Protein AF-0000000083568606 (afdb_homodimer)

Nearest PDB structures (foldseek):
  4i6k-assembly1_A  TM=7.962E-01  e=3.772E-16  Acinetobacter baumannii AB0057
  2ffi-assembly2_B  TM=8.088E-01  e=7.019E-15  Pseudomonas putida KT2440
  4d8l-assembly1_A  TM=8.001E-01  e=1.353E-14  Sph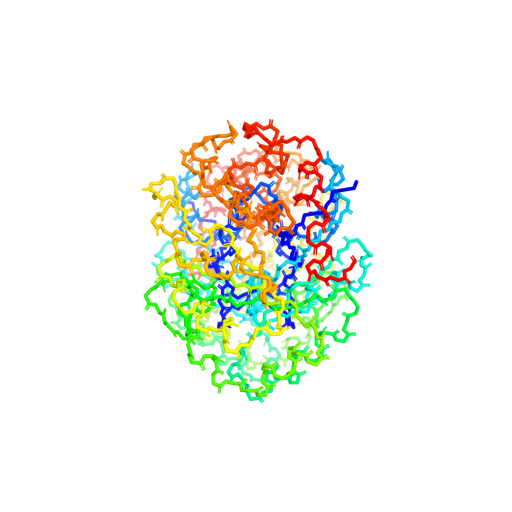ingomonas paucimobilis
  4dia-assembly1_A  TM=8.202E-01  e=6.012E-14  Sphingomonas paucimobilis
  5uqc-assembly1_B-2  TM=5.625E-01  e=6.406E-04  Mus musculus

Foldseek 3Di:
DFEFEAEAFDAAADPVFHFDQVVVLVLCVLFPDDSHGHLVNVVVQCVVQVHQAYEHEQDPRTPLQPCVRQLVNQQPDVRYAYAHEFDLPDPCLLVVQLVSLVRHRHLAYEDEQQDDPVQGPNDGHLVDQCLLVSLVSVSNVVSCVVSLHEYEYQAALSHLVSVLVSCVSVQSHAYEYEQLNLAALVDDLCPSCVSCLVCLDPSHRYAYENEPLLVRAPDAPPRVSCLNSVVVRCVRNNLLRYAYHYHPPSNNSGDRSNSSLCSQVVRPPQDPVSSVSRRPVSVCVRSVD/DFEFEAEAFDAAADPVFHFDQVVVLVLCVLFPDDSHGHLVNVVVQCVVQVHQAYEHEQDPRTPQQPCVRQLVSQQPDVRYAYAHEFDLPDPCLLVVQLVSLVRHRHLAYEDEQQDDPVQGPNDGHQVDQCLLVSLVSVSNVVSCVVSLHEYEYQAALSHLVSVLVNCVSPQNHAYEYEQLNLAALVDDLCPSCVSCLVCLDPSHRYAYENEPLLVRAPDAPPRVSCLNSVVVRCVRNNLLRYAYHYHPPSNNSGDRSNSSLCSQVVRPPQDPVSSCSRRPVSVCVRSVD

Organism: NCBI:txid148449

InterPro domains:
  IPR006680 Amidohydrolase-related [PF04909] (4-278)
  IPR032465 2-amino-3-carboxymuconate-6-semialdehyde decarboxylase [PTHR21240] (2-280)
  IPR032466 Metal-dependent hydrolase [SSF51556] (1-286)

Secondary structure (DSSP, 8-state):
--EEEEE--B----SSS-B--HHHHHHHTTSSS-S-B-HHHHHHHHHHHT--EEEEE--TTS-TT--HHHHHHHHH-TTEEEEEE--TTSTTHHHHHHHHHTSTTEEEEEE-TTS-GGGTTT---TT--HHHHHTT-HHHHHHHHHTT-EEEE---GGGHHHHHHHHHHSTTSEEEE-GGGG--TTS-HHHHTGGGGGGGSTTSEEEEEEE-HHHH-SSSTT-GGGHHHHHHHHHHH-GGGEEEE--BTTTTTTS-TTHHHHGGGGSTT--HHHHHIIIIIHHHHHHT-/--EEEEE--B----SSS-B--HHHHHHHTTSSS-S-B-HHHHHHHHHHHT--EEEEE--TTS-TT--HHHHHHHHH-TTEEEEEE--TTSTTHHHHHHHHHTSTTEEEEEE-TTS-GGGTTT---TT--HHHHHTT-HHHHHHHHHTT-EEEE---GGGHHHHHHHHHHSTTSEEEE-GGGG--TTS-HHHHTGGGGGGGSTT-EEEEEEE-HHHH-SSSTT-GGGHHHHHHHHHHH-GGGEEEE--BTTTTTTS-TTHHHHGGGGSTT--HHHHHIIIIIHHHHHHT-

Solvent-accessible surface area (backbone atoms only — not comparable to full-atom values): 29676 Å² total; per-residue (Å²): 126,30,35,34,63,28,27,46,51,42,67,66,28,27,82,91,54,29,28,25,32,25,71,54,56,58,52,42,61,56,29,78,58,63,80,56,36,30,65,68,54,48,49,54,56,28,57,74,65,61,41,64,31,35,24,29,34,64,60,55,42,32,57,59,63,64,42,63,66,40,54,47,42,14,66,74,31,93,49,29,26,16,29,37,33,68,56,70,82,46,94,55,29,29,60,50,49,49,57,53,54,67,38,65,46,38,45,30,37,42,42,61,48,22,20,38,81,95,40,62,88,73,47,80,35,58,83,49,64,65,58,56,59,54,62,76,32,59,63,37,53,46,34,34,58,77,64,64,30,32,42,32,35,39,36,32,46,86,37,36,68,46,52,47,54,44,44,69,72,48,39,88,45,35,36,36,35,36,36,53,27,64,55,42,54,89,54,55,53,78,64,59,46,46,69,49,58,73,47,50,39,86,77,37,49,53,30,41,24,61,18,37,50,71,75,42,26,91,52,64,91,64,28,68,68,39,43,65,49,54,52,50,49,37,71,62,48,29,51,64,25,31,24,37,18,39,34,40,56,78,39,31,61,80,40,53,74,56,59,54,56,56,30,60,78,68,38,86,91,54,46,73,67,46,48,46,25,23,26,29,52,18,46,28,63,67,65,70,100,125,29,35,36,62,27,26,44,51,43,69,64,29,27,82,92,54,29,27,25,32,24,72,54,57,59,52,43,62,55,28,78,56,62,81,58,36,30,65,68,54,47,48,53,55,28,57,75,65,63,42,63,30,36,23,29,33,65,58,57,43,32,55,59,64,64,44,65,65,40,53,47,42,13,67,75,31,94,50,29,28,15,29,36,35,68,56,69,83,46,94,56,28,28,59,50,51,49,56,54,56,66,38,65,45,38,45,30,35,43,42,60,50,21,20,38,81,94,41,63,87,73,45,80,35,60,83,50,63,64,58,56,60,55,64,76,33,61,64,36,54,49,34,34,58,74,66,63,28,31,41,31,36,39,37,32,45,85,36,38,68,48,52,46,53,45,43,69,73,47,38,86,44,34,37,37,35,36,36,54,27,64,53,42,55,91,54,54,54,79,64,57,46,47,70,50,57,75,49,50,39,88,77,37,48,52,29,41,24,62,18,38,51,72,73,41,26,94,52,65,90,64,29,67,69,39,42,64,50,51,49,51,48,38,71,61,48,29,53,64,24,31,26,37,19,39,35,40,54,78,40,32,60,80,40,55,75,57,60,55,56,56,31,59,78,70,38,85,89,54,46,73,67,46,48,47,26,22,25,30,52,18,46,27,65,66,64,71,100

pLDDT: mean 97.88, std 1.34, range [91.06, 98.94]

Structure (mmCIF, N/CA/C/O backbone):
data_AF-0000000083568606-model_v1
#
loop_
_entity.id
_entity.type
_entity.pdbx_description
1 polymer 'Putative TIM-barrel fold metal-dependent hydrolase'
#
loop_
_atom_site.group_PDB
_atom_site.id
_atom_site.type_symbol
_atom_site.label_atom_id
_atom_site.label_alt_id
_atom_site.label_comp_id
_atom_site.label_asym_id
_atom_site.label_entity_id
_atom_site.label_seq_id
_atom_site.pdbx_PDB_ins_code
_atom_site.Cartn_x
_atom_site.Cartn_y
_atom_site.Cartn_z
_atom_site.occupancy
_atom_site.B_iso_or_equiv
_atom_site.auth_seq_id
_atom_site.auth_comp_id
_atom_site.auth_asym_id
_atom_site.auth_atom_id
_atom_site.pdbx_PDB_model_num
ATOM 1 N N . MET A 1 1 ? 14.125 -18.312 -26.844 1 91.69 1 MET A N 1
ATOM 2 C CA . MET A 1 1 ? 13.078 -17.562 -26.156 1 91.69 1 MET A CA 1
ATOM 3 C C . MET A 1 1 ? 12.812 -18.125 -24.766 1 91.69 1 MET A C 1
ATOM 5 O O . MET A 1 1 ? 12.852 -19.344 -24.562 1 91.69 1 MET A O 1
ATOM 9 N N . VAL A 1 2 ? 12.703 -17.328 -23.781 1 98.31 2 VAL A N 1
ATOM 10 C CA . VAL A 1 2 ? 12.438 -17.734 -22.422 1 98.31 2 VAL A CA 1
ATOM 11 C C . VAL A 1 2 ? 11.094 -17.172 -21.953 1 98.31 2 VAL A C 1
ATOM 13 O O . VAL A 1 2 ? 10.828 -15.984 -22.109 1 98.31 2 VAL A O 1
ATOM 16 N N . LEU A 1 3 ? 10.203 -18.062 -21.484 1 98.81 3 LEU A N 1
ATOM 17 C CA . LEU A 1 3 ? 8.891 -17.719 -20.938 1 98.81 3 LEU A CA 1
ATOM 18 C C . LEU A 1 3 ? 8.828 -18.016 -19.453 1 98.81 3 LEU A C 1
ATOM 20 O O . LEU A 1 3 ? 8.984 -19.156 -19.031 1 98.81 3 LEU A O 1
ATOM 24 N N . ASP A 1 4 ? 8.703 -16.984 -18.641 1 98.94 4 ASP A N 1
ATOM 25 C CA . ASP A 1 4 ? 8.477 -17.188 -17.203 1 98.94 4 ASP A CA 1
ATOM 26 C C . ASP A 1 4 ? 7.004 -17.469 -16.922 1 98.94 4 ASP A C 1
ATOM 28 O O . ASP A 1 4 ? 6.156 -16.578 -17.062 1 98.94 4 ASP A O 1
ATOM 32 N N . THR A 1 5 ? 6.695 -18.641 -16.391 1 98.94 5 THR A N 1
ATOM 33 C CA . THR A 1 5 ? 5.316 -19.094 -16.312 1 98.94 5 THR A CA 1
ATOM 34 C C . THR A 1 5 ? 4.668 -18.656 -15 1 98.94 5 THR A C 1
ATOM 36 O O . THR A 1 5 ? 3.5 -18.969 -14.742 1 98.94 5 THR A O 1
ATOM 39 N N . HIS A 1 6 ? 5.445 -17.938 -14.164 1 98.94 6 HIS A N 1
ATOM 40 C CA . HIS A 1 6 ? 4.891 -17.516 -12.883 1 98.94 6 HIS A CA 1
ATOM 41 C C . HIS A 1 6 ? 5.543 -16.234 -12.391 1 98.94 6 HIS A C 1
ATOM 43 O O . HIS A 1 6 ? 6.578 -16.281 -11.719 1 98.94 6 HIS A O 1
ATOM 49 N N . THR A 1 7 ? 4.895 -15.148 -12.625 1 98.94 7 THR A N 1
ATOM 50 C CA . THR A 1 7 ? 5.301 -13.844 -12.125 1 98.94 7 THR A CA 1
ATOM 51 C C . THR A 1 7 ? 4.113 -13.094 -11.531 1 98.94 7 THR A C 1
ATOM 53 O O . THR A 1 7 ? 2.979 -13.578 -11.594 1 98.94 7 THR A O 1
ATOM 56 N N . HIS A 1 8 ? 4.441 -12.008 -10.984 1 98.81 8 HIS A N 1
ATOM 57 C CA . HIS A 1 8 ? 3.391 -11.133 -10.477 1 98.81 8 HIS A CA 1
ATOM 58 C C . HIS A 1 8 ? 3.645 -9.68 -10.883 1 98.81 8 HIS A C 1
ATOM 60 O O . HIS A 1 8 ? 4.797 -9.273 -11.055 1 98.81 8 HIS A O 1
ATOM 66 N N . ALA A 1 9 ? 2.629 -8.977 -11.008 1 98.69 9 ALA A N 1
ATOM 67 C CA . ALA A 1 9 ? 2.6 -7.531 -11.211 1 98.69 9 ALA A CA 1
ATOM 68 C C . ALA A 1 9 ? 1.335 -6.918 -10.617 1 98.69 9 ALA A C 1
ATOM 70 O O . ALA A 1 9 ? 0.267 -7.535 -10.648 1 98.69 9 ALA A O 1
ATOM 71 N N . TRP A 1 10 ? 1.467 -5.793 -10.047 1 98.12 10 TRP A N 1
ATOM 72 C CA . TRP A 1 10 ? 0.323 -5.059 -9.523 1 98.12 10 TRP A CA 1
ATOM 73 C C . TRP A 1 10 ? 0.532 -3.553 -9.664 1 98.12 10 TRP A C 1
ATOM 75 O O . TRP A 1 10 ? 1.67 -3.082 -9.719 1 98.12 10 TRP A O 1
ATOM 85 N N . THR A 1 11 ? -0.54 -2.818 -9.773 1 97.62 11 THR A N 1
ATOM 86 C CA . THR A 1 11 ? -0.469 -1.369 -9.922 1 97.62 11 THR A CA 1
ATOM 87 C C . THR A 1 11 ? -0.965 -0.672 -8.656 1 97.62 11 THR A C 1
ATOM 89 O O . THR A 1 11 ? -1.315 -1.33 -7.676 1 97.62 11 THR A O 1
ATOM 92 N N . ARG A 1 12 ? -0.896 0.609 -8.695 1 96.88 12 ARG A N 1
ATOM 93 C CA . ARG A 1 12 ? -1.253 1.412 -7.527 1 96.88 12 ARG A CA 1
ATOM 94 C C . ARG A 1 12 ? -2.73 1.252 -7.184 1 96.88 12 ARG A C 1
ATOM 96 O O . ARG A 1 12 ? -3.553 0.981 -8.062 1 96.88 12 ARG A O 1
ATOM 103 N N . PRO A 1 13 ? -3.107 1.458 -5.891 1 97.81 13 PRO A N 1
ATOM 104 C CA . PRO A 1 13 ? -4.52 1.382 -5.508 1 97.81 13 PRO A CA 1
ATOM 105 C C . PRO A 1 13 ? -5.336 2.566 -6.023 1 97.81 13 PRO A C 1
ATOM 107 O O . PRO A 1 13 ? -4.77 3.609 -6.363 1 97.81 13 PRO A O 1
ATOM 110 N N . SER A 1 14 ? -6.594 2.414 -6.129 1 97.38 14 SER A N 1
ATOM 111 C CA . SER A 1 14 ? -7.605 3.422 -6.414 1 97.38 14 SER A CA 1
ATOM 112 C C . SER A 1 14 ? -8.898 3.146 -5.648 1 97.38 14 SER A C 1
ATOM 114 O O . SER A 1 14 ? -9.031 2.105 -5 1 97.38 14 SER A O 1
ATOM 116 N N . ARG A 1 15 ? -9.797 4.02 -5.68 1 96.5 15 ARG A N 1
ATOM 117 C CA . ARG A 1 15 ? -11.078 3.82 -5.008 1 96.5 15 ARG A CA 1
ATOM 118 C C . ARG A 1 15 ? -11.828 2.633 -5.602 1 96.5 15 ARG A C 1
ATOM 120 O O . ARG A 1 15 ? -12.516 1.905 -4.883 1 96.5 15 ARG A O 1
ATOM 127 N N . ASP A 1 16 ? -11.695 2.451 -6.875 1 97.25 16 ASP A N 1
ATOM 128 C CA . ASP A 1 16 ? -12.383 1.354 -7.547 1 97.25 16 ASP A CA 1
ATOM 129 C C . ASP A 1 16 ? -11.672 0.026 -7.305 1 97.25 16 ASP A C 1
ATOM 131 O O . ASP A 1 16 ? -12.297 -1.034 -7.32 1 97.25 16 ASP A O 1
ATOM 135 N N . HIS A 1 17 ? -10.375 0.072 -7.117 1 98.25 17 HIS A N 1
ATOM 136 C CA . HIS A 1 17 ? -9.539 -1.108 -6.91 1 98.25 17 HIS A CA 1
ATOM 137 C C . HIS A 1 17 ? -8.578 -0.906 -5.742 1 98.25 17 HIS A C 1
ATOM 139 O O . HIS A 1 17 ? -7.367 -0.841 -5.938 1 98.25 17 HIS A O 1
ATOM 145 N N . PRO A 1 18 ? -9.125 -0.909 -4.559 1 98.56 18 PRO A N 1
ATOM 146 C CA . PRO A 1 18 ? -8.32 -0.563 -3.383 1 98.56 18 PRO A CA 1
ATOM 147 C C . PRO A 1 18 ? -7.434 -1.714 -2.914 1 98.56 18 PRO A C 1
ATOM 149 O O . PRO A 1 18 ? -7.758 -2.881 -3.141 1 98.56 18 PRO A O 1
ATOM 152 N N . TRP A 1 19 ? -6.305 -1.388 -2.377 1 98.5 19 TRP A N 1
ATOM 153 C CA . TRP A 1 19 ? -5.512 -2.4 -1.687 1 98.5 19 TRP A CA 1
ATOM 154 C C . TRP A 1 19 ? -6.137 -2.754 -0.34 1 98.5 19 TRP A C 1
ATOM 156 O O . TRP A 1 19 ? -6.492 -1.866 0.438 1 98.5 19 TRP A O 1
ATOM 166 N N . VAL A 1 20 ? -6.277 -4.051 -0.069 1 98.19 20 VAL A N 1
ATOM 167 C CA . VAL A 1 20 ? -7.012 -4.43 1.133 1 98.19 20 VAL A CA 1
ATOM 168 C C . VAL A 1 20 ? -6.203 -5.453 1.93 1 98.19 20 VAL A C 1
ATOM 170 O O . VAL A 1 20 ? -6.539 -5.762 3.074 1 98.19 20 VAL A O 1
ATOM 173 N N . ASN A 1 21 ? -5.164 -6 1.296 1 97.06 21 ASN A N 1
ATOM 174 C CA . ASN A 1 21 ? -4.398 -7.078 1.913 1 97.06 21 ASN A CA 1
ATOM 175 C C . ASN A 1 21 ? -3.201 -6.543 2.693 1 97.06 21 ASN A C 1
ATOM 177 O O . ASN A 1 21 ? -2.086 -6.492 2.172 1 97.06 21 ASN A O 1
ATOM 181 N N . GLY A 1 22 ? -3.436 -6.215 3.932 1 95.31 22 GLY A N 1
ATOM 182 C CA . GLY A 1 22 ? -2.443 -5.59 4.789 1 95.31 22 GLY A CA 1
ATOM 183 C C . GLY A 1 22 ? -1.178 -6.41 4.941 1 95.31 22 GLY A C 1
ATOM 184 O O . GLY A 1 22 ? -0.077 -5.918 4.688 1 95.31 22 GLY A O 1
ATOM 185 N N . PRO A 1 23 ? -1.315 -7.613 5.316 1 94.56 23 PRO A N 1
ATOM 186 C CA . PRO A 1 23 ? -0.135 -8.469 5.465 1 94.56 23 PRO A CA 1
ATOM 187 C C . PRO A 1 23 ? 0.701 -8.547 4.188 1 94.56 23 PRO A C 1
ATOM 189 O O . PRO A 1 23 ? 1.934 -8.523 4.254 1 94.56 23 PRO A O 1
ATOM 192 N N . LEU A 1 24 ? 0.074 -8.609 3.1 1 96.12 24 LEU A N 1
ATOM 193 C CA . LEU A 1 24 ? 0.811 -8.672 1.843 1 96.12 24 LEU A CA 1
ATOM 194 C C . LEU A 1 24 ? 1.544 -7.363 1.576 1 96.12 24 LEU A C 1
ATOM 196 O O . LEU A 1 24 ? 2.676 -7.367 1.085 1 96.12 24 LEU A O 1
ATOM 200 N N . VAL A 1 25 ? 0.905 -6.242 1.846 1 95.81 25 VAL A N 1
ATOM 201 C CA . VAL A 1 25 ? 1.537 -4.941 1.669 1 95.81 25 VAL A CA 1
ATOM 202 C C . VAL A 1 25 ? 2.814 -4.867 2.504 1 95.81 25 VAL A C 1
ATOM 204 O O . VAL A 1 25 ? 3.838 -4.359 2.039 1 95.81 25 VAL A O 1
ATOM 207 N N . GLU A 1 26 ? 2.803 -5.348 3.658 1 93.56 26 GLU A N 1
ATOM 208 C CA . GLU A 1 26 ? 3.986 -5.371 4.512 1 93.56 26 GLU A CA 1
ATOM 209 C C . GLU A 1 26 ? 5.066 -6.285 3.934 1 93.56 26 GLU A C 1
ATOM 211 O O . GLU A 1 26 ? 6.254 -5.973 4.012 1 93.56 26 GLU A O 1
ATOM 216 N N . THR A 1 27 ? 4.598 -7.391 3.355 1 94.31 27 THR A N 1
ATOM 217 C CA . THR A 1 27 ? 5.531 -8.32 2.732 1 94.31 27 THR A CA 1
ATOM 218 C C . THR A 1 27 ? 6.238 -7.668 1.548 1 94.31 27 THR A C 1
ATOM 220 O O . THR A 1 27 ? 7.434 -7.875 1.339 1 94.31 27 THR A O 1
ATOM 223 N N . VAL A 1 28 ? 5.531 -6.906 0.825 1 94.62 28 VAL A N 1
ATOM 224 C CA . VAL A 1 28 ? 6.047 -6.23 -0.363 1 94.62 28 VAL A CA 1
ATOM 225 C C . VAL A 1 28 ? 7.191 -5.297 0.029 1 94.62 28 VAL A C 1
ATOM 227 O O . VAL A 1 28 ? 8.133 -5.102 -0.743 1 94.62 28 VAL A O 1
ATOM 230 N N . ASP A 1 29 ? 7.172 -4.809 1.227 1 91.38 29 ASP A N 1
ATOM 231 C CA . ASP A 1 29 ? 8.203 -3.91 1.727 1 91.38 29 ASP A CA 1
ATOM 232 C C . ASP A 1 29 ? 9.562 -4.609 1.786 1 91.38 29 ASP A C 1
ATOM 234 O O . ASP A 1 29 ? 10.602 -3.955 1.79 1 91.38 29 ASP A O 1
ATOM 238 N N . ASP A 1 30 ? 9.539 -5.875 1.847 1 94.25 30 ASP A N 1
ATOM 239 C CA . ASP A 1 30 ? 10.773 -6.645 1.954 1 94.25 30 ASP A CA 1
ATOM 240 C C . ASP A 1 30 ? 11.336 -6.98 0.573 1 94.25 30 ASP A C 1
ATOM 242 O O . ASP A 1 30 ? 12.453 -7.492 0.457 1 94.25 30 ASP A O 1
ATOM 246 N N . PHE A 1 31 ? 10.539 -6.785 -0.445 1 96.56 31 PHE A N 1
ATOM 247 C CA . PHE A 1 31 ? 10.977 -7.102 -1.798 1 96.56 31 PHE A CA 1
ATOM 248 C C . PHE A 1 31 ? 12.055 -6.129 -2.258 1 96.56 31 PHE A C 1
ATOM 250 O O . PHE A 1 31 ? 12.227 -5.059 -1.67 1 96.56 31 PHE A O 1
ATOM 257 N N . SER A 1 32 ? 12.844 -6.477 -3.242 1 95.75 32 SER A N 1
ATOM 258 C CA . SER A 1 32 ? 13.906 -5.637 -3.787 1 95.75 32 SER A CA 1
ATOM 259 C C . SER A 1 32 ? 13.367 -4.707 -4.871 1 95.75 32 SER A C 1
ATOM 261 O O . SER A 1 32 ? 14.148 -4.133 -5.641 1 95.75 32 SER A O 1
ATOM 263 N N . VAL A 1 33 ? 12.039 -4.598 -4.949 1 95.44 33 VAL A N 1
ATOM 264 C CA . VAL A 1 33 ? 11.383 -3.783 -5.973 1 95.44 33 VAL A CA 1
ATOM 265 C C . VAL A 1 33 ? 10.555 -2.688 -5.309 1 95.44 33 VAL A C 1
ATOM 267 O O . VAL A 1 33 ? 10.398 -2.674 -4.086 1 95.44 33 VAL A O 1
ATOM 270 N N . ASP A 1 34 ? 10.07 -1.754 -6.133 1 94.62 34 ASP A N 1
ATOM 271 C CA . ASP A 1 34 ? 9.203 -0.689 -5.629 1 94.62 34 ASP A CA 1
ATOM 272 C C . ASP A 1 34 ? 7.879 -1.251 -5.121 1 94.62 34 ASP A C 1
ATOM 274 O O . ASP A 1 34 ? 7.473 -2.348 -5.512 1 94.62 34 ASP A O 1
ATOM 278 N N . THR A 1 35 ? 7.211 -0.524 -4.332 1 95.38 35 THR A N 1
ATOM 279 C CA . THR A 1 35 ? 5.941 -0.923 -3.734 1 95.38 35 THR A CA 1
ATOM 280 C C . THR A 1 35 ? 4.91 -1.227 -4.816 1 95.38 35 THR A C 1
ATOM 282 O O . THR A 1 35 ? 4.082 -2.125 -4.656 1 95.38 35 THR A O 1
ATOM 285 N N . VAL A 1 36 ? 4.938 -0.378 -5.773 1 96.56 36 VAL A N 1
ATOM 286 C CA . VAL A 1 36 ? 4.156 -0.671 -6.973 1 96.56 36 VAL A CA 1
ATOM 287 C C . VAL A 1 36 ? 5.051 -1.33 -8.023 1 96.56 36 VAL A C 1
ATOM 289 O O . VAL A 1 36 ? 6.086 -0.778 -8.398 1 96.56 36 VAL A O 1
ATOM 292 N N . TYR A 1 37 ? 4.691 -2.469 -8.406 1 97.88 37 TYR A N 1
ATOM 293 C CA . TYR A 1 37 ? 5.434 -3.246 -9.391 1 97.88 37 TYR A CA 1
ATOM 294 C C . TYR A 1 37 ? 4.551 -3.625 -10.57 1 97.88 37 TYR A C 1
ATOM 296 O O . TYR A 1 37 ? 4.051 -4.75 -10.648 1 97.88 37 TYR A O 1
ATOM 304 N N . ASP A 1 38 ? 4.434 -2.682 -11.469 1 98.06 38 ASP A N 1
ATOM 305 C CA . ASP A 1 38 ? 3.49 -2.85 -12.57 1 98.06 38 ASP A CA 1
ATOM 306 C C . ASP A 1 38 ? 4.148 -3.555 -13.758 1 98.06 38 ASP A C 1
ATOM 308 O O . ASP A 1 38 ? 5.27 -4.055 -13.641 1 98.06 38 ASP A O 1
ATOM 312 N N . ALA A 1 39 ? 3.461 -3.654 -14.859 1 98.62 39 ALA A N 1
ATOM 313 C CA . ALA A 1 39 ? 3.895 -4.387 -16.047 1 98.62 39 ALA A CA 1
ATOM 314 C C . ALA A 1 39 ? 5.172 -3.787 -16.625 1 98.62 39 ALA A C 1
ATOM 316 O O . ALA A 1 39 ? 6.039 -4.516 -17.125 1 98.62 39 ALA A O 1
ATOM 317 N N . ASP A 1 40 ? 5.324 -2.457 -16.562 1 98.38 40 ASP A N 1
ATOM 318 C CA . ASP A 1 40 ? 6.535 -1.807 -17.062 1 98.38 40 ASP A CA 1
ATOM 319 C C . ASP A 1 40 ? 7.75 -2.219 -16.234 1 98.38 40 ASP A C 1
ATOM 321 O O . ASP A 1 40 ? 8.82 -2.475 -16.781 1 98.38 40 ASP A O 1
ATOM 325 N N . ALA A 1 41 ? 7.566 -2.227 -14.969 1 98.25 41 ALA A N 1
ATOM 326 C CA . ALA A 1 41 ? 8.648 -2.66 -14.086 1 98.25 41 ALA A CA 1
ATOM 327 C C . ALA A 1 41 ? 9.023 -4.117 -14.352 1 98.25 41 ALA A C 1
ATOM 329 O O . ALA A 1 41 ? 10.203 -4.453 -14.445 1 98.25 41 ALA A O 1
ATOM 330 N N . LEU A 1 42 ? 8.031 -4.984 -14.445 1 98.75 42 LEU A N 1
ATOM 331 C CA . LEU A 1 42 ? 8.266 -6.387 -14.766 1 98.75 42 LEU A CA 1
ATOM 332 C C . LEU A 1 42 ? 9 -6.535 -16.094 1 98.75 42 LEU A C 1
ATOM 334 O O . LEU A 1 42 ? 9.969 -7.285 -16.188 1 98.75 42 LEU A O 1
ATOM 338 N N . HIS A 1 43 ? 8.594 -5.785 -17.047 1 98.19 43 HIS A N 1
ATOM 339 C CA . HIS A 1 43 ? 9.219 -5.816 -18.375 1 98.19 43 HIS A CA 1
ATOM 340 C C . HIS A 1 43 ? 10.688 -5.441 -18.297 1 98.19 43 HIS A C 1
ATOM 342 O O . HIS A 1 43 ? 11.539 -6.09 -18.922 1 98.19 43 HIS A O 1
ATOM 348 N N . ALA A 1 44 ? 10.93 -4.398 -17.578 1 98.19 44 ALA A N 1
ATOM 349 C CA . ALA A 1 44 ? 12.312 -3.957 -17.422 1 98.19 44 ALA A CA 1
ATOM 350 C C . ALA A 1 44 ? 13.172 -5.051 -16.797 1 98.19 44 ALA A C 1
ATOM 352 O O . ALA A 1 44 ? 14.297 -5.301 -17.234 1 98.19 44 ALA A O 1
ATOM 353 N N . ASP A 1 45 ? 12.648 -5.688 -15.82 1 98.62 45 ASP A N 1
ATOM 354 C CA . ASP A 1 45 ? 13.391 -6.746 -15.141 1 98.62 45 ASP A CA 1
ATOM 355 C C . ASP A 1 45 ? 13.562 -7.965 -16.047 1 98.62 45 ASP A C 1
ATOM 357 O O . ASP A 1 45 ? 14.617 -8.609 -16.031 1 98.62 45 ASP A O 1
ATOM 361 N N . MET A 1 46 ? 12.547 -8.305 -16.781 1 98.75 46 MET A N 1
ATOM 362 C CA . MET A 1 46 ? 12.633 -9.383 -17.766 1 98.75 46 MET A CA 1
ATOM 363 C C . MET A 1 46 ? 13.758 -9.125 -18.766 1 98.75 46 MET A C 1
ATOM 365 O O . MET A 1 46 ? 14.602 -9.992 -18.984 1 98.75 46 MET A O 1
ATOM 369 N N . GLU A 1 47 ? 13.75 -7.926 -19.297 1 98.19 47 GLU A N 1
ATOM 370 C CA . GLU A 1 47 ? 14.75 -7.551 -20.297 1 98.19 47 GLU A CA 1
ATOM 371 C C . GLU A 1 47 ? 16.156 -7.68 -19.719 1 98.19 47 GLU A C 1
ATOM 373 O O . GLU A 1 47 ? 17.078 -8.133 -20.406 1 98.19 47 GLU A O 1
ATOM 378 N N . ALA A 1 48 ? 16.312 -7.312 -18.531 1 98.06 48 ALA A N 1
ATOM 379 C CA . ALA A 1 48 ? 17.625 -7.297 -17.875 1 98.06 48 ALA A CA 1
ATOM 380 C C . ALA A 1 48 ? 18.234 -8.695 -17.828 1 98.06 48 ALA A C 1
ATOM 382 O O . ALA A 1 48 ? 19.453 -8.852 -17.812 1 98.06 48 ALA A O 1
ATOM 383 N N . ILE A 1 49 ? 17.406 -9.773 -17.875 1 98.12 49 ILE A N 1
ATOM 384 C CA . ILE A 1 49 ? 17.969 -11.102 -17.688 1 98.12 49 ILE A CA 1
ATOM 385 C C . ILE A 1 49 ? 17.625 -11.992 -18.875 1 98.12 49 ILE A C 1
ATOM 387 O O . ILE A 1 49 ? 17.859 -13.195 -18.844 1 98.12 49 ILE A O 1
ATOM 391 N N . GLY A 1 50 ? 16.969 -11.445 -19.828 1 98.06 50 GLY A N 1
ATOM 392 C CA . GLY A 1 50 ? 16.734 -12.156 -21.078 1 98.06 50 GLY A CA 1
ATOM 393 C C . GLY A 1 50 ? 15.469 -13.008 -21.031 1 98.06 50 GLY A C 1
ATOM 394 O O . GLY A 1 50 ? 15.406 -14.062 -21.672 1 98.06 50 GLY A O 1
ATOM 395 N N . VAL A 1 51 ? 14.477 -12.703 -20.281 1 98.81 51 VAL A N 1
ATOM 396 C CA . VAL A 1 51 ? 13.156 -13.312 -20.312 1 98.81 51 VAL A CA 1
ATOM 397 C C . VAL A 1 51 ? 12.289 -12.609 -21.359 1 98.81 51 VAL A C 1
ATOM 399 O O . VAL A 1 51 ? 12.164 -11.383 -21.344 1 98.81 51 VAL A O 1
ATOM 402 N N . ASP A 1 52 ? 11.672 -13.359 -22.203 1 98.75 52 ASP A N 1
ATOM 403 C CA . ASP A 1 52 ? 10.992 -12.789 -23.375 1 98.75 52 ASP A CA 1
ATOM 404 C C . ASP A 1 52 ? 9.5 -12.602 -23.094 1 98.75 52 ASP A C 1
ATOM 406 O O . ASP A 1 52 ? 8.891 -11.641 -23.578 1 98.75 52 ASP A O 1
ATOM 410 N N . GLU A 1 53 ? 8.867 -13.508 -22.484 1 98.81 53 GLU A N 1
ATOM 411 C CA . GLU A 1 53 ? 7.441 -13.516 -22.156 1 98.81 53 GLU A CA 1
ATOM 412 C C . GLU A 1 53 ? 7.211 -13.953 -20.719 1 98.81 53 GLU A C 1
ATOM 414 O O . GLU A 1 53 ? 8.07 -14.609 -20.109 1 98.81 53 GLU A O 1
ATOM 419 N N . ALA A 1 54 ? 6.055 -13.57 -20.203 1 98.94 54 ALA A N 1
ATOM 420 C CA . ALA A 1 54 ? 5.758 -13.977 -18.844 1 98.94 54 ALA A CA 1
ATOM 421 C C . ALA A 1 54 ? 4.258 -14.148 -18.625 1 98.94 54 ALA A C 1
ATOM 423 O O . ALA A 1 54 ? 3.453 -13.57 -19.359 1 98.94 54 ALA A O 1
ATOM 424 N N . VAL A 1 55 ? 3.957 -14.984 -17.672 1 98.94 55 VAL A N 1
ATOM 425 C CA . VAL A 1 55 ? 2.584 -15.117 -17.203 1 98.94 55 VAL A CA 1
ATOM 426 C C . VAL A 1 55 ? 2.41 -14.359 -15.891 1 98.94 55 VAL A C 1
ATOM 428 O O . VAL A 1 55 ? 3.105 -14.633 -14.906 1 98.94 55 VAL A O 1
ATOM 431 N N . VAL A 1 56 ? 1.527 -13.359 -15.898 1 98.94 56 VAL A N 1
ATOM 432 C CA . VAL A 1 56 ? 1.167 -12.625 -14.688 1 98.94 56 V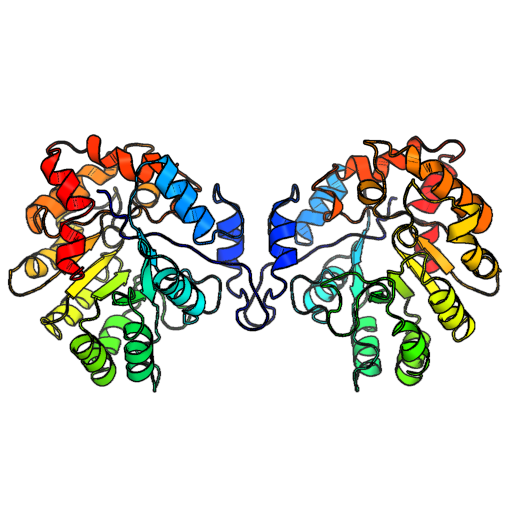AL A CA 1
ATOM 433 C C . VAL A 1 56 ? 0.062 -13.367 -13.945 1 98.94 56 VAL A C 1
ATOM 435 O O . VAL A 1 56 ? -1.087 -13.398 -14.391 1 98.94 56 VAL A O 1
ATOM 438 N N . VAL A 1 57 ? 0.458 -13.953 -12.828 1 98.88 57 VAL A N 1
ATOM 439 C CA . VAL A 1 57 ? -0.503 -14.633 -11.969 1 98.88 57 VAL A CA 1
ATOM 440 C C . VAL A 1 57 ? -1.074 -13.648 -10.945 1 98.88 57 VAL A C 1
ATOM 442 O O . VAL A 1 57 ? -0.329 -12.891 -10.328 1 98.88 57 VAL A O 1
ATOM 445 N N . GLY A 1 58 ? -2.379 -13.68 -10.805 1 98 58 GLY A N 1
ATOM 446 C CA . GLY A 1 58 ? -3.025 -12.766 -9.883 1 98 58 GLY A CA 1
ATOM 447 C C . GLY A 1 58 ? -2.305 -12.648 -8.555 1 98 58 GLY A C 1
ATOM 448 O O . GLY A 1 58 ? -1.897 -13.656 -7.973 1 98 58 GLY A O 1
ATOM 449 N N . TYR A 1 59 ? -2.041 -11.461 -8.141 1 96 59 TYR A N 1
ATOM 450 C CA . TYR A 1 59 ? -1.463 -11.141 -6.84 1 96 59 TYR A CA 1
ATOM 451 C C . TYR A 1 59 ? -2.496 -10.5 -5.926 1 96 59 TYR A C 1
ATOM 453 O O . TYR A 1 59 ? -3.111 -9.492 -6.285 1 96 59 TYR A O 1
ATOM 461 N N . PRO A 1 60 ? -2.77 -11.086 -4.785 1 96.94 60 PRO A N 1
ATOM 462 C CA . PRO A 1 60 ? -3.955 -10.703 -4.012 1 96.94 60 PRO A CA 1
ATOM 463 C C . PRO A 1 60 ? -3.715 -9.484 -3.125 1 96.94 60 PRO A C 1
ATOM 465 O O . PRO A 1 60 ? -4.059 -9.5 -1.94 1 96.94 60 PRO A O 1
ATOM 468 N N . ILE A 1 61 ? -3.207 -8.398 -3.766 1 97 61 ILE A N 1
ATOM 469 C CA . ILE A 1 61 ? -2.988 -7.18 -3 1 97 61 ILE A CA 1
ATOM 470 C C . ILE A 1 61 ? -4.301 -6.414 -2.857 1 97 61 ILE A C 1
ATOM 472 O O . ILE A 1 61 ? -4.559 -5.793 -1.825 1 97 61 ILE A O 1
ATOM 476 N N . CYS A 1 62 ? -5.152 -6.371 -3.896 1 97.75 62 CYS A N 1
ATOM 477 C CA . CYS A 1 62 ? -6.555 -5.988 -3.809 1 97.75 62 CYS A CA 1
ATOM 478 C C . CYS A 1 62 ? -7.414 -7.156 -3.344 1 97.75 62 CYS A C 1
ATOM 480 O O . CYS A 1 62 ? -6.898 -8.125 -2.785 1 97.75 62 CYS A O 1
ATOM 482 N N . GLU A 1 63 ? -8.727 -6.98 -3.434 1 96.88 63 GLU A N 1
ATOM 483 C CA . GLU A 1 63 ? -9.547 -8.18 -3.293 1 96.88 63 GLU A CA 1
ATOM 484 C C . GLU A 1 63 ? -9.078 -9.281 -4.234 1 96.88 63 GLU A C 1
ATOM 486 O O . GLU A 1 63 ? -8.789 -9.031 -5.406 1 96.88 63 GLU A O 1
ATOM 491 N N . TRP A 1 64 ? -8.93 -10.5 -3.713 1 97.38 64 TRP A N 1
ATOM 492 C CA . TRP A 1 64 ? -8.25 -11.562 -4.461 1 97.38 64 TRP A CA 1
ATOM 493 C C . TRP A 1 64 ? -9.016 -11.898 -5.734 1 97.38 64 TRP A C 1
ATOM 495 O O . TRP A 1 64 ? -8.453 -12.453 -6.68 1 97.38 64 TRP A O 1
ATOM 505 N N . THR A 1 65 ? -10.336 -11.555 -5.777 1 97.62 65 THR A N 1
ATOM 506 C CA . THR A 1 65 ? -11.125 -11.812 -6.984 1 97.62 65 THR A CA 1
ATOM 507 C C . THR A 1 65 ? -11.102 -10.594 -7.91 1 97.62 65 THR A C 1
ATOM 509 O O . THR A 1 65 ? -11.781 -10.586 -8.938 1 97.62 65 THR A O 1
ATOM 512 N N . ASP A 1 66 ? -10.406 -9.516 -7.516 1 98.12 66 ASP A N 1
ATOM 513 C CA . ASP A 1 66 ? -10.211 -8.375 -8.398 1 98.12 66 ASP A CA 1
ATOM 514 C C . ASP A 1 66 ? -9.156 -8.672 -9.461 1 98.12 66 ASP A C 1
ATOM 516 O O . ASP A 1 66 ? -7.953 -8.57 -9.188 1 98.12 66 ASP A O 1
ATOM 520 N N . ASN A 1 67 ? -9.547 -8.961 -10.688 1 98.56 67 ASN A N 1
ATOM 521 C CA . ASN A 1 67 ? -8.656 -9.406 -11.758 1 98.56 67 ASN A CA 1
ATOM 522 C C . ASN A 1 67 ? -8.328 -8.266 -12.727 1 98.56 67 ASN A C 1
ATOM 524 O O . ASN A 1 67 ? -7.695 -8.484 -13.758 1 98.56 67 ASN A O 1
ATOM 528 N N . ARG A 1 68 ? -8.742 -7.051 -12.375 1 98.25 68 ARG A N 1
ATOM 529 C CA . ARG A 1 68 ? -8.68 -5.941 -13.32 1 98.25 68 ARG A CA 1
ATOM 530 C C . ARG A 1 68 ? -7.266 -5.773 -13.867 1 98.25 68 ARG A C 1
ATOM 532 O O . ARG A 1 68 ? -7.074 -5.66 -15.078 1 98.25 68 ARG A O 1
ATOM 539 N N . TYR A 1 69 ? -6.258 -5.781 -13.008 1 98.62 69 TYR A N 1
ATOM 540 C CA . TYR A 1 69 ? -4.91 -5.469 -13.477 1 98.62 69 TYR A CA 1
ATOM 541 C C . TYR A 1 69 ? -4.312 -6.641 -14.242 1 98.62 69 TYR A C 1
ATOM 543 O O . TYR A 1 69 ? -3.555 -6.445 -15.195 1 98.62 69 TYR A O 1
ATOM 551 N N . THR A 1 70 ? -4.598 -7.855 -13.844 1 98.81 70 THR A N 1
ATOM 552 C CA . THR A 1 70 ? -4.168 -9.023 -14.602 1 98.81 70 THR A CA 1
ATOM 553 C C . THR A 1 70 ? -4.715 -8.977 -16.031 1 98.81 70 THR A C 1
ATOM 555 O O . THR A 1 70 ? -3.979 -9.227 -16.984 1 98.81 70 THR A O 1
ATOM 558 N N . LEU A 1 71 ? -6.016 -8.664 -16.125 1 98.88 71 LEU A N 1
ATOM 559 C CA . LEU A 1 71 ? -6.633 -8.516 -17.438 1 98.88 71 LEU A CA 1
ATOM 560 C C . LEU A 1 71 ? -5.953 -7.41 -18.234 1 98.88 71 LEU A C 1
ATOM 562 O O . LEU A 1 71 ? -5.668 -7.578 -19.422 1 98.88 71 LEU A O 1
ATOM 566 N N . GLU A 1 72 ? -5.668 -6.305 -17.594 1 98.56 72 GLU A N 1
ATOM 567 C CA . GLU A 1 72 ? -5.012 -5.168 -18.234 1 98.56 72 GLU A CA 1
ATOM 568 C C . GLU A 1 72 ? -3.639 -5.555 -18.781 1 98.56 72 GLU A C 1
ATOM 570 O O . GLU A 1 72 ? -3.258 -5.148 -19.875 1 98.56 72 GLU A O 1
ATOM 575 N N . CYS A 1 73 ? -2.869 -6.281 -18.016 1 98.75 73 CYS A N 1
ATOM 576 C CA . CYS A 1 73 ? -1.549 -6.73 -18.438 1 98.75 73 CYS A CA 1
ATOM 577 C C . CYS A 1 73 ? -1.64 -7.543 -19.719 1 98.75 73 CYS A C 1
ATOM 579 O O . CYS A 1 73 ? -0.894 -7.293 -20.672 1 98.75 73 CYS A O 1
ATOM 581 N N . ALA A 1 74 ? -2.576 -8.492 -19.766 1 98.44 74 ALA A N 1
ATOM 582 C CA . ALA A 1 74 ? -2.73 -9.367 -20.938 1 98.44 74 ALA A CA 1
ATOM 583 C C . ALA A 1 74 ? -3.213 -8.578 -22.156 1 98.44 74 ALA A C 1
ATOM 585 O O . ALA A 1 74 ? -2.812 -8.859 -23.281 1 98.44 74 ALA A O 1
ATOM 586 N N . GLU A 1 75 ? -4.051 -7.602 -21.906 1 98.06 75 GLU A N 1
ATOM 587 C CA . GLU A 1 75 ? -4.641 -6.816 -22.984 1 98.06 75 GLU A CA 1
ATOM 588 C C . GLU A 1 75 ? -3.631 -5.832 -23.562 1 98.06 75 GLU A C 1
ATOM 590 O O . GLU A 1 75 ? -3.609 -5.598 -24.781 1 98.06 75 GLU A O 1
ATOM 595 N N . GLN A 1 76 ? -2.828 -5.305 -22.766 1 97.56 76 GLN A N 1
ATOM 596 C CA . GLN A 1 76 ? -2.02 -4.16 -23.172 1 97.56 76 GLN A CA 1
ATOM 597 C C . GLN A 1 76 ? -0.629 -4.598 -23.609 1 97.56 76 GLN A C 1
ATOM 599 O O . GLN A 1 76 ? 0.062 -3.861 -24.328 1 97.56 76 GLN A O 1
ATOM 604 N N . TYR A 1 77 ? -0.191 -5.766 -23.188 1 97.5 77 TYR A N 1
ATOM 605 C CA . TYR A 1 77 ? 1.153 -6.238 -23.5 1 97.5 77 TYR A CA 1
ATOM 606 C C . TYR A 1 77 ? 1.105 -7.57 -24.234 1 97.5 77 TYR A C 1
ATOM 608 O O . TYR A 1 77 ? 0.616 -8.57 -23.703 1 97.5 77 TYR A O 1
ATOM 616 N N . ASP A 1 78 ? 1.724 -7.676 -25.375 1 96.69 78 ASP A N 1
ATOM 617 C CA . ASP A 1 78 ? 1.651 -8.867 -26.219 1 96.69 78 ASP A CA 1
ATOM 618 C C . ASP A 1 78 ? 2.506 -9.992 -25.641 1 96.69 78 ASP A C 1
ATOM 620 O O . ASP A 1 78 ? 2.311 -11.164 -25.984 1 96.69 78 ASP A O 1
ATOM 624 N N . ASP A 1 79 ? 3.447 -9.609 -24.812 1 98.19 79 ASP A N 1
ATOM 625 C CA . ASP A 1 79 ? 4.375 -10.609 -24.297 1 98.19 79 ASP A CA 1
ATOM 626 C C . ASP A 1 79 ? 4.02 -10.992 -22.859 1 98.19 79 ASP A C 1
ATOM 628 O O . ASP A 1 79 ? 4.805 -11.656 -22.188 1 98.19 79 ASP A O 1
ATOM 632 N N . LEU A 1 80 ? 2.844 -10.531 -22.359 1 98.81 80 LEU A N 1
ATOM 633 C CA . LEU A 1 80 ? 2.354 -10.922 -21.047 1 98.81 80 LEU A CA 1
ATOM 634 C C . LEU A 1 80 ? 1.034 -11.672 -21.156 1 98.81 80 LEU A C 1
ATOM 636 O O . LEU A 1 80 ? 0.127 -11.25 -21.875 1 98.81 80 LEU A O 1
ATOM 640 N N . TYR A 1 81 ? 0.962 -12.812 -20.516 1 98.88 81 TYR A N 1
ATOM 641 C CA . TYR A 1 81 ? -0.26 -13.586 -20.359 1 98.88 81 TYR A CA 1
ATOM 642 C C . TYR A 1 81 ? -0.797 -13.484 -18.938 1 98.88 81 TYR A C 1
ATOM 644 O O . TYR A 1 81 ? -0.132 -12.93 -18.062 1 98.88 81 TYR A O 1
ATOM 652 N N . GLY A 1 82 ? -2.055 -13.93 -18.734 1 98.94 82 GLY A N 1
ATOM 653 C CA . GLY A 1 82 ? -2.637 -13.773 -17.406 1 98.94 82 GLY A CA 1
ATOM 654 C C . GLY A 1 82 ? -3.262 -15.047 -16.875 1 98.94 82 GLY A C 1
ATOM 655 O O . GLY A 1 82 ? -3.826 -15.836 -17.641 1 98.94 82 GLY A O 1
ATOM 656 N N . ILE A 1 83 ? -3.143 -15.305 -15.633 1 98.94 83 ILE A N 1
ATOM 657 C CA . ILE A 1 83 ? -3.898 -16.281 -14.844 1 98.94 83 ILE A CA 1
ATOM 658 C C . ILE A 1 83 ? -4.738 -15.547 -13.797 1 98.94 83 ILE A C 1
ATOM 660 O O . ILE A 1 83 ? -4.199 -14.836 -12.945 1 98.94 83 ILE A O 1
ATOM 664 N N . VAL A 1 84 ? -6.062 -15.672 -13.844 1 98.88 84 VAL A N 1
ATOM 665 C CA . VAL A 1 84 ? -6.957 -14.938 -12.953 1 98.88 84 VAL A CA 1
ATOM 666 C C . VAL A 1 84 ? -7.301 -15.805 -11.742 1 98.88 84 VAL A C 1
ATOM 668 O O . VAL A 1 84 ? -6.938 -16.984 -11.688 1 98.88 84 VAL A O 1
ATOM 671 N N . MET A 1 85 ? -7.883 -15.203 -10.734 1 98.75 85 MET A N 1
ATOM 672 C CA . MET A 1 85 ? -8.383 -15.883 -9.539 1 98.75 85 MET A CA 1
ATOM 673 C C . MET A 1 85 ? -9.875 -15.633 -9.359 1 98.75 85 MET A C 1
ATOM 675 O O . MET A 1 85 ? -10.32 -14.484 -9.375 1 98.75 85 MET A O 1
ATOM 679 N N . LEU A 1 86 ? -10.625 -16.719 -9.211 1 97.88 86 LEU A N 1
ATOM 680 C CA . LEU A 1 86 ? -12.078 -16.641 -9.078 1 97.88 86 LEU A CA 1
ATOM 681 C C . LEU A 1 86 ? -12.57 -17.484 -7.91 1 97.88 86 LEU A C 1
ATOM 683 O O . LEU A 1 86 ? -11.898 -18.438 -7.496 1 97.88 86 LEU A O 1
ATOM 687 N N . ASP A 1 87 ? -13.695 -17.062 -7.371 1 98.31 87 ASP A N 1
ATOM 688 C CA . ASP A 1 87 ? -14.398 -17.891 -6.398 1 98.31 87 ASP A CA 1
ATOM 689 C C . ASP A 1 87 ? -15.281 -18.922 -7.094 1 98.31 87 ASP A C 1
ATOM 691 O O . ASP A 1 87 ? -16.391 -18.609 -7.523 1 98.31 87 ASP A O 1
ATOM 695 N N . GLN A 1 88 ? -14.812 -20.141 -7.129 1 97.5 88 GLN A N 1
ATOM 696 C CA . GLN A 1 88 ? -15.492 -21.188 -7.875 1 97.5 88 GLN A CA 1
ATOM 697 C C . GLN A 1 88 ? -16.859 -21.5 -7.273 1 97.5 88 GLN A C 1
ATOM 699 O O . GLN A 1 88 ? -17.703 -22.141 -7.91 1 97.5 88 GLN A O 1
ATOM 704 N N . PHE A 1 89 ? -17.125 -21.047 -6.039 1 98.19 89 PHE A N 1
ATOM 705 C CA . PHE A 1 89 ? -18.391 -21.328 -5.371 1 98.19 89 PHE A CA 1
ATOM 706 C C . PHE A 1 89 ? -19.375 -20.188 -5.578 1 98.19 89 PHE A C 1
ATOM 708 O O . PHE A 1 89 ? -20.531 -20.297 -5.191 1 98.19 89 PHE A O 1
ATOM 715 N N . ALA A 1 90 ? -18.938 -19.031 -6.133 1 98.12 90 ALA A N 1
ATOM 716 C CA . ALA A 1 90 ? -19.844 -17.906 -6.375 1 98.12 90 ALA A CA 1
ATOM 717 C C . ALA A 1 90 ? -20.938 -18.297 -7.359 1 98.12 90 ALA A C 1
ATOM 719 O O . ALA A 1 90 ? -20.719 -19.094 -8.273 1 98.12 90 ALA A O 1
ATOM 720 N N . ASP A 1 91 ? -22.094 -17.656 -7.242 1 97.44 91 ASP A N 1
ATOM 721 C CA . ASP A 1 91 ? -23.234 -17.953 -8.102 1 97.44 91 ASP A CA 1
ATOM 722 C C . ASP A 1 91 ? -22.922 -17.656 -9.562 1 97.44 91 ASP A C 1
ATOM 724 O O . ASP A 1 91 ? -23.438 -18.328 -10.461 1 97.44 91 ASP A O 1
ATOM 728 N N . ASP A 1 92 ? -22.078 -16.719 -9.766 1 98.25 92 ASP A N 1
ATOM 729 C CA . ASP A 1 92 ? -21.781 -16.297 -11.133 1 98.25 92 ASP A CA 1
ATOM 730 C C . ASP A 1 92 ? -20.375 -16.703 -11.547 1 98.25 92 ASP A C 1
ATOM 732 O O . ASP A 1 92 ? -19.781 -16.094 -12.445 1 98.25 92 ASP A O 1
ATOM 736 N N . ALA A 1 93 ? -19.797 -17.734 -10.891 1 98.5 93 ALA A N 1
ATOM 737 C CA . ALA A 1 93 ? -18.406 -18.141 -11.125 1 98.5 93 ALA A CA 1
ATOM 738 C C . ALA A 1 93 ? -18.188 -18.5 -12.594 1 98.5 93 ALA A C 1
ATOM 740 O O . ALA A 1 93 ? -17.188 -18.094 -13.195 1 98.5 93 ALA A O 1
ATOM 741 N N . ALA A 1 94 ? -19.094 -19.25 -13.172 1 98.75 94 ALA A N 1
ATOM 742 C CA . ALA A 1 94 ? -18.984 -19.672 -14.562 1 98.75 94 ALA A CA 1
ATOM 743 C C . ALA A 1 94 ? -18.969 -18.469 -15.508 1 98.75 94 ALA A C 1
ATOM 745 O O . ALA A 1 94 ? -18.141 -18.391 -16.406 1 98.75 94 ALA A O 1
ATOM 746 N N . ALA A 1 95 ? -19.922 -17.594 -15.242 1 98.75 95 ALA A N 1
ATOM 747 C CA . ALA A 1 95 ? -20.016 -16.406 -16.078 1 98.75 95 ALA A CA 1
ATOM 748 C C . ALA A 1 95 ? -18.75 -15.547 -15.953 1 98.75 95 ALA A C 1
ATOM 750 O O . ALA A 1 95 ? -18.266 -14.992 -16.938 1 98.75 95 ALA A O 1
ATOM 751 N N . GLN A 1 96 ? -18.234 -15.398 -14.781 1 98.75 96 GLN A N 1
ATOM 752 C CA . GLN A 1 96 ? -17.016 -14.641 -14.555 1 98.75 96 GLN A CA 1
ATOM 753 C C . GLN A 1 96 ? -15.828 -15.258 -15.289 1 98.75 96 GLN A C 1
ATOM 755 O O . GLN A 1 96 ? -15.023 -14.555 -15.898 1 98.75 96 GLN A O 1
ATOM 760 N N . LEU A 1 97 ? -15.711 -16.594 -15.211 1 98.88 97 LEU A N 1
ATOM 761 C CA . LEU A 1 97 ? -14.625 -17.266 -15.906 1 98.88 97 LEU A CA 1
ATOM 762 C C . LEU A 1 97 ? -14.711 -17.031 -17.406 1 98.88 97 LEU A C 1
ATOM 764 O O . LEU A 1 97 ? -13.711 -16.672 -18.031 1 98.88 97 LEU A O 1
ATOM 768 N N . ARG A 1 98 ? -15.914 -17.203 -17.969 1 98.88 98 ARG A N 1
ATOM 769 C CA . ARG A 1 98 ? -16.094 -16.984 -19.391 1 98.88 98 ARG A CA 1
ATOM 770 C C . ARG A 1 98 ? -15.719 -15.555 -19.781 1 98.88 98 ARG A C 1
ATOM 772 O O . ARG A 1 98 ? -15.086 -15.328 -20.812 1 98.88 98 ARG A O 1
ATOM 779 N N . SER A 1 99 ? -16.172 -14.648 -18.922 1 98.81 99 SER A N 1
ATOM 780 C CA . SER A 1 99 ? -15.852 -13.25 -19.172 1 98.81 99 SER A CA 1
ATOM 781 C C . SER A 1 99 ? -14.344 -13.008 -19.156 1 98.81 99 SER A C 1
ATOM 783 O O . SER A 1 99 ? -13.812 -12.336 -20.047 1 98.81 99 SER A O 1
ATOM 785 N N . CYS A 1 100 ? -13.617 -13.477 -18.203 1 98.81 100 CYS A N 1
ATOM 786 C CA . CYS A 1 100 ? -12.172 -13.312 -18.125 1 98.81 100 CYS A CA 1
ATOM 787 C C . CYS A 1 100 ? -11.484 -13.977 -19.312 1 98.81 100 CYS A C 1
ATOM 789 O O . CYS A 1 100 ? -10.602 -13.375 -19.938 1 98.81 100 CYS A O 1
ATOM 791 N N . MET A 1 101 ? -11.914 -15.188 -19.703 1 98.75 101 MET A N 1
ATOM 792 C CA . MET A 1 101 ? -11.281 -15.977 -20.75 1 98.75 101 MET A CA 1
ATOM 793 C C . MET A 1 101 ? -11.539 -15.352 -22.125 1 98.75 101 MET A C 1
ATOM 795 O O . MET A 1 101 ? -10.875 -15.703 -23.094 1 98.75 101 MET A O 1
ATOM 799 N N . ALA A 1 102 ? -12.516 -14.438 -22.188 1 98.56 102 ALA A N 1
ATOM 800 C CA . ALA A 1 102 ? -12.781 -13.734 -23.438 1 98.56 102 ALA A CA 1
ATOM 801 C C . ALA A 1 102 ? -11.688 -12.711 -23.734 1 98.56 102 ALA A C 1
ATOM 803 O O . ALA A 1 102 ? -11.57 -12.242 -24.859 1 98.56 102 ALA A O 1
ATOM 804 N N . THR A 1 103 ? -10.906 -12.391 -22.75 1 98.19 103 THR A N 1
ATOM 805 C CA . THR A 1 103 ? -9.766 -11.5 -22.938 1 98.19 103 THR A CA 1
ATOM 806 C C . THR A 1 103 ? -8.578 -12.258 -23.516 1 98.19 103 THR A C 1
ATOM 808 O O . THR A 1 103 ? -8.086 -13.211 -22.906 1 98.19 103 THR A O 1
ATOM 811 N N . ASP A 1 104 ? -8.102 -11.797 -24.688 1 97.44 104 ASP A N 1
ATOM 812 C CA . ASP A 1 104 ? -6.945 -12.445 -25.297 1 97.44 104 ASP A CA 1
ATOM 813 C C . ASP A 1 104 ? -5.742 -12.43 -24.359 1 97.44 104 ASP A C 1
ATOM 815 O O . ASP A 1 104 ? -5.445 -11.398 -23.734 1 97.44 104 ASP A O 1
ATOM 819 N N . GLY A 1 105 ? -5.152 -13.539 -24.188 1 98.31 105 GLY A N 1
ATOM 820 C CA . GLY A 1 105 ? -3.967 -13.617 -23.344 1 98.31 105 GLY A CA 1
ATOM 821 C C . GLY A 1 105 ? -4.246 -14.195 -21.969 1 98.31 105 GLY A C 1
ATOM 822 O O . GLY A 1 105 ? -3.318 -14.586 -21.25 1 98.31 105 GLY A O 1
ATOM 823 N N . ILE A 1 106 ? -5.5 -14.188 -21.562 1 98.88 106 ILE A N 1
ATOM 824 C CA . ILE A 1 106 ? -5.828 -14.891 -20.328 1 98.88 106 ILE A CA 1
ATOM 825 C C . ILE A 1 106 ? -5.848 -16.391 -20.578 1 98.88 106 ILE A C 1
ATOM 827 O O . ILE A 1 106 ? -6.566 -16.875 -21.453 1 98.88 106 ILE A O 1
ATOM 831 N N . LEU A 1 107 ? -5.07 -17.141 -19.797 1 98.94 107 LEU A N 1
ATOM 832 C CA . LEU A 1 107 ? -4.828 -18.547 -20.094 1 98.94 107 LEU A CA 1
ATOM 833 C C . LEU A 1 107 ? -5.703 -19.438 -19.219 1 98.94 107 LEU A C 1
ATOM 835 O O . LEU A 1 107 ? -5.895 -20.625 -19.531 1 98.94 107 LEU A O 1
ATOM 839 N N . GLY A 1 108 ? -6.133 -18.938 -18.141 1 98.94 108 GLY A N 1
ATOM 840 C CA . GLY A 1 108 ? -6.891 -19.75 -17.203 1 98.94 108 GLY A CA 1
ATOM 841 C C . GLY A 1 108 ? -7.004 -19.125 -15.82 1 98.94 108 GLY A C 1
ATOM 842 O O . GLY A 1 108 ? -7.094 -17.891 -15.703 1 98.94 108 GLY A O 1
ATOM 843 N N . PHE A 1 109 ? -7.195 -19.938 -14.742 1 98.94 109 PHE A N 1
ATOM 844 C CA . PHE A 1 109 ? -7.402 -19.469 -13.383 1 98.94 109 PHE A CA 1
ATOM 845 C C . PHE A 1 109 ? -6.609 -20.297 -12.383 1 98.94 109 PHE A C 1
ATOM 847 O O . PHE A 1 109 ? -6.188 -21.422 -12.703 1 98.94 109 PHE A O 1
ATOM 854 N N . ARG A 1 110 ? -6.34 -19.672 -11.219 1 98.88 110 ARG A N 1
ATOM 855 C CA . ARG A 1 110 ? -5.605 -20.328 -10.148 1 98.88 110 ARG A CA 1
ATOM 856 C C . ARG A 1 110 ? -6.504 -20.594 -8.945 1 98.88 110 ARG A C 1
ATOM 858 O O . ARG A 1 110 ? -7.281 -19.719 -8.547 1 98.88 110 ARG A O 1
ATOM 865 N N . LEU A 1 111 ? -6.41 -21.828 -8.469 1 98.75 111 LEU A N 1
ATOM 866 C CA . LEU A 1 111 ? -7.062 -22.219 -7.227 1 98.75 111 LEU A CA 1
ATOM 867 C C . LEU A 1 111 ? -6.062 -22.266 -6.078 1 98.75 111 LEU A C 1
ATOM 869 O O . LEU A 1 111 ? -5 -22.875 -6.195 1 98.75 111 LEU A O 1
ATOM 873 N N . GLY A 1 112 ? -6.395 -21.547 -5 1 98.44 112 GLY A N 1
ATOM 874 C CA . GLY A 1 112 ? -5.555 -21.578 -3.814 1 98.44 112 GLY A CA 1
ATOM 875 C C . GLY A 1 112 ? -5.949 -22.656 -2.83 1 98.44 112 GLY A C 1
ATOM 876 O O . GLY A 1 112 ? -6.371 -22.359 -1.709 1 98.44 112 GLY A O 1
ATOM 877 N N . ALA A 1 113 ? -5.68 -23.875 -3.205 1 98.62 113 ALA A N 1
ATOM 878 C CA . ALA A 1 113 ? -6.133 -25.016 -2.426 1 98.62 113 ALA A CA 1
ATOM 879 C C . ALA A 1 113 ? -5.547 -25 -1.017 1 98.62 113 ALA A C 1
ATOM 881 O O . ALA A 1 113 ? -6.195 -25.422 -0.06 1 98.62 113 ALA A O 1
ATOM 882 N N . ILE A 1 114 ? -4.371 -24.484 -0.874 1 98.56 114 ILE A N 1
ATOM 883 C CA . ILE A 1 114 ? -3.656 -24.516 0.397 1 98.56 114 ILE A CA 1
ATOM 884 C C . ILE A 1 114 ? -4.242 -23.484 1.354 1 98.56 114 ILE A C 1
ATOM 886 O O . ILE A 1 114 ? -3.934 -23.484 2.549 1 98.56 114 ILE A O 1
ATOM 890 N N . CYS A 1 115 ? -5.086 -22.594 0.887 1 98.12 115 CYS A N 1
ATOM 891 C CA . CYS A 1 115 ? -5.664 -21.531 1.697 1 98.12 115 CYS A CA 1
ATOM 892 C C . CYS A 1 115 ? -7.02 -21.938 2.26 1 98.12 115 CYS A C 1
ATOM 894 O O . CYS A 1 115 ? -7.84 -22.531 1.546 1 98.12 115 CYS A O 1
ATOM 896 N N . PRO A 1 116 ? -7.273 -21.656 3.57 1 97.94 116 PRO A N 1
ATOM 897 C CA . PRO A 1 116 ? -8.672 -21.781 3.994 1 97.94 116 PRO A CA 1
ATOM 898 C C . PRO A 1 116 ? -9.617 -20.938 3.145 1 97.94 116 PRO A C 1
ATOM 900 O O . PRO A 1 116 ? -9.312 -19.781 2.83 1 97.94 116 PRO A O 1
ATOM 903 N N . TYR A 1 117 ? -10.75 -21.531 2.82 1 97.38 117 TYR A N 1
ATOM 904 C CA . TYR A 1 117 ? -11.648 -20.891 1.878 1 97.38 117 TYR A CA 1
ATOM 905 C C . TYR A 1 117 ? -12.094 -19.516 2.396 1 97.38 117 TYR A C 1
ATOM 907 O O . TYR A 1 117 ? -12.219 -18.562 1.625 1 97.38 117 TYR A O 1
ATOM 915 N N . ASP A 1 118 ? -12.32 -19.375 3.727 1 94.94 118 ASP A N 1
ATOM 916 C CA . ASP A 1 118 ? -12.82 -18.141 4.328 1 94.94 118 ASP A CA 1
ATOM 917 C C . ASP A 1 118 ? -11.695 -17.109 4.496 1 94.94 118 ASP A C 1
ATOM 919 O O . ASP A 1 118 ? -11.945 -15.969 4.871 1 94.94 118 ASP A O 1
ATOM 923 N N . ARG A 1 119 ? -10.492 -17.531 4.262 1 95.25 119 ARG A N 1
ATOM 924 C CA . ARG A 1 119 ? -9.312 -16.672 4.324 1 95.25 119 ARG A CA 1
ATOM 925 C C . ARG A 1 119 ? -8.422 -16.875 3.102 1 95.25 119 ARG A C 1
ATOM 927 O O . ARG A 1 119 ? -7.207 -17.062 3.234 1 95.25 119 ARG A O 1
ATOM 934 N N . MET A 1 120 ? -9.008 -16.906 1.956 1 96.5 120 MET A N 1
ATOM 935 C CA . MET A 1 120 ? -8.352 -17.188 0.684 1 96.5 120 MET A CA 1
ATOM 936 C C . MET A 1 120 ? -7.23 -16.188 0.422 1 96.5 120 MET A C 1
ATOM 938 O O . MET A 1 120 ? -7.449 -14.977 0.477 1 96.5 120 MET A O 1
ATOM 942 N N . TRP A 1 121 ? -5.969 -16.672 0.249 1 94.44 121 TRP A N 1
ATOM 943 C CA . TRP A 1 121 ? -4.738 -15.969 -0.098 1 94.44 121 TRP A CA 1
ATOM 944 C C . TRP A 1 121 ? -4.262 -15.102 1.062 1 94.44 121 TRP A C 1
ATOM 946 O O . TRP A 1 121 ? -3.439 -14.203 0.875 1 94.44 121 TRP A O 1
ATOM 956 N N . GLU A 1 122 ? -4.773 -15.32 2.264 1 91.06 122 GLU A N 1
ATOM 957 C CA . GLU A 1 122 ? -4.332 -14.617 3.463 1 91.06 122 GLU A CA 1
ATOM 958 C C . GLU A 1 122 ? -3.445 -15.5 4.332 1 91.06 122 GLU A C 1
ATOM 960 O O . GLU A 1 122 ? -2.484 -15.023 4.938 1 91.06 122 GLU A O 1
ATOM 965 N N . THR A 1 123 ? -3.838 -16.703 4.379 1 93.44 123 THR A N 1
ATOM 966 C CA . THR A 1 123 ? -3.082 -17.656 5.176 1 93.44 123 THR A CA 1
ATOM 967 C C . THR A 1 123 ? -3.062 -19.031 4.504 1 93.44 123 THR A C 1
ATOM 969 O O . THR A 1 123 ? -3.865 -19.297 3.605 1 93.44 123 THR A O 1
ATOM 972 N N . PHE A 1 124 ? -2.07 -19.828 4.918 1 96.31 124 PHE A N 1
ATOM 973 C CA . PHE A 1 124 ? -1.966 -21.188 4.418 1 96.31 124 PHE A CA 1
ATOM 974 C C . PHE A 1 124 ? -2.33 -22.203 5.504 1 96.31 124 PHE A C 1
ATOM 976 O O . PHE A 1 124 ? -1.977 -22.016 6.672 1 96.31 124 PHE A O 1
ATOM 983 N N . ASP A 1 125 ? -3.119 -23.188 5.141 1 97.88 125 ASP A N 1
ATOM 984 C CA . ASP A 1 125 ? -3.496 -24.312 5.988 1 97.88 125 ASP A CA 1
ATOM 985 C C . ASP A 1 125 ? -3.717 -25.578 5.16 1 97.88 125 ASP A C 1
ATOM 987 O O . ASP A 1 125 ? -4.82 -25.812 4.668 1 97.88 125 ASP A O 1
ATOM 991 N N . PRO A 1 126 ? -2.691 -26.391 5.102 1 96.94 126 PRO A N 1
ATOM 992 C CA . PRO A 1 126 ? -2.791 -27.578 4.238 1 96.94 126 PRO A CA 1
ATOM 993 C C . PRO A 1 126 ? -3.816 -28.578 4.738 1 96.94 126 PRO A C 1
ATOM 995 O O . PRO A 1 126 ? -4.078 -29.594 4.066 1 96.94 126 PRO A O 1
ATOM 998 N N . ASP A 1 127 ? -4.449 -28.344 5.875 1 97.69 127 ASP A N 1
ATOM 999 C CA . ASP A 1 127 ? -5.426 -29.281 6.43 1 97.69 127 ASP A CA 1
ATOM 1000 C C . ASP A 1 127 ? -6.805 -29.062 5.809 1 97.69 127 ASP A C 1
ATOM 1002 O O . ASP A 1 127 ? -7.691 -29.906 5.953 1 97.69 127 ASP A O 1
ATOM 1006 N N . VAL A 1 128 ? -7.016 -27.969 5.172 1 98.06 128 VAL A N 1
ATOM 1007 C CA . VAL A 1 128 ? -8.328 -27.672 4.598 1 98.06 128 VAL A CA 1
ATOM 1008 C C . VAL A 1 128 ? -8.562 -28.562 3.375 1 98.06 128 VAL A C 1
ATOM 1010 O O . VAL A 1 128 ? -7.605 -29.047 2.758 1 98.06 128 VAL A O 1
ATOM 1013 N N . ASP A 1 129 ? -9.859 -28.766 2.941 1 97.81 129 ASP A N 1
ATOM 1014 C CA . ASP A 1 129 ? -10.148 -29.75 1.903 1 97.81 129 ASP A CA 1
ATOM 1015 C C . ASP A 1 129 ? -11.242 -29.25 0.962 1 97.81 129 ASP A C 1
ATOM 1017 O O . ASP A 1 129 ? -11.906 -30.062 0.296 1 97.81 129 ASP A O 1
ATOM 1021 N N . TRP A 1 130 ? -11.406 -27.922 0.931 1 98.25 130 TRP A N 1
ATOM 1022 C CA . TRP A 1 130 ? -12.508 -27.359 0.151 1 98.25 130 TRP A CA 1
ATOM 1023 C C . TRP A 1 130 ? -12.344 -27.688 -1.33 1 98.25 130 TRP A C 1
ATOM 1025 O O . TRP A 1 130 ? -13.297 -27.562 -2.107 1 98.25 130 TRP A O 1
ATOM 1035 N N . LEU A 1 131 ? -11.141 -28.047 -1.774 1 98.38 131 LEU A N 1
ATOM 1036 C CA . LEU A 1 131 ? -10.922 -28.422 -3.17 1 98.38 131 LEU A CA 1
ATOM 1037 C C . LEU A 1 131 ? -11.836 -29.578 -3.574 1 98.38 131 LEU A C 1
ATOM 1039 O O . LEU A 1 131 ? -12.305 -29.625 -4.715 1 98.38 131 LEU A O 1
ATOM 1043 N N . ARG A 1 132 ? -12.141 -30.5 -2.68 1 97.75 132 ARG A N 1
ATOM 1044 C CA . ARG A 1 132 ? -13.055 -31.609 -2.951 1 97.75 132 ARG A CA 1
ATOM 1045 C C . ARG A 1 132 ? -14.469 -31.094 -3.18 1 97.75 132 ARG A C 1
ATOM 1047 O O . ARG A 1 132 ? -15.188 -31.609 -4.043 1 97.75 132 ARG A O 1
ATOM 1054 N N . ASP A 1 133 ? -14.812 -30.109 -2.371 1 98.12 133 ASP A N 1
ATOM 1055 C CA . ASP A 1 133 ? -16.125 -29.5 -2.547 1 98.12 133 ASP A CA 1
ATOM 1056 C C . ASP A 1 133 ? -16.234 -28.797 -3.898 1 98.12 133 ASP A C 1
ATOM 1058 O O . ASP A 1 133 ? -17.312 -28.75 -4.496 1 98.12 133 ASP A O 1
ATOM 1062 N N . ALA A 1 134 ? -15.117 -28.25 -4.332 1 98.38 134 ALA A N 1
ATOM 1063 C CA . ALA A 1 134 ? -15.102 -27.531 -5.602 1 98.38 134 ALA A CA 1
ATOM 1064 C C . ALA A 1 134 ? -15.438 -28.469 -6.766 1 98.38 134 ALA A C 1
ATOM 1066 O O . ALA A 1 134 ? -15.922 -28.016 -7.805 1 98.38 134 ALA A O 1
ATOM 1067 N N . ILE A 1 135 ? -15.18 -29.766 -6.637 1 98.25 135 ILE A N 1
ATOM 1068 C CA . ILE A 1 135 ? -15.477 -30.766 -7.664 1 98.25 135 ILE A CA 1
ATOM 1069 C C . ILE A 1 135 ? -16.969 -30.75 -7.98 1 98.25 135 ILE A C 1
ATOM 1071 O O . ILE A 1 135 ? -17.375 -30.984 -9.125 1 98.25 135 ILE A O 1
ATOM 1075 N N . ASP A 1 136 ? -17.781 -30.328 -6.977 1 97.81 136 ASP A N 1
ATOM 1076 C CA . ASP A 1 136 ? -19.234 -30.375 -7.105 1 97.81 136 ASP A CA 1
ATOM 1077 C C . ASP A 1 136 ? -19.797 -29.062 -7.645 1 97.81 136 ASP A C 1
ATOM 1079 O O . ASP A 1 136 ? -20.922 -28.688 -7.348 1 97.81 136 ASP A O 1
ATOM 1083 N N . GLU A 1 137 ? -19 -28.328 -8.391 1 98.25 137 GLU A N 1
ATOM 1084 C CA . GLU A 1 137 ? -19.422 -27.109 -9.086 1 98.25 137 GLU A CA 1
ATOM 1085 C C . GLU A 1 137 ? -19.422 -27.312 -10.594 1 98.25 137 GLU A C 1
ATOM 1087 O O . GLU A 1 137 ? -18.656 -26.672 -11.312 1 98.25 137 GLU A O 1
ATOM 1092 N N . PRO A 1 138 ? -20.312 -28.141 -11.148 1 97.31 138 PRO A N 1
ATOM 1093 C CA . PRO A 1 138 ? -20.234 -28.578 -12.539 1 97.31 138 PRO A CA 1
ATOM 1094 C C . PRO A 1 138 ? -20.328 -27.422 -13.539 1 97.31 138 PRO A C 1
ATOM 1096 O O . PRO A 1 138 ? -19.672 -27.469 -14.586 1 97.31 138 PRO A O 1
ATOM 1099 N N . GLU A 1 139 ? -21.141 -26.391 -13.195 1 98.06 139 GLU A N 1
ATOM 1100 C CA . GLU A 1 139 ? -21.266 -25.266 -14.125 1 98.06 139 GLU A CA 1
ATOM 1101 C C . GLU A 1 139 ? -19.922 -24.531 -14.281 1 98.06 139 GLU A C 1
ATOM 1103 O O . GLU A 1 139 ? -19.578 -24.094 -15.375 1 98.06 139 GLU A O 1
ATOM 1108 N N . PHE A 1 140 ? -19.266 -24.391 -13.234 1 98.75 140 PHE A N 1
ATOM 1109 C CA . PHE A 1 140 ? -17.938 -23.75 -13.242 1 98.75 140 PHE A CA 1
ATOM 1110 C C . PHE A 1 140 ? -16.969 -24.562 -14.086 1 98.75 140 PHE A C 1
ATOM 1112 O O . PHE A 1 140 ? -16.25 -24 -14.922 1 98.75 140 PHE A O 1
ATOM 1119 N N . TRP A 1 141 ? -16.906 -25.859 -13.906 1 98.81 141 TRP A N 1
ATOM 1120 C CA . TRP A 1 141 ? -15.984 -26.719 -14.617 1 98.81 141 TRP A CA 1
ATOM 1121 C C . TRP A 1 141 ? -16.391 -26.859 -16.094 1 98.81 141 TRP A C 1
ATOM 1123 O O . TRP A 1 141 ? -15.523 -26.984 -16.953 1 98.81 141 TRP A O 1
ATOM 1133 N N . ASP A 1 142 ? -17.672 -26.75 -16.375 1 98.5 142 ASP A N 1
ATOM 1134 C CA . ASP A 1 142 ? -18.109 -26.688 -17.766 1 98.5 142 ASP A CA 1
ATOM 1135 C C . ASP A 1 142 ? -17.562 -25.438 -18.453 1 98.5 142 ASP A C 1
ATOM 1137 O O . ASP A 1 142 ? -17.125 -25.5 -19.609 1 98.5 142 ASP A O 1
ATOM 1141 N N . ALA A 1 143 ? -17.625 -24.344 -17.734 1 98.88 143 ALA A N 1
ATOM 1142 C CA . ALA A 1 143 ? -17.047 -23.109 -18.281 1 98.88 143 ALA A CA 1
ATOM 1143 C C . ALA A 1 143 ? -15.562 -23.266 -18.547 1 98.88 143 ALA A C 1
ATOM 1145 O O . ALA A 1 143 ? -15.062 -22.797 -19.578 1 98.88 143 ALA A O 1
ATOM 1146 N N . ALA A 1 144 ? -14.844 -23.922 -17.672 1 98.88 144 ALA A N 1
ATOM 1147 C CA . ALA A 1 144 ? -13.414 -24.172 -17.859 1 98.88 144 ALA A CA 1
ATOM 1148 C C . ALA A 1 144 ? -13.164 -25 -19.125 1 98.88 144 ALA A C 1
ATOM 1150 O O . ALA A 1 144 ? -12.273 -24.688 -19.906 1 98.88 144 ALA A O 1
ATOM 1151 N N . ARG A 1 145 ? -13.984 -25.984 -19.297 1 98.44 145 ARG A N 1
ATOM 1152 C CA . ARG A 1 145 ? -13.875 -26.844 -20.484 1 98.44 145 ARG A CA 1
ATOM 1153 C C . ARG A 1 145 ? -14.188 -26.062 -21.75 1 98.44 145 ARG A C 1
ATOM 1155 O O . ARG A 1 145 ? -13.43 -26.109 -22.719 1 98.44 145 ARG A O 1
ATOM 1162 N N . ASP A 1 146 ? -15.281 -25.312 -21.688 1 98.25 146 ASP A N 1
ATOM 1163 C CA . ASP A 1 146 ? -15.758 -24.578 -22.859 1 98.25 146 ASP A CA 1
ATOM 1164 C C . ASP A 1 146 ? -14.719 -23.547 -23.312 1 98.25 146 ASP A C 1
ATOM 1166 O O . ASP A 1 146 ? -14.656 -23.219 -24.5 1 98.25 146 ASP A O 1
ATOM 1170 N N . THR A 1 147 ? -13.953 -23.062 -22.422 1 98.62 147 THR A N 1
ATOM 1171 C CA . THR A 1 147 ? -13.023 -21.969 -22.734 1 98.62 147 THR A CA 1
ATOM 1172 C C . THR A 1 147 ? -11.594 -22.5 -22.828 1 98.62 147 THR A C 1
ATOM 1174 O O . THR A 1 147 ? -10.656 -21.734 -23.047 1 98.62 147 THR A O 1
ATOM 1177 N N . ASP A 1 148 ? -11.375 -23.844 -22.594 1 98.25 148 ASP A N 1
ATOM 1178 C CA . ASP A 1 148 ? -10.05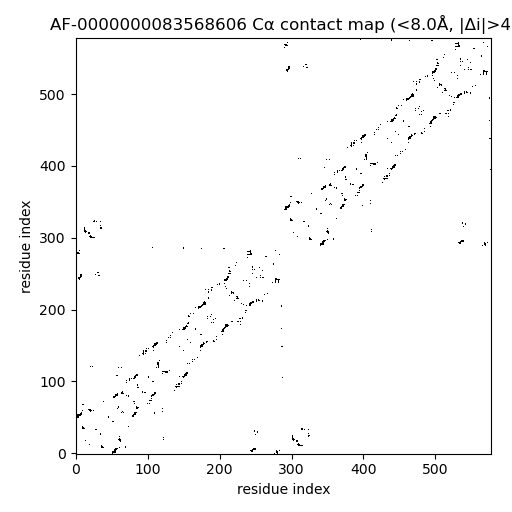5 -24.469 -22.594 1 98.25 148 ASP A CA 1
ATOM 1179 C C . ASP A 1 148 ? -9.141 -23.797 -21.562 1 98.25 148 ASP A C 1
ATOM 1181 O O . ASP A 1 148 ? -7.973 -23.516 -21.844 1 98.25 148 ASP A O 1
ATOM 1185 N N . ALA A 1 149 ? -9.727 -23.438 -20.438 1 98.88 149 ALA A N 1
ATOM 1186 C CA . ALA A 1 149 ? -8.977 -22.734 -19.391 1 98.88 149 ALA A CA 1
ATOM 1187 C C . ALA A 1 149 ? -7.934 -23.656 -18.766 1 98.88 149 ALA A C 1
ATOM 1189 O O . ALA A 1 149 ? -8.219 -24.812 -18.453 1 98.88 149 ALA A O 1
ATOM 1190 N N . LEU A 1 150 ? -6.703 -23.172 -18.641 1 98.94 150 LEU A N 1
ATOM 1191 C CA . LEU A 1 150 ? -5.688 -23.828 -17.828 1 98.94 150 LEU A CA 1
ATOM 1192 C C . LEU A 1 150 ? -6.035 -23.734 -16.344 1 98.94 150 LEU A C 1
ATOM 1194 O O . LEU A 1 150 ? -6.348 -22.656 -15.844 1 98.94 150 LEU A O 1
ATOM 1198 N N . VAL A 1 151 ? -6.016 -24.844 -15.625 1 98.94 151 VAL A N 1
ATOM 1199 C CA . VAL A 1 151 ? -6.285 -24.859 -14.188 1 98.94 151 VAL A CA 1
ATOM 1200 C C . VAL A 1 151 ? -4.969 -24.906 -13.414 1 98.94 151 VAL A C 1
ATOM 1202 O O . VAL A 1 151 ? -4.293 -25.938 -13.383 1 98.94 151 VAL A O 1
ATOM 1205 N N . GLN A 1 152 ? -4.625 -23.797 -12.859 1 98.94 152 GLN A N 1
ATOM 1206 C CA . GLN A 1 152 ? -3.463 -23.734 -11.977 1 98.94 152 GLN A CA 1
ATOM 1207 C C . GLN A 1 152 ? -3.855 -23.953 -10.523 1 98.94 152 GLN A C 1
ATOM 1209 O O . GLN A 1 152 ? -4.883 -23.453 -10.062 1 98.94 152 GLN A O 1
ATOM 1214 N N . ILE A 1 153 ? -3.094 -24.766 -9.766 1 98.88 153 ILE A N 1
ATOM 1215 C CA . ILE A 1 153 ? -3.473 -25.125 -8.406 1 98.88 153 ILE A CA 1
ATOM 1216 C C . ILE A 1 153 ? -2.285 -24.922 -7.469 1 98.88 153 ILE A C 1
ATOM 1218 O O . ILE A 1 153 ? -1.207 -25.484 -7.695 1 98.88 153 ILE A O 1
ATOM 1222 N N . LEU A 1 154 ? -2.471 -24.109 -6.508 1 98.81 154 LEU A N 1
ATOM 1223 C CA . LEU A 1 154 ? -1.539 -24.031 -5.387 1 98.81 154 LEU A CA 1
ATOM 1224 C C . LEU A 1 154 ? -1.942 -25 -4.277 1 98.81 154 LEU A C 1
ATOM 1226 O O . LEU A 1 154 ? -2.814 -24.688 -3.465 1 98.81 154 LEU A O 1
ATOM 1230 N N . ALA A 1 155 ? -1.261 -26.125 -4.223 1 98.56 155 ALA A N 1
ATOM 1231 C CA . ALA A 1 155 ? -1.563 -27.172 -3.236 1 98.56 155 ALA A CA 1
ATOM 1232 C C . ALA A 1 155 ? -0.308 -27.578 -2.473 1 98.56 155 ALA A C 1
ATOM 1234 O O . ALA A 1 155 ? 0.807 -27.453 -2.982 1 98.56 155 ALA A O 1
ATOM 1235 N N . HIS A 1 156 ? -0.516 -27.984 -1.271 1 98.69 156 HIS A N 1
ATOM 1236 C CA . HIS A 1 156 ? 0.505 -28.656 -0.475 1 98.69 156 HIS A CA 1
ATOM 1237 C C . HIS A 1 156 ? 0.567 -30.141 -0.801 1 98.69 156 HIS A C 1
ATOM 1239 O O . HIS A 1 156 ? -0.443 -30.75 -1.176 1 98.69 156 HIS A O 1
ATOM 1245 N N . TYR A 1 157 ? 1.748 -30.703 -0.626 1 98.5 157 TYR A N 1
ATOM 1246 C CA . TYR A 1 157 ? 1.899 -32.125 -0.94 1 98.5 157 TYR A CA 1
ATOM 1247 C C . TYR A 1 157 ? 0.979 -32.969 -0.074 1 98.5 157 TYR A C 1
ATOM 1249 O O . TYR A 1 157 ? 0.57 -34.062 -0.479 1 98.5 157 TYR A O 1
ATOM 1257 N N . ASP A 1 158 ? 0.546 -32.469 1.062 1 98.31 158 ASP A N 1
ATOM 1258 C CA . ASP A 1 158 ? -0.393 -33.188 1.924 1 98.31 158 ASP A CA 1
ATOM 1259 C C . ASP A 1 158 ? -1.799 -33.188 1.327 1 98.31 158 ASP A C 1
ATOM 1261 O O . ASP A 1 158 ? -2.68 -33.906 1.794 1 98.31 158 ASP A O 1
ATOM 1265 N N . GLN A 1 159 ? -2.021 -32.406 0.286 1 98.69 159 GLN A N 1
ATOM 1266 C CA . GLN A 1 159 ? -3.348 -32.281 -0.306 1 98.69 159 GLN A CA 1
ATOM 1267 C C . GLN A 1 159 ? -3.42 -32.969 -1.664 1 98.69 159 GLN A C 1
ATOM 1269 O O . GLN A 1 159 ? -4.406 -32.812 -2.389 1 98.69 159 GLN A O 1
ATOM 1274 N N . LEU A 1 160 ? -2.42 -33.719 -2.039 1 98.62 160 LEU A N 1
ATOM 1275 C CA . LEU A 1 160 ? -2.33 -34.219 -3.398 1 98.62 160 LEU A CA 1
ATOM 1276 C C . LEU A 1 160 ? -3.449 -35.219 -3.672 1 98.62 160 LEU A C 1
ATOM 1278 O O . LEU A 1 160 ? -3.859 -35.406 -4.82 1 98.62 160 LEU A O 1
ATOM 1282 N N . ASP A 1 161 ? -3.99 -35.906 -2.625 1 98.06 161 ASP A N 1
ATOM 1283 C CA . ASP A 1 161 ? -5.148 -36.781 -2.838 1 98.06 161 ASP A CA 1
ATOM 1284 C C . ASP A 1 161 ? -6.336 -35.969 -3.367 1 98.06 161 ASP A C 1
ATOM 1286 O O . ASP A 1 161 ? -7.074 -36.438 -4.234 1 98.06 161 ASP A O 1
ATOM 1290 N N . GLN A 1 162 ? -6.562 -34.75 -2.871 1 98.5 162 GLN A N 1
ATOM 1291 C CA . GLN A 1 162 ? -7.625 -33.875 -3.357 1 98.5 162 GLN A CA 1
ATOM 1292 C C . GLN A 1 162 ? -7.379 -33.469 -4.805 1 98.5 162 GLN A C 1
ATOM 1294 O O . GLN A 1 162 ? -8.312 -33.406 -5.605 1 98.5 162 GLN A O 1
ATOM 1299 N N . VAL A 1 163 ? -6.129 -33.156 -5.098 1 98.75 163 VAL A N 1
ATOM 1300 C CA . VAL A 1 163 ? -5.738 -32.75 -6.449 1 98.75 163 VAL A CA 1
ATOM 1301 C C . VAL A 1 163 ? -6.031 -33.906 -7.422 1 98.75 163 VAL A C 1
ATOM 1303 O O . VAL A 1 163 ? -6.621 -33.688 -8.484 1 98.75 163 VAL A O 1
ATOM 1306 N N . VAL A 1 164 ? -5.629 -35.094 -7.039 1 98.56 164 VAL A N 1
ATOM 1307 C CA . VAL A 1 164 ? -5.852 -36.281 -7.863 1 98.56 164 VAL A CA 1
ATOM 1308 C C . VAL A 1 164 ? -7.352 -36.469 -8.094 1 98.56 164 VAL A C 1
ATOM 1310 O O . VAL A 1 164 ? -7.785 -36.719 -9.219 1 98.56 164 VAL A O 1
ATOM 1313 N N . ASP A 1 165 ? -8.188 -36.312 -7.023 1 98.44 165 ASP A N 1
ATOM 1314 C CA . ASP A 1 165 ? -9.633 -36.438 -7.133 1 98.44 165 ASP A CA 1
ATOM 1315 C C . ASP A 1 165 ? -10.195 -35.469 -8.18 1 98.44 165 ASP A C 1
ATOM 1317 O O . ASP A 1 165 ? -11.023 -35.875 -9 1 98.44 165 ASP A O 1
ATOM 1321 N N . LEU A 1 166 ? -9.758 -34.25 -8.141 1 98.69 166 LEU A N 1
ATOM 1322 C CA . LEU A 1 166 ? -10.242 -33.25 -9.062 1 98.69 166 LEU A CA 1
ATOM 1323 C C . LEU A 1 166 ? -9.875 -33.594 -10.5 1 98.69 166 LEU A C 1
ATOM 1325 O O . LEU A 1 166 ? -10.727 -33.562 -11.391 1 98.69 166 LEU A O 1
ATOM 1329 N N . ILE A 1 167 ? -8.602 -33.938 -10.727 1 98.69 167 ILE A N 1
ATOM 1330 C CA . ILE A 1 167 ? -8.086 -34.188 -12.07 1 98.69 167 ILE A CA 1
ATOM 1331 C C . ILE A 1 167 ? -8.734 -35.438 -12.664 1 98.69 167 ILE A C 1
ATOM 1333 O O . ILE A 1 167 ? -9.07 -35.469 -13.844 1 98.69 167 ILE A O 1
ATOM 1337 N N . GLU A 1 168 ? -8.977 -36.438 -11.828 1 98.12 168 GLU A N 1
ATOM 1338 C CA . GLU A 1 168 ? -9.633 -37.656 -12.305 1 98.12 168 GLU A CA 1
ATOM 1339 C C . GLU A 1 168 ? -11.086 -37.375 -12.664 1 98.12 168 GLU A C 1
ATOM 1341 O O . GLU A 1 168 ? -11.641 -38.031 -13.555 1 98.12 168 GLU A O 1
ATOM 1346 N N . THR A 1 169 ? -11.703 -36.469 -11.953 1 98.31 169 THR A N 1
ATOM 1347 C CA . THR A 1 169 ? -13.094 -36.125 -12.234 1 98.31 169 THR A CA 1
ATOM 1348 C C . THR A 1 169 ? -13.203 -35.312 -13.516 1 98.31 169 THR A C 1
ATOM 1350 O O . THR A 1 169 ? -14.18 -35.438 -14.258 1 98.31 169 THR A O 1
ATOM 1353 N N . TYR A 1 170 ? -12.25 -34.438 -13.805 1 98.38 170 TYR A N 1
ATOM 1354 C CA . TYR A 1 170 ? -12.234 -33.594 -15 1 98.38 170 TYR A CA 1
ATOM 1355 C C . TYR A 1 170 ? -10.945 -33.812 -15.789 1 98.38 170 TYR A C 1
ATOM 1357 O O . TYR A 1 170 ? -10.156 -32.875 -15.945 1 98.38 170 TYR A O 1
ATOM 1365 N N . PRO A 1 171 ? -10.758 -34.938 -16.422 1 97.94 171 PRO A N 1
ATOM 1366 C CA . PRO A 1 171 ? -9.484 -35.312 -17.047 1 97.94 171 PRO A CA 1
ATOM 1367 C C . PRO A 1 171 ? -9.227 -34.562 -18.359 1 97.94 171 PRO A C 1
ATOM 1369 O O . PRO A 1 171 ? -8.109 -34.594 -18.875 1 97.94 171 PRO A O 1
ATOM 1372 N N . ASP A 1 172 ? -10.242 -33.938 -18.891 1 97.12 172 ASP A N 1
ATOM 1373 C CA . ASP A 1 172 ? -10.117 -33.312 -20.188 1 97.12 172 ASP A CA 1
ATOM 1374 C C . ASP A 1 172 ? -9.523 -31.922 -20.062 1 97.12 172 ASP A C 1
ATOM 1376 O O . ASP A 1 172 ? -9.211 -31.281 -21.078 1 97.12 172 ASP A O 1
ATOM 1380 N N . LEU A 1 173 ? -9.344 -31.422 -18.859 1 98.5 173 LEU A N 1
ATOM 1381 C CA . LEU A 1 173 ? -8.781 -30.109 -18.625 1 98.5 173 LEU A CA 1
ATOM 1382 C C . LEU A 1 173 ? -7.262 -30.188 -18.5 1 98.5 173 LEU A C 1
ATOM 1384 O O . LEU A 1 173 ? -6.703 -31.266 -18.266 1 98.5 173 LEU A O 1
ATOM 1388 N N . SER A 1 174 ? -6.566 -29.109 -18.797 1 98.81 174 SER A N 1
ATOM 1389 C CA . SER A 1 174 ? -5.129 -28.969 -18.562 1 98.81 174 SER A CA 1
ATOM 1390 C C . SER A 1 174 ? -4.832 -28.391 -17.203 1 98.81 174 SER A C 1
ATOM 1392 O O . SER A 1 174 ? -5.516 -27.469 -16.75 1 98.81 174 SER A O 1
ATOM 1394 N N . TYR A 1 175 ? -3.822 -28.891 -16.5 1 98.94 175 TYR A N 1
ATOM 1395 C CA . TYR A 1 175 ? -3.523 -28.5 -15.133 1 98.94 175 TYR A CA 1
ATOM 1396 C C . TYR A 1 175 ? -2.051 -28.141 -14.977 1 98.94 175 TYR A C 1
ATOM 1398 O O . TYR A 1 175 ? -1.187 -28.75 -15.609 1 98.94 175 TYR A O 1
ATOM 1406 N N . ALA A 1 176 ? -1.761 -27.188 -14.188 1 98.94 176 ALA A N 1
ATOM 1407 C CA . ALA A 1 176 ? -0.414 -26.859 -13.727 1 98.94 176 ALA A CA 1
ATOM 1408 C C . ALA A 1 176 ? -0.352 -26.828 -12.203 1 98.94 176 ALA A C 1
ATOM 1410 O O . ALA A 1 176 ? -1.096 -26.078 -11.555 1 98.94 176 ALA A O 1
ATOM 141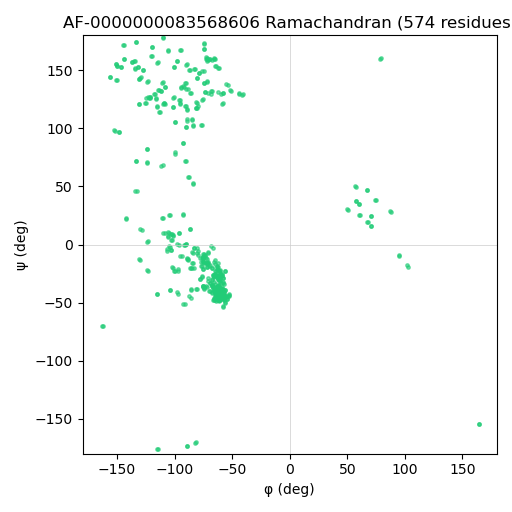1 N N . LEU A 1 177 ? 0.476 -27.609 -11.57 1 98.94 177 LEU A N 1
ATOM 1412 C CA . LEU A 1 177 ? 0.632 -27.656 -10.125 1 98.94 1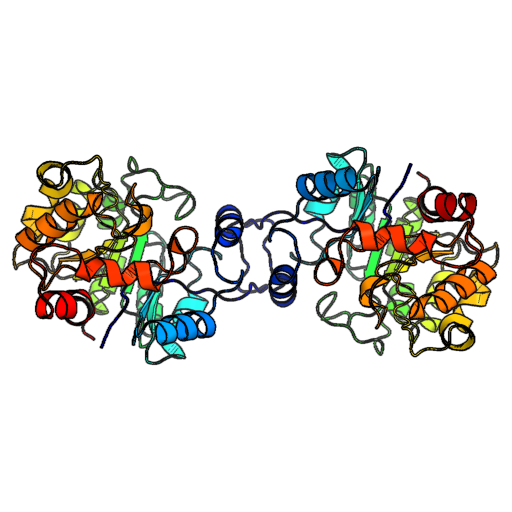77 LEU A CA 1
ATOM 1413 C C . LEU A 1 177 ? 1.79 -26.781 -9.664 1 98.94 177 LEU A C 1
ATOM 1415 O O . LEU A 1 177 ? 2.934 -26.984 -10.078 1 98.94 177 LEU A O 1
ATOM 1419 N N . ASP A 1 178 ? 1.484 -25.844 -8.75 1 98.75 178 ASP A N 1
ATOM 1420 C CA . ASP A 1 178 ? 2.389 -24.75 -8.438 1 98.75 178 ASP A CA 1
ATOM 1421 C C . ASP A 1 178 ? 3.492 -25.188 -7.484 1 98.75 178 ASP A C 1
ATOM 1423 O O . ASP A 1 178 ? 3.238 -25.938 -6.543 1 98.75 178 ASP A O 1
ATOM 1427 N N . HIS A 1 179 ? 4.699 -24.719 -7.602 1 98.69 179 HIS A N 1
ATOM 1428 C CA . HIS A 1 179 ? 5.766 -24.578 -6.621 1 98.69 179 HIS A CA 1
ATOM 1429 C C . HIS A 1 179 ? 6.105 -25.906 -5.973 1 98.69 179 HIS A C 1
ATOM 1431 O O . HIS A 1 179 ? 6.121 -26.016 -4.746 1 98.69 179 HIS A O 1
ATOM 1437 N N . PHE A 1 180 ? 6.324 -26.922 -6.711 1 98.5 180 PHE A N 1
ATOM 1438 C CA . PHE A 1 180 ? 6.715 -28.219 -6.172 1 98.5 180 PHE A CA 1
ATOM 1439 C C . PHE A 1 180 ? 5.645 -28.766 -5.23 1 98.5 180 PHE A C 1
ATOM 1441 O O . PHE A 1 180 ? 5.961 -29.453 -4.25 1 98.5 180 PHE A O 1
ATOM 1448 N N . CYS A 1 181 ? 4.379 -28.312 -5.445 1 98.5 181 CYS A N 1
ATOM 1449 C CA . CYS A 1 181 ? 3.324 -28.672 -4.504 1 98.5 181 CYS A CA 1
ATOM 1450 C C . CYS A 1 181 ? 3.754 -28.391 -3.07 1 98.5 181 CYS A C 1
ATOM 1452 O O . CYS A 1 181 ? 3.434 -29.141 -2.156 1 98.5 181 CYS A O 1
ATOM 1454 N N . HIS A 1 182 ? 4.57 -27.406 -2.928 1 98.38 182 HIS A N 1
ATOM 1455 C CA . HIS A 1 182 ? 5.047 -26.859 -1.661 1 98.38 182 HIS A CA 1
ATOM 1456 C C . HIS A 1 182 ? 5.941 -27.859 -0.933 1 98.38 182 HIS A C 1
ATOM 1458 O O . HIS A 1 182 ? 6.094 -27.781 0.288 1 98.38 182 HIS A O 1
ATOM 1464 N N . ALA A 1 183 ? 6.492 -28.844 -1.597 1 98.5 183 ALA A N 1
ATOM 1465 C CA . ALA A 1 183 ? 7.496 -29.719 -1.003 1 98.5 183 ALA A CA 1
ATOM 1466 C C . ALA A 1 183 ? 8.82 -28.984 -0.819 1 98.5 183 ALA A C 1
ATOM 1468 O O . ALA A 1 183 ? 9.227 -28.203 -1.678 1 98.5 183 ALA A O 1
ATOM 1469 N N . GLY A 1 184 ? 9.5 -29.219 0.279 1 97.88 184 GLY A N 1
ATOM 1470 C CA . GLY A 1 184 ? 10.797 -28.641 0.576 1 97.88 184 GLY A CA 1
ATOM 1471 C C . GLY A 1 184 ? 11.914 -29.656 0.651 1 97.88 184 GLY A C 1
ATOM 1472 O O . GLY A 1 184 ? 11.695 -30.844 0.402 1 97.88 184 GLY A O 1
ATOM 1473 N N . PRO A 1 185 ? 13.078 -29.156 0.997 1 97.81 185 PRO A N 1
ATOM 1474 C CA . PRO A 1 185 ? 14.258 -30.031 0.965 1 97.81 185 PRO A CA 1
ATOM 1475 C C . PRO A 1 185 ? 14.227 -31.094 2.047 1 97.81 185 PRO A C 1
ATOM 1477 O O . PRO A 1 185 ? 14.93 -32.094 1.943 1 97.81 185 PRO A O 1
ATOM 1480 N N . ASP A 1 186 ? 13.414 -30.875 3.029 1 97.31 186 ASP A N 1
ATOM 1481 C CA . ASP A 1 186 ? 13.352 -31.812 4.141 1 97.31 186 ASP A CA 1
ATOM 1482 C C . ASP A 1 186 ? 12.438 -33 3.809 1 97.31 186 ASP A C 1
ATOM 1484 O O . ASP A 1 186 ? 12.328 -33.938 4.59 1 97.31 186 ASP A O 1
ATOM 1488 N N . THR A 1 187 ? 11.828 -32.969 2.674 1 98.31 187 THR A N 1
ATOM 1489 C CA . THR A 1 187 ? 10.938 -34.062 2.264 1 98.31 187 THR A CA 1
ATOM 1490 C C . THR A 1 187 ? 11.648 -35 1.299 1 98.31 187 THR A C 1
ATOM 1492 O O . THR A 1 187 ? 12.602 -34.594 0.622 1 98.31 187 THR A O 1
ATOM 1495 N N . ASP A 1 188 ? 11.227 -36.219 1.283 1 98.25 188 ASP A N 1
ATOM 1496 C CA . ASP A 1 188 ? 11.641 -37.188 0.284 1 98.25 188 ASP A CA 1
ATOM 1497 C C . ASP A 1 188 ? 10.719 -37.156 -0.933 1 98.25 188 ASP A C 1
ATOM 1499 O O . ASP A 1 188 ? 9.539 -37.5 -0.832 1 98.25 188 ASP A O 1
ATOM 1503 N N . PRO A 1 189 ? 11.273 -36.812 -2.045 1 98.31 189 PRO A N 1
ATOM 1504 C CA . PRO A 1 189 ? 10.406 -36.688 -3.221 1 98.31 189 PRO A CA 1
ATOM 1505 C C . PRO A 1 189 ? 9.688 -38 -3.555 1 98.31 189 PRO A C 1
ATOM 1507 O O . PRO A 1 189 ? 8.562 -37.969 -4.047 1 98.31 189 PRO A O 1
ATOM 1510 N N . ASP A 1 190 ? 10.289 -39.156 -3.316 1 97.94 190 ASP A N 1
ATOM 1511 C CA . ASP A 1 190 ? 9.656 -40.438 -3.574 1 97.94 190 ASP A CA 1
ATOM 1512 C C . ASP A 1 190 ? 8.391 -40.594 -2.734 1 97.94 190 ASP A C 1
ATOM 1514 O O . ASP A 1 190 ? 7.445 -41.281 -3.146 1 97.94 190 ASP A O 1
ATOM 1518 N N . GLU A 1 191 ? 8.391 -40 -1.641 1 98.25 191 GLU A N 1
ATOM 1519 C CA . GLU A 1 191 ? 7.266 -40.125 -0.721 1 98.25 191 GLU A CA 1
ATOM 1520 C C . GLU A 1 191 ? 6.227 -39.031 -0.971 1 98.25 191 GLU A C 1
ATOM 1522 O O . GLU A 1 191 ? 5.059 -39.344 -1.229 1 98.25 191 GLU A O 1
ATOM 1527 N N . VAL A 1 192 ? 6.602 -37.812 -1.017 1 98.25 192 VAL A N 1
ATOM 1528 C CA . VAL A 1 192 ? 5.645 -36.719 -1.013 1 98.25 192 VAL A CA 1
ATOM 1529 C C . VAL A 1 192 ? 4.992 -36.594 -2.389 1 98.25 192 VAL A C 1
ATOM 1531 O O . VAL A 1 192 ? 3.844 -36.156 -2.5 1 98.25 192 VAL A O 1
ATOM 1534 N N . PHE A 1 193 ? 5.707 -37 -3.449 1 98.44 193 PHE A N 1
ATOM 1535 C CA . PHE A 1 193 ? 5.172 -36.844 -4.793 1 98.44 193 PHE A CA 1
ATOM 1536 C C . PHE A 1 193 ? 4.508 -38.125 -5.273 1 98.44 193 PHE A C 1
ATOM 1538 O O . PHE A 1 193 ? 3.943 -38.156 -6.367 1 98.44 193 PHE A O 1
ATOM 1545 N N . ALA A 1 194 ? 4.48 -39.156 -4.523 1 98.06 194 ALA A N 1
ATOM 1546 C CA . ALA A 1 194 ? 3.941 -40.469 -4.91 1 98.06 194 ALA A CA 1
ATOM 1547 C C . ALA A 1 194 ? 2.523 -40.344 -5.457 1 98.06 194 ALA A C 1
ATOM 1549 O O . ALA A 1 194 ? 2.184 -40.938 -6.473 1 98.06 194 ALA A O 1
ATOM 1550 N N . PRO A 1 195 ? 1.698 -39.562 -4.82 1 98.06 195 PRO A N 1
ATOM 1551 C CA . PRO A 1 195 ? 0.324 -39.438 -5.316 1 98.06 195 PRO A CA 1
ATOM 1552 C C . PRO A 1 195 ? 0.25 -38.844 -6.723 1 98.06 195 PRO A C 1
ATOM 1554 O O . PRO A 1 195 ? -0.786 -38.938 -7.387 1 98.06 195 PRO A O 1
ATOM 1557 N N . LEU A 1 196 ? 1.311 -38.219 -7.211 1 98.12 196 LEU A N 1
ATOM 1558 C CA . LEU A 1 196 ? 1.309 -37.594 -8.516 1 98.12 196 LEU A CA 1
ATOM 1559 C C . LEU A 1 196 ? 1.584 -38.594 -9.625 1 98.12 196 LEU A C 1
ATOM 1561 O O . LEU A 1 196 ? 1.341 -38.312 -10.805 1 98.12 196 LEU A O 1
ATOM 1565 N N . GLU A 1 197 ? 2.168 -39.719 -9.336 1 97.94 197 GLU A N 1
ATOM 1566 C CA . GLU A 1 197 ? 2.645 -40.688 -10.328 1 97.94 197 GLU A CA 1
ATOM 1567 C C . GLU A 1 197 ? 1.541 -41.062 -11.312 1 97.94 197 GLU A C 1
ATOM 1569 O O . GLU A 1 197 ? 1.759 -41.031 -12.523 1 97.94 197 GLU A O 1
ATOM 1574 N N . PRO A 1 198 ? 0.32 -41.312 -10.828 1 97.31 198 PRO A N 1
ATOM 1575 C CA . PRO A 1 198 ? -0.737 -41.656 -11.781 1 97.31 198 PRO A CA 1
ATOM 1576 C C . PRO A 1 198 ? -1.045 -40.531 -12.75 1 97.31 198 PRO A C 1
ATOM 1578 O O . PRO A 1 198 ? -1.507 -40.781 -13.867 1 97.31 198 PRO A O 1
ATOM 1581 N N . LEU A 1 199 ? -0.835 -39.281 -12.375 1 98.19 199 LEU A N 1
ATOM 1582 C CA . LEU A 1 199 ? -1.179 -38.125 -13.18 1 98.19 199 LEU A CA 1
ATOM 1583 C C . LEU A 1 199 ? -0.186 -37.938 -14.32 1 98.19 199 LEU A C 1
ATOM 1585 O O . LEU A 1 199 ? -0.414 -37.125 -15.219 1 98.19 199 LEU A O 1
ATOM 1589 N N . ALA A 1 200 ? 0.913 -38.719 -14.242 1 97.75 200 ALA A N 1
ATOM 1590 C CA . ALA A 1 200 ? 1.913 -38.656 -15.305 1 97.75 200 ALA A CA 1
ATOM 1591 C C . ALA A 1 200 ? 1.478 -39.5 -16.516 1 97.75 200 ALA A C 1
ATOM 1593 O O . ALA A 1 200 ? 2.117 -39.438 -17.562 1 97.75 200 ALA A O 1
ATOM 1594 N N . ALA A 1 201 ? 0.364 -40.188 -16.422 1 97 201 ALA A N 1
ATOM 1595 C CA . ALA A 1 201 ? -0.182 -40.969 -17.531 1 97 201 ALA A CA 1
ATOM 1596 C C . ALA A 1 201 ? -0.653 -40.062 -18.656 1 97 201 ALA A C 1
ATOM 1598 O O . ALA A 1 201 ? -1.006 -38.906 -18.422 1 97 201 ALA A O 1
ATOM 1599 N N . ASP A 1 202 ? -0.772 -40.562 -19.875 1 94.56 202 ASP A N 1
ATOM 1600 C CA . ASP A 1 202 ? -1.072 -39.781 -21.078 1 94.56 202 ASP A CA 1
ATOM 1601 C C . ASP A 1 202 ? -2.521 -39.312 -21.078 1 94.56 202 ASP A C 1
ATOM 1603 O O . ASP A 1 202 ? -2.875 -38.375 -21.812 1 94.56 202 ASP A O 1
ATOM 1607 N N . GLU A 1 203 ? -3.244 -39.906 -20.266 1 96.56 203 GLU A N 1
ATOM 1608 C CA . GLU A 1 203 ? -4.66 -39.562 -20.266 1 96.56 203 GLU A CA 1
ATOM 1609 C C . GLU A 1 203 ? -4.898 -38.219 -19.578 1 96.56 203 GLU A C 1
ATOM 1611 O O . GLU A 1 203 ? -5.961 -37.625 -19.734 1 96.56 203 GLU A O 1
ATOM 1616 N N . TYR A 1 204 ? -3.963 -37.75 -18.797 1 98.25 204 TYR A N 1
ATOM 1617 C CA . TYR A 1 204 ? -4.074 -36.469 -18.109 1 98.25 204 TYR A CA 1
ATOM 1618 C C . TYR A 1 204 ? -3.105 -35.469 -18.688 1 98.25 204 TYR A C 1
ATOM 1620 O O . TYR A 1 204 ? -1.985 -35.812 -19.062 1 98.25 204 TYR A O 1
ATOM 1628 N N . ASP A 1 205 ? -3.518 -34.281 -18.844 1 98.44 205 ASP A N 1
ATOM 1629 C CA . ASP A 1 205 ? -2.684 -33.156 -19.266 1 98.44 205 ASP A CA 1
ATOM 1630 C C . ASP A 1 205 ? -2.254 -32.312 -18.062 1 98.44 205 ASP A C 1
ATOM 1632 O O . ASP A 1 205 ? -2.824 -31.25 -17.812 1 98.44 205 ASP A O 1
ATOM 1636 N N . VAL A 1 206 ? -1.244 -32.812 -17.312 1 98.81 206 VAL A N 1
ATOM 1637 C CA . VAL A 1 206 ? -0.807 -32.219 -16.062 1 98.81 206 VAL A CA 1
ATOM 1638 C C . VAL A 1 206 ? 0.681 -31.875 -16.141 1 98.81 206 VAL A C 1
ATOM 1640 O O . VAL A 1 206 ? 1.493 -32.719 -16.531 1 98.81 206 VAL A O 1
ATOM 1643 N N . ALA A 1 207 ? 0.985 -30.688 -15.859 1 98.81 207 ALA A N 1
ATOM 1644 C CA . ALA A 1 207 ? 2.377 -30.281 -15.68 1 98.81 207 ALA A CA 1
ATOM 1645 C C . ALA A 1 207 ? 2.641 -29.844 -14.242 1 98.81 207 ALA A C 1
ATOM 1647 O O . ALA A 1 207 ? 1.713 -29.469 -13.523 1 98.81 207 ALA A O 1
ATOM 1648 N N . VAL A 1 208 ? 3.852 -29.906 -13.805 1 98.81 208 VAL A N 1
ATOM 1649 C CA . VAL A 1 208 ? 4.273 -29.406 -12.5 1 98.81 208 VAL A CA 1
ATOM 1650 C C . VAL A 1 208 ? 5.219 -28.219 -12.672 1 98.81 208 VAL A C 1
ATOM 1652 O O . VAL A 1 208 ? 6.156 -28.281 -13.469 1 98.81 208 VAL A O 1
ATOM 1655 N N . LYS A 1 209 ? 4.949 -27.188 -11.922 1 98.81 209 LYS A N 1
ATOM 1656 C CA . LYS A 1 209 ? 5.809 -26 -11.945 1 98.81 209 LYS A CA 1
ATOM 1657 C C . LYS A 1 209 ? 6.918 -26.109 -10.906 1 98.81 209 LYS A C 1
ATOM 1659 O O . LYS A 1 209 ? 6.648 -26.203 -9.711 1 98.81 209 LYS A O 1
ATOM 1664 N N . ILE A 1 210 ? 8.133 -26.078 -11.43 1 98.81 210 ILE A N 1
ATOM 1665 C CA . ILE A 1 210 ? 9.281 -25.922 -10.539 1 98.81 210 ILE A CA 1
ATOM 1666 C C . ILE A 1 210 ? 9.555 -24.438 -10.32 1 98.81 210 ILE A C 1
ATOM 1668 O O . ILE A 1 210 ? 10.672 -23.969 -10.531 1 98.81 210 ILE A O 1
ATOM 1672 N N . SER A 1 211 ? 8.578 -23.75 -9.82 1 98.75 211 SER A N 1
ATOM 1673 C CA . SER A 1 211 ? 8.578 -22.328 -9.539 1 98.75 211 SER A CA 1
ATOM 1674 C C . SER A 1 211 ? 8.875 -22.047 -8.07 1 98.75 211 SER A C 1
ATOM 1676 O O . SER A 1 211 ? 8.781 -22.938 -7.234 1 98.75 211 SER A O 1
ATOM 1678 N N . GLU A 1 212 ? 9.344 -20.844 -7.793 1 98.62 212 GLU A N 1
ATOM 1679 C CA . GLU A 1 212 ? 9.594 -20.359 -6.438 1 98.62 212 GLU A CA 1
ATOM 1680 C C . GLU A 1 212 ? 10.609 -21.234 -5.719 1 98.62 212 GLU A C 1
ATOM 1682 O O . GLU A 1 212 ? 10.461 -21.516 -4.523 1 98.62 212 GLU A O 1
ATOM 1687 N N . ILE A 1 213 ? 11.547 -21.734 -6.387 1 98.75 213 ILE A N 1
ATOM 1688 C CA . ILE A 1 213 ? 12.547 -22.594 -5.773 1 98.75 213 ILE A CA 1
ATOM 1689 C C . ILE A 1 213 ? 13.312 -21.828 -4.703 1 98.75 213 ILE A C 1
ATOM 1691 O O . ILE A 1 213 ? 13.734 -22.391 -3.693 1 98.75 213 ILE A O 1
ATOM 1695 N N . VAL A 1 214 ? 13.461 -20.516 -4.84 1 98.56 214 VAL A N 1
ATOM 1696 C CA . VAL A 1 214 ? 14.18 -19.625 -3.926 1 98.56 214 VAL A CA 1
ATOM 1697 C C . VAL A 1 214 ? 13.594 -19.75 -2.52 1 98.56 214 VAL A C 1
ATOM 1699 O O . VAL A 1 214 ? 14.336 -19.906 -1.546 1 98.56 214 VAL A O 1
ATOM 1702 N N . HIS A 1 215 ? 12.297 -19.766 -2.473 1 98.06 215 HIS A N 1
ATOM 1703 C CA . HIS A 1 215 ? 11.656 -19.844 -1.166 1 98.06 215 HIS A CA 1
ATOM 1704 C C . HIS A 1 215 ? 11.508 -21.297 -0.709 1 98.06 215 HIS A C 1
ATOM 1706 O O . HIS A 1 215 ? 11.312 -21.562 0.48 1 98.06 215 HIS A O 1
ATOM 1712 N N . ARG A 1 216 ? 11.562 -22.219 -1.637 1 98.06 216 ARG A N 1
ATOM 1713 C CA . ARG A 1 216 ? 11.492 -23.625 -1.271 1 98.06 216 ARG A CA 1
ATOM 1714 C C . ARG A 1 216 ? 12.797 -24.109 -0.647 1 98.06 216 ARG A C 1
ATOM 1716 O O . ARG A 1 216 ? 12.797 -24.891 0.307 1 98.06 216 ARG A O 1
ATOM 1723 N N . SER A 1 217 ? 13.875 -23.625 -1.127 1 98.62 217 SER A N 1
ATOM 1724 C CA . SER A 1 217 ? 15.211 -24.047 -0.726 1 98.62 217 SER A CA 1
ATOM 1725 C C . SER A 1 217 ? 15.586 -23.469 0.641 1 98.62 217 SER A C 1
ATOM 1727 O O . SER A 1 217 ? 15.109 -22.406 1.025 1 98.62 217 SER A O 1
ATOM 1729 N N . GLU A 1 218 ? 16.344 -24.156 1.307 1 97.56 218 GLU A N 1
ATOM 1730 C CA . GLU A 1 218 ? 16.922 -23.688 2.564 1 97.56 218 GLU A CA 1
ATOM 1731 C C . GLU A 1 218 ? 18.391 -23.328 2.395 1 97.56 218 GLU A C 1
ATOM 1733 O O . GLU A 1 218 ? 19.078 -23.031 3.375 1 97.56 218 GLU A O 1
ATOM 1738 N N . GLU A 1 219 ? 18.797 -23.359 1.179 1 96.44 219 GLU A N 1
ATOM 1739 C CA . GLU A 1 219 ? 20.172 -22.984 0.847 1 96.44 219 GLU A CA 1
ATOM 1740 C C . GLU A 1 219 ? 20.203 -21.812 -0.122 1 96.44 219 GLU A C 1
ATOM 1742 O O . GLU A 1 219 ? 19.188 -21.453 -0.721 1 96.44 219 GLU A O 1
ATOM 1747 N N . GLY A 1 220 ? 21.328 -21.141 -0.23 1 96 220 GLY A N 1
ATOM 1748 C CA . GLY A 1 220 ? 21.516 -20.078 -1.218 1 96 220 GLY A CA 1
ATOM 1749 C C . GLY A 1 220 ? 21.703 -20.609 -2.625 1 96 220 GLY A C 1
ATOM 1750 O O . GLY A 1 220 ? 21.703 -21.828 -2.844 1 96 220 GLY A O 1
ATOM 1751 N N . PHE A 1 221 ? 21.734 -19.797 -3.617 1 97.81 221 PHE A N 1
ATOM 1752 C CA . PHE A 1 221 ? 22.016 -20.156 -5.004 1 97.81 221 PHE A CA 1
ATOM 1753 C C . PHE A 1 221 ? 23.141 -21.188 -5.094 1 97.81 221 PHE A C 1
ATOM 1755 O O . PHE A 1 221 ? 24.172 -21.031 -4.434 1 97.81 221 PHE A O 1
ATOM 1762 N N . PRO A 1 222 ? 22.938 -22.297 -5.824 1 98.38 222 PRO A N 1
ATOM 1763 C CA . PRO A 1 222 ? 21.906 -22.562 -6.832 1 98.38 222 PRO A CA 1
ATOM 1764 C C . PRO A 1 222 ? 20.797 -23.469 -6.316 1 98.38 222 PRO A C 1
ATOM 1766 O O . PRO A 1 222 ? 20.25 -24.281 -7.078 1 98.38 222 PRO A O 1
ATOM 1769 N N . TYR A 1 223 ? 20.547 -23.516 -5.008 1 98.75 223 TYR A N 1
ATOM 1770 C CA . TYR A 1 223 ? 19.422 -24.219 -4.383 1 98.75 223 TYR A CA 1
ATOM 1771 C C . TYR A 1 223 ? 19.562 -25.719 -4.555 1 98.75 223 TYR A C 1
ATOM 1773 O O . TYR A 1 223 ? 18.625 -26.391 -4.969 1 98.75 223 TYR A O 1
ATOM 1781 N N . ALA A 1 224 ? 20.75 -26.219 -4.277 1 98.56 224 ALA A N 1
ATOM 1782 C CA . ALA A 1 224 ? 21.109 -27.609 -4.59 1 98.56 224 ALA A CA 1
ATOM 1783 C C . ALA A 1 224 ? 20.266 -28.594 -3.783 1 98.56 224 ALA A C 1
ATOM 1785 O O . ALA A 1 224 ? 20.016 -29.703 -4.234 1 98.56 224 ALA A O 1
ATOM 1786 N N . ASP A 1 225 ? 19.766 -28.172 -2.629 1 98.62 225 ASP A N 1
ATOM 1787 C CA . ASP A 1 225 ? 19 -29.047 -1.751 1 98.62 225 ASP A CA 1
ATOM 1788 C C . ASP A 1 225 ? 17.625 -29.359 -2.352 1 98.62 225 ASP A C 1
ATOM 1790 O O . ASP A 1 225 ? 16.938 -30.266 -1.881 1 98.62 225 ASP A O 1
ATOM 1794 N N . MET A 1 226 ? 17.25 -28.719 -3.467 1 98.69 226 MET A N 1
ATOM 1795 C CA . MET A 1 226 ? 15.977 -28.969 -4.125 1 98.69 226 MET A CA 1
ATOM 1796 C C . MET A 1 226 ? 16.172 -29.766 -5.414 1 98.69 226 MET A C 1
ATOM 1798 O O . MET A 1 226 ? 15.195 -30.156 -6.059 1 98.69 226 MET A O 1
ATOM 1802 N N . HIS A 1 227 ? 17.422 -30.031 -5.828 1 98.56 227 HIS A N 1
ATOM 1803 C CA . HIS A 1 227 ? 17.688 -30.594 -7.145 1 98.56 227 HIS A CA 1
ATOM 1804 C C . HIS A 1 227 ? 17.156 -32.031 -7.254 1 98.56 227 HIS A C 1
ATOM 1806 O O . HIS A 1 227 ? 16.734 -32.438 -8.328 1 98.56 227 HIS A O 1
ATOM 1812 N N . ASP A 1 228 ? 17.109 -32.781 -6.176 1 98.19 228 ASP A N 1
ATOM 1813 C CA . ASP A 1 228 ? 16.547 -34.125 -6.203 1 98.19 228 ASP A CA 1
ATOM 1814 C C . ASP A 1 228 ? 15.055 -34.062 -6.531 1 98.19 228 ASP A C 1
ATOM 1816 O O . ASP A 1 228 ? 14.539 -34.938 -7.223 1 98.19 228 ASP A O 1
ATOM 1820 N N . HIS A 1 229 ? 14.367 -33.094 -5.984 1 98.69 229 HIS A N 1
ATOM 1821 C CA . HIS A 1 229 ? 12.953 -32.906 -6.305 1 98.69 229 HIS A CA 1
ATOM 1822 C C . HIS A 1 229 ? 12.758 -32.625 -7.789 1 98.69 229 HIS A C 1
ATOM 1824 O O . HIS A 1 229 ? 11.844 -33.156 -8.414 1 98.69 229 HIS A O 1
ATOM 1830 N N . VAL A 1 230 ? 13.617 -31.781 -8.367 1 98.56 230 VAL A N 1
ATOM 1831 C CA . VAL A 1 230 ? 13.555 -31.453 -9.789 1 98.56 230 VAL A CA 1
ATOM 1832 C C . VAL A 1 230 ? 13.766 -32.719 -10.617 1 98.56 230 VAL A C 1
ATOM 1834 O O . VAL A 1 230 ? 13 -33 -11.539 1 98.56 230 VAL A O 1
ATOM 1837 N N . ARG A 1 231 ? 14.773 -33.469 -10.281 1 97.75 231 ARG A N 1
ATOM 1838 C CA . ARG A 1 231 ? 15.102 -34.688 -11.023 1 97.75 231 ARG A CA 1
ATOM 1839 C C . ARG A 1 231 ? 13.969 -35.688 -10.938 1 97.75 231 ARG A C 1
ATOM 1841 O O . ARG A 1 231 ? 13.633 -36.344 -11.93 1 97.75 231 ARG A O 1
ATOM 1848 N N . TRP A 1 232 ? 13.383 -35.875 -9.812 1 98.06 232 TRP A N 1
ATOM 1849 C CA . TRP A 1 232 ? 12.258 -36.781 -9.656 1 98.06 232 TRP A CA 1
ATOM 1850 C C . TRP A 1 232 ? 11.109 -36.406 -10.586 1 98.06 232 TRP A C 1
ATOM 1852 O O . TRP A 1 232 ? 10.555 -37.25 -11.281 1 98.06 232 TRP A O 1
ATOM 1862 N N . LEU A 1 233 ? 10.781 -35.156 -10.594 1 98.44 233 LEU A N 1
ATOM 1863 C CA . LEU A 1 233 ? 9.688 -34.656 -11.43 1 98.44 233 LEU A CA 1
ATOM 1864 C C . LEU A 1 233 ? 9.992 -34.875 -12.906 1 98.44 233 LEU A C 1
ATOM 1866 O O . LEU A 1 233 ? 9.117 -35.281 -13.68 1 98.44 233 LEU A O 1
ATOM 1870 N N . LEU A 1 234 ? 11.258 -34.625 -13.281 1 98 234 LEU A N 1
ATOM 1871 C CA . LEU A 1 234 ? 11.672 -34.812 -14.664 1 98 234 LEU A CA 1
ATOM 1872 C C . LEU A 1 234 ? 11.57 -36.281 -15.055 1 98 234 LEU A C 1
ATOM 1874 O O . LEU A 1 234 ? 11.148 -36.625 -16.172 1 98 234 LEU A O 1
ATOM 1878 N N . GLU A 1 235 ? 11.961 -37.125 -14.164 1 97.31 235 GLU A N 1
ATOM 1879 C CA . GLU A 1 235 ? 11.914 -38.531 -14.43 1 97.31 235 GLU A CA 1
ATOM 1880 C C . GLU A 1 235 ? 10.477 -39.031 -14.539 1 97.31 235 GLU A C 1
ATOM 1882 O O . GLU A 1 235 ? 10.18 -39.938 -15.336 1 97.31 235 GLU A O 1
ATOM 1887 N N . THR A 1 236 ? 9.609 -38.5 -13.797 1 98.06 236 THR A N 1
ATOM 1888 C CA . THR A 1 236 ? 8.234 -38.969 -13.703 1 98.06 236 THR A CA 1
ATOM 1889 C C . THR A 1 236 ? 7.375 -38.344 -14.805 1 98.06 236 THR A C 1
ATOM 1891 O O . THR A 1 236 ? 6.633 -39.031 -15.484 1 98.06 236 THR A O 1
ATOM 1894 N N . PHE A 1 237 ? 7.457 -37.094 -15.039 1 98.19 237 PHE A N 1
ATOM 1895 C CA . PHE A 1 237 ? 6.555 -36.375 -15.938 1 98.19 237 PHE A CA 1
ATOM 1896 C C . PHE A 1 237 ? 7.215 -36.125 -17.281 1 98.19 237 PHE A C 1
ATOM 1898 O O . PHE A 1 237 ? 6.531 -35.844 -18.281 1 98.19 237 PHE A O 1
ATOM 1905 N N . GLY A 1 238 ? 8.562 -36.188 -17.344 1 97.19 238 GLY A N 1
ATOM 1906 C CA . GLY A 1 238 ? 9.289 -35.812 -18.547 1 97.19 238 GLY A CA 1
ATOM 1907 C C . GLY A 1 238 ? 9.445 -34.312 -18.688 1 97.19 238 GLY A C 1
ATOM 1908 O O . GLY A 1 238 ? 8.711 -33.531 -18.062 1 97.19 238 GLY A O 1
ATOM 1909 N N . ARG A 1 239 ? 10.406 -33.875 -19.5 1 97.12 239 ARG A N 1
ATOM 1910 C CA . ARG A 1 239 ? 10.719 -32.469 -19.719 1 97.12 239 ARG A CA 1
ATOM 1911 C C . ARG A 1 239 ? 9.531 -31.734 -20.312 1 97.12 239 ARG A C 1
ATOM 1913 O O . ARG A 1 239 ? 9.43 -30.516 -20.203 1 97.12 239 ARG A O 1
ATOM 1920 N N . GLU A 1 240 ? 8.625 -32.438 -20.953 1 97.69 240 GLU A N 1
ATOM 1921 C CA . GLU A 1 240 ? 7.484 -31.828 -21.641 1 97.69 240 GLU A CA 1
ATOM 1922 C C . GLU A 1 240 ? 6.422 -31.375 -20.641 1 97.69 240 GLU A C 1
ATOM 1924 O O . GLU A 1 240 ? 5.531 -30.594 -20.984 1 97.69 240 GLU A O 1
ATOM 1929 N N . ARG A 1 241 ? 6.523 -31.859 -19.406 1 98.62 241 ARG A N 1
ATOM 1930 C CA . ARG A 1 241 ? 5.461 -31.562 -18.453 1 98.62 241 ARG A CA 1
ATOM 1931 C C . ARG A 1 241 ? 6.031 -31 -17.156 1 98.62 241 ARG A C 1
ATOM 1933 O O . ARG A 1 241 ? 5.355 -31.016 -16.125 1 98.62 241 ARG A O 1
ATOM 1940 N N . VAL A 1 242 ? 7.273 -30.625 -17.125 1 98.69 242 VAL A N 1
ATOM 1941 C CA . VAL A 1 242 ? 7.891 -29.828 -16.062 1 98.69 242 VAL A CA 1
ATOM 1942 C C . VAL A 1 242 ? 8.195 -28.422 -16.578 1 98.69 242 VAL A C 1
ATOM 1944 O O . VAL A 1 242 ? 8.875 -28.266 -17.594 1 98.69 242 VAL A O 1
ATOM 1947 N N . VAL A 1 243 ? 7.598 -27.438 -15.883 1 98.81 243 VAL A N 1
ATOM 1948 C CA . VAL A 1 243 ? 7.699 -26.078 -16.406 1 98.81 243 VAL A CA 1
ATOM 1949 C C . VAL A 1 243 ? 8.312 -25.156 -15.344 1 98.81 243 VAL A C 1
ATOM 1951 O O . VAL A 1 243 ? 8 -25.281 -14.156 1 98.81 243 VAL A O 1
ATOM 1954 N N . TRP A 1 244 ? 9.172 -24.266 -15.734 1 98.88 244 TRP A N 1
ATOM 1955 C CA . TRP A 1 244 ? 9.836 -23.328 -14.844 1 98.88 244 TRP A CA 1
ATOM 1956 C C . TRP A 1 244 ? 8.992 -22.062 -14.633 1 98.88 244 TRP A C 1
ATOM 1958 O O . TRP A 1 244 ? 8.25 -21.656 -15.531 1 98.88 244 TRP A O 1
ATOM 1968 N N . GLY A 1 245 ? 9.117 -21.453 -13.516 1 98.88 245 GLY A N 1
ATOM 1969 C CA . GLY A 1 245 ? 8.609 -20.141 -13.148 1 98.88 245 GLY A CA 1
ATOM 1970 C C . GLY A 1 245 ? 9.383 -19.484 -12.008 1 98.88 245 GLY A C 1
ATOM 1971 O O . GLY A 1 245 ? 9.781 -20.172 -11.062 1 98.88 245 GLY A O 1
ATOM 1972 N N . SER A 1 246 ? 9.555 -18.25 -12.031 1 98.88 246 SER A N 1
ATOM 1973 C CA . SER A 1 246 ? 10.391 -17.594 -11.039 1 98.88 246 SER A CA 1
ATOM 1974 C C . SER A 1 246 ? 9.602 -17.266 -9.773 1 98.88 246 SER A C 1
ATOM 1976 O O . SER A 1 246 ? 10.109 -17.422 -8.664 1 98.88 246 SER A O 1
ATOM 1978 N N . ASP A 1 247 ? 8.383 -16.859 -9.898 1 98.81 247 ASP A N 1
ATOM 1979 C CA . ASP A 1 247 ? 7.555 -16.25 -8.859 1 98.81 247 ASP A CA 1
ATOM 1980 C C . ASP A 1 247 ? 8.039 -14.852 -8.508 1 98.81 247 ASP A C 1
ATOM 1982 O O . ASP A 1 247 ? 7.855 -14.391 -7.379 1 98.81 247 ASP A O 1
ATOM 1986 N N . PHE A 1 248 ? 8.719 -14.195 -9.43 1 98.62 248 PHE A N 1
ATOM 1987 C CA . PHE A 1 248 ? 9.195 -12.836 -9.227 1 98.62 248 PHE A CA 1
ATOM 1988 C C . PHE A 1 248 ? 8.047 -11.836 -9.328 1 98.62 248 PHE A C 1
ATOM 1990 O O . PHE A 1 248 ? 7.129 -12.016 -10.133 1 98.62 248 PHE A O 1
ATOM 1997 N N . PRO A 1 249 ? 8 -10.828 -8.461 1 98.44 249 PRO A N 1
ATOM 1998 C CA . PRO A 1 249 ? 9.062 -10.43 -7.535 1 98.44 249 PRO A CA 1
ATOM 1999 C C . PRO A 1 249 ? 8.883 -11.016 -6.141 1 98.44 249 PRO A C 1
ATOM 2001 O O . PRO A 1 249 ? 9.594 -10.633 -5.207 1 98.44 249 PRO A O 1
ATOM 2004 N N . ASN A 1 250 ? 7.977 -11.93 -5.965 1 98.19 250 ASN A N 1
ATOM 2005 C CA . ASN A 1 250 ? 7.668 -12.508 -4.664 1 98.19 250 ASN A CA 1
ATOM 2006 C C . ASN A 1 250 ? 8.914 -13.117 -4.016 1 98.19 250 ASN A C 1
ATOM 2008 O O . ASN A 1 250 ? 8.992 -13.219 -2.793 1 98.19 250 ASN A O 1
ATOM 2012 N N . VAL A 1 251 ? 9.914 -13.484 -4.734 1 98.31 251 VAL A N 1
ATOM 2013 C CA . VAL A 1 251 ? 11.109 -14.141 -4.219 1 98.31 251 VAL A CA 1
ATOM 2014 C C . VAL A 1 251 ? 12.258 -13.133 -4.121 1 98.31 251 VAL A C 1
ATOM 2016 O O . VAL A 1 251 ? 13.375 -13.492 -3.752 1 98.31 251 VAL A O 1
ATOM 2019 N N . SER A 1 252 ? 12.039 -11.859 -4.418 1 98.31 252 SER A N 1
ATOM 2020 C CA . SER A 1 252 ? 13.102 -10.867 -4.566 1 98.31 252 SER A CA 1
ATOM 2021 C C . SER A 1 252 ? 13.656 -10.445 -3.213 1 98.31 252 SER A C 1
ATOM 2023 O O . SER A 1 252 ? 14.703 -9.797 -3.143 1 98.31 252 SER A O 1
ATOM 2025 N N . ASP A 1 253 ? 12.961 -10.836 -2.176 1 97.44 253 ASP A N 1
ATOM 2026 C CA . ASP A 1 253 ? 13.516 -10.609 -0.845 1 97.44 253 ASP A CA 1
ATOM 2027 C C . ASP A 1 253 ? 14.758 -11.461 -0.607 1 97.44 253 ASP A C 1
ATOM 2029 O O . ASP A 1 253 ? 15.594 -11.133 0.237 1 97.44 253 ASP A O 1
ATOM 2033 N N . GLU A 1 254 ? 14.922 -12.555 -1.406 1 97.75 254 GLU A N 1
ATOM 2034 C CA . GLU A 1 254 ? 15.977 -13.516 -1.098 1 97.75 254 GLU A CA 1
ATOM 2035 C C . GLU A 1 254 ? 16.922 -13.695 -2.285 1 97.75 254 GLU A C 1
ATOM 2037 O O . GLU A 1 254 ? 18.062 -14.141 -2.119 1 97.75 254 GLU A O 1
ATOM 2042 N N . ALA A 1 255 ? 16.438 -13.383 -3.438 1 98.31 255 ALA A N 1
ATOM 2043 C CA . ALA A 1 255 ? 17.281 -13.656 -4.605 1 98.31 255 ALA A CA 1
ATOM 2044 C C . ALA A 1 255 ? 16.984 -12.672 -5.734 1 98.31 255 ALA A C 1
ATOM 2046 O O . ALA A 1 255 ? 15.883 -12.109 -5.805 1 98.31 255 ALA A O 1
ATOM 2047 N N . SER A 1 256 ? 17.953 -12.477 -6.59 1 98.5 256 SER A N 1
ATOM 2048 C CA . SER A 1 256 ? 17.75 -11.695 -7.801 1 98.5 256 SER A CA 1
ATOM 2049 C C . SER A 1 256 ? 16.891 -12.461 -8.805 1 98.5 256 SER A C 1
ATOM 2051 O O . SER A 1 256 ? 16.75 -13.68 -8.711 1 98.5 256 SER A O 1
ATOM 2053 N N . TYR A 1 257 ? 16.312 -11.75 -9.734 1 98.75 257 TYR A N 1
ATOM 2054 C CA . TYR A 1 257 ? 15.57 -12.383 -10.812 1 98.75 257 TYR A CA 1
ATOM 2055 C C . TYR A 1 257 ? 16.453 -13.344 -11.594 1 98.75 257 TYR A C 1
ATOM 2057 O O . TYR A 1 257 ? 16.031 -14.445 -11.953 1 98.75 257 TYR A O 1
ATOM 2065 N N . GLU A 1 258 ? 17.688 -12.938 -11.773 1 98.56 258 GLU A N 1
ATOM 2066 C CA . GLU A 1 258 ? 18.656 -13.758 -12.508 1 98.56 258 GLU A CA 1
ATOM 2067 C C . GLU A 1 258 ? 18.891 -15.086 -11.797 1 98.56 258 GLU A C 1
ATOM 2069 O O . GLU A 1 258 ? 18.938 -16.141 -12.438 1 98.56 258 GLU A O 1
ATOM 2074 N N . GLU A 1 259 ? 19.047 -15.039 -10.531 1 98.62 259 GLU A N 1
ATOM 2075 C CA . GLU A 1 259 ? 19.281 -16.25 -9.742 1 98.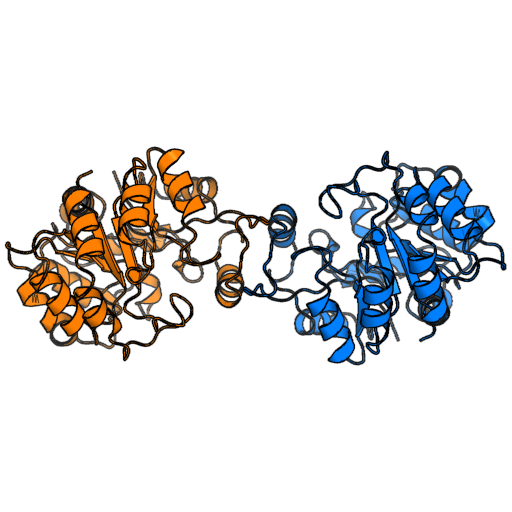62 259 GLU A CA 1
ATOM 2076 C C . GLU A 1 259 ? 18.062 -17.172 -9.773 1 98.62 259 GLU A C 1
ATOM 2078 O O . GLU A 1 259 ? 18.188 -18.375 -9.586 1 98.62 259 GLU A O 1
ATOM 2083 N N . SER A 1 260 ? 16.875 -16.609 -9.984 1 98.69 260 SER A N 1
ATOM 2084 C CA . SER A 1 260 ? 15.641 -17.391 -10.055 1 98.69 260 SER A CA 1
ATOM 2085 C C . SER A 1 260 ? 15.531 -18.141 -11.375 1 98.69 260 SER A C 1
ATOM 2087 O O . SER A 1 260 ? 14.664 -19 -11.539 1 98.69 260 SER A O 1
ATOM 2089 N N . LEU A 1 261 ? 16.406 -17.891 -12.32 1 98.69 261 LEU A N 1
ATOM 2090 C CA . LEU A 1 261 ? 16.422 -18.562 -13.609 1 98.69 261 LEU A CA 1
ATOM 2091 C C . LEU A 1 261 ? 17.703 -19.391 -13.773 1 98.69 261 LEU A C 1
ATOM 2093 O O . LEU A 1 261 ? 17.641 -20.562 -14.141 1 98.69 261 LEU A O 1
ATOM 2097 N N . GLN A 1 262 ? 18.844 -18.875 -13.391 1 98.25 262 GLN A N 1
ATOM 2098 C CA . GLN A 1 262 ? 20.156 -19.406 -13.742 1 98.25 262 GLN A CA 1
ATOM 2099 C C . GLN A 1 262 ? 20.438 -20.719 -12.992 1 98.25 262 GLN A C 1
ATOM 2101 O O . GLN A 1 262 ? 21.312 -21.484 -13.375 1 98.25 262 GLN A O 1
ATOM 2106 N N . TRP A 1 263 ? 19.688 -20.906 -11.922 1 98.62 263 TRP A N 1
ATOM 2107 C CA . TRP A 1 263 ? 19.922 -22.109 -11.133 1 98.62 263 TRP A CA 1
ATOM 2108 C C . TRP A 1 263 ? 19.719 -23.375 -11.969 1 98.62 263 TRP A C 1
ATOM 2110 O O . TRP A 1 263 ? 20.312 -24.406 -11.703 1 98.62 263 TRP A O 1
ATOM 2120 N N . LEU A 1 264 ? 18.906 -23.344 -13.016 1 98.62 264 LEU A N 1
ATOM 2121 C CA . LEU A 1 264 ? 18.625 -24.469 -13.883 1 98.62 264 LEU A CA 1
ATOM 2122 C C . LEU A 1 264 ? 19.906 -25.016 -14.5 1 98.62 264 LEU A C 1
ATOM 2124 O O . LEU A 1 264 ? 20.016 -26.219 -14.758 1 98.62 264 LEU A O 1
ATOM 2128 N N . GLU A 1 265 ? 20.938 -24.172 -14.695 1 97.94 265 GLU A N 1
ATOM 2129 C CA . GLU A 1 265 ? 22.203 -24.578 -15.312 1 97.94 265 GLU A CA 1
ATOM 2130 C C . GLU A 1 265 ? 23.016 -25.453 -14.383 1 97.94 265 GLU A C 1
ATOM 2132 O O . GLU A 1 265 ? 23.969 -26.125 -14.82 1 97.94 265 GLU A O 1
ATOM 2137 N N . HIS A 1 266 ? 22.578 -25.469 -13.172 1 97.94 266 HIS A N 1
ATOM 2138 C CA . HIS A 1 266 ? 23.391 -26.156 -12.172 1 97.94 266 HIS A CA 1
ATOM 2139 C C . HIS A 1 266 ? 22.797 -27.516 -11.82 1 97.94 266 HIS A C 1
ATOM 2141 O O . HIS A 1 266 ? 23.359 -28.25 -11.016 1 97.94 266 HIS A O 1
ATOM 2147 N N . VAL A 1 267 ? 21.641 -27.812 -12.375 1 98 267 VAL A N 1
ATOM 2148 C CA . VAL A 1 267 ? 21.016 -29.109 -12.109 1 98 267 VAL A CA 1
ATOM 2149 C C . VAL A 1 267 ? 21.672 -30.172 -12.977 1 98 267 VAL A C 1
ATOM 2151 O O . VAL A 1 267 ? 21.578 -30.125 -14.211 1 98 267 VAL A O 1
ATOM 2154 N N . ASP A 1 268 ? 22.266 -31.156 -12.32 1 94.81 268 ASP A N 1
ATOM 2155 C CA . ASP A 1 268 ? 22.953 -32.219 -13.039 1 94.81 268 ASP A CA 1
ATOM 2156 C C . ASP A 1 268 ? 21.969 -33 -13.93 1 94.81 268 ASP A C 1
ATOM 2158 O O . ASP A 1 268 ? 20.859 -33.312 -13.508 1 94.81 268 ASP A O 1
ATOM 2162 N N . GLY A 1 269 ? 22.375 -33.188 -15.18 1 91.31 269 GLY A N 1
ATOM 2163 C CA . GLY A 1 269 ? 21.562 -34 -16.078 1 91.31 269 GLY A CA 1
ATOM 2164 C C . GLY A 1 269 ? 20.609 -33.188 -16.922 1 91.31 269 GLY A C 1
ATOM 2165 O O . GLY A 1 269 ? 19.984 -33.719 -17.828 1 91.31 269 GLY A O 1
ATOM 2166 N N . LEU A 1 270 ? 20.516 -31.984 -16.594 1 95.56 270 LEU A N 1
ATOM 2167 C CA . LEU A 1 270 ? 19.641 -31.125 -17.391 1 95.56 270 LEU A CA 1
ATOM 2168 C C . LEU A 1 270 ? 20.391 -30.516 -18.547 1 95.56 270 LEU A C 1
ATOM 2170 O O . LEU A 1 270 ? 21.141 -29.547 -18.375 1 95.56 270 LEU A O 1
ATOM 2174 N N . SER A 1 271 ? 20.156 -30.938 -19.75 1 95.19 271 SER A N 1
ATOM 2175 C CA . SER A 1 271 ? 20.828 -30.422 -20.938 1 95.19 271 SER A CA 1
ATOM 2176 C C . SER A 1 271 ? 20.297 -29.047 -21.312 1 95.19 271 SER A C 1
ATOM 2178 O O . SER A 1 271 ? 19.297 -28.594 -20.766 1 95.19 271 SER A O 1
ATOM 2180 N N . GLN A 1 272 ? 21.031 -28.453 -22.219 1 94.94 272 GLN A N 1
ATOM 2181 C CA . GLN A 1 272 ? 20.562 -27.172 -22.75 1 94.94 272 GLN A CA 1
ATOM 2182 C C . GLN A 1 272 ? 19.188 -27.344 -23.406 1 94.94 272 GLN A C 1
ATOM 2184 O O . GLN A 1 272 ? 18.312 -26.469 -23.25 1 94.94 272 GLN A O 1
ATOM 2189 N N . LYS A 1 273 ? 19.047 -28.359 -24.062 1 95.44 273 LYS A N 1
ATOM 2190 C CA . LYS A 1 273 ? 17.766 -28.641 -24.719 1 95.44 273 LYS A CA 1
ATOM 2191 C C . LYS A 1 273 ? 16.656 -28.828 -23.688 1 95.44 273 LYS A C 1
ATOM 2193 O O . LYS A 1 273 ? 15.539 -28.375 -23.875 1 95.44 273 LYS A O 1
ATOM 2198 N N . ASP A 1 274 ? 16.984 -29.562 -22.656 1 96.5 274 ASP A N 1
ATOM 2199 C CA . ASP A 1 274 ? 16.016 -29.734 -21.578 1 96.5 274 ASP A CA 1
ATOM 2200 C C . ASP A 1 274 ? 15.594 -28.391 -20.984 1 96.5 274 ASP A C 1
ATOM 2202 O O . ASP A 1 274 ? 14.406 -28.141 -20.781 1 96.5 274 ASP A O 1
ATOM 2206 N N . ARG A 1 275 ? 16.531 -27.547 -20.766 1 97.44 275 ARG A N 1
ATOM 2207 C CA . ARG A 1 275 ? 16.234 -26.234 -20.188 1 97.44 275 ARG A CA 1
ATOM 2208 C C . ARG A 1 275 ? 15.367 -25.406 -21.109 1 97.44 275 ARG A C 1
ATOM 2210 O O . ARG A 1 275 ? 14.5 -24.656 -20.656 1 97.44 275 ARG A O 1
ATOM 2217 N N . GLU A 1 276 ? 15.594 -25.531 -22.359 1 97.12 276 GLU A N 1
ATOM 2218 C CA . GLU A 1 276 ? 14.75 -24.844 -23.328 1 97.12 276 GLU A CA 1
ATOM 2219 C C . GLU A 1 276 ? 13.305 -25.328 -23.25 1 97.12 276 GLU A C 1
ATOM 2221 O O . GLU A 1 276 ? 12.375 -24.531 -23.422 1 97.12 276 GLU A O 1
ATOM 2226 N N . TRP A 1 277 ? 13.125 -26.562 -23.031 1 97.75 277 TRP A N 1
ATOM 2227 C CA . TRP A 1 277 ? 11.781 -27.094 -22.844 1 97.75 277 TRP A CA 1
ATOM 2228 C C . TRP A 1 277 ? 11.141 -26.547 -21.578 1 97.75 277 TRP A C 1
ATOM 2230 O O . TRP A 1 277 ? 10.031 -26 -21.625 1 97.75 277 TRP A O 1
ATOM 2240 N N . LEU A 1 278 ? 11.867 -26.578 -20.5 1 98.75 278 LEU A N 1
ATOM 2241 C CA . LEU A 1 278 ? 11.336 -26.188 -19.203 1 98.75 278 LEU A CA 1
ATOM 2242 C C . LEU A 1 278 ? 10.984 -24.703 -19.172 1 98.75 278 LEU A C 1
ATOM 2244 O O . LEU A 1 278 ? 10.078 -24.297 -18.453 1 98.75 278 LEU A O 1
ATOM 2248 N N . THR A 1 279 ? 11.719 -23.906 -20.031 1 98.75 279 THR A N 1
ATOM 2249 C CA . THR A 1 279 ? 11.586 -22.453 -19.922 1 98.75 279 THR A CA 1
ATOM 2250 C C . THR A 1 279 ? 10.75 -21.891 -21.062 1 98.75 279 THR A C 1
ATOM 2252 O O . THR A 1 279 ? 10.68 -20.672 -21.25 1 98.75 279 THR A O 1
ATOM 2255 N N . GLU A 1 280 ? 10.117 -22.75 -21.828 1 98.06 280 GLU A N 1
ATOM 2256 C CA . GLU A 1 280 ? 9.312 -22.219 -22.922 1 98.06 280 GLU A CA 1
ATOM 2257 C C . GLU A 1 280 ? 8.32 -23.266 -23.422 1 98.06 280 GLU A C 1
ATOM 2259 O O . GLU A 1 280 ? 7.133 -23.203 -23.109 1 98.06 280 GLU A O 1
ATOM 2264 N N . ARG A 1 281 ? 8.805 -24.297 -24.078 1 97.19 281 ARG A N 1
ATOM 2265 C CA . ARG A 1 281 ? 8.008 -25.172 -24.938 1 97.19 281 ARG A CA 1
ATOM 2266 C C . ARG A 1 281 ? 6.977 -25.938 -24.125 1 97.19 281 ARG A C 1
ATOM 2268 O O . ARG A 1 281 ? 5.828 -26.094 -24.547 1 97.19 281 ARG A O 1
ATOM 2275 N N . SER A 1 282 ? 7.43 -26.469 -23.031 1 98.56 282 SER A N 1
ATOM 2276 C CA . SER A 1 282 ? 6.543 -27.266 -22.203 1 98.56 282 SER A CA 1
ATOM 2277 C C . SER A 1 282 ? 5.289 -26.5 -21.812 1 98.56 282 SER A C 1
ATOM 2279 O O . SER A 1 282 ? 4.172 -27 -21.969 1 98.56 282 SER A O 1
ATOM 2281 N N . PHE A 1 283 ? 5.434 -25.281 -21.406 1 98.75 283 PHE A N 1
ATOM 2282 C CA . PHE A 1 283 ? 4.281 -24.5 -20.969 1 98.75 283 PHE A CA 1
ATOM 2283 C C . PHE A 1 283 ? 3.441 -24.047 -22.156 1 98.75 283 PHE A C 1
ATOM 2285 O O . PHE A 1 283 ? 2.213 -24 -22.078 1 98.75 283 PHE A O 1
ATOM 2292 N N . LYS A 1 284 ? 4.082 -23.703 -23.219 1 98.38 284 LYS A N 1
ATOM 2293 C CA . LYS A 1 284 ? 3.336 -23.281 -24.391 1 98.38 284 LYS A CA 1
ATOM 2294 C C . LYS A 1 284 ? 2.432 -24.406 -24.891 1 98.38 284 LYS A C 1
ATOM 2296 O O . LYS A 1 284 ? 1.29 -24.172 -25.297 1 98.38 284 LYS A O 1
ATOM 2301 N N . ASP A 1 285 ? 2.986 -25.578 -24.891 1 98.12 285 ASP A N 1
ATOM 2302 C CA . ASP A 1 285 ? 2.178 -26.734 -25.266 1 98.12 285 ASP A CA 1
ATOM 2303 C C . ASP A 1 285 ? 1.011 -26.922 -24.297 1 98.12 285 ASP A C 1
ATOM 2305 O O . ASP A 1 285 ? -0.124 -27.141 -24.719 1 98.12 285 ASP A O 1
ATOM 2309 N N . LEU A 1 286 ? 1.293 -26.828 -23 1 98.44 286 LEU A N 1
ATOM 2310 C CA . LEU A 1 286 ? 0.28 -27.016 -21.969 1 98.44 286 LEU A CA 1
ATOM 2311 C C . LEU A 1 286 ? -0.837 -25.984 -22.109 1 98.44 286 LEU A C 1
ATOM 2313 O O . LEU A 1 286 ? -2.018 -26.328 -22.016 1 98.44 286 LEU A O 1
ATOM 2317 N N . ALA A 1 287 ? -0.474 -24.688 -22.328 1 98.25 287 ALA A N 1
ATOM 2318 C CA . ALA A 1 287 ? -1.414 -23.578 -22.328 1 98.25 287 ALA A CA 1
ATOM 2319 C C . ALA A 1 287 ? -1.991 -23.344 -23.719 1 98.25 287 ALA A C 1
ATOM 2321 O O . ALA A 1 287 ? -2.922 -22.547 -23.891 1 98.25 287 ALA A O 1
ATOM 2322 N N . GLY A 1 288 ? -1.461 -23.938 -24.766 1 96.5 288 GLY A N 1
ATOM 2323 C CA . GLY A 1 288 ? -1.937 -23.781 -26.125 1 96.5 288 GLY A CA 1
ATOM 2324 C C . GLY A 1 288 ? -1.578 -22.438 -26.734 1 96.5 288 GLY A C 1
ATOM 2325 O O . GLY A 1 288 ? -2.4 -21.812 -27.406 1 96.5 288 GLY A O 1
ATOM 2326 N N . ILE A 1 289 ? -0.489 -22 -26.453 1 95.31 289 ILE A N 1
ATOM 2327 C CA . ILE A 1 289 ? -0.085 -20.719 -26.984 1 95.31 289 ILE A CA 1
ATOM 2328 C C . ILE A 1 289 ? 1.182 -20.875 -27.828 1 95.31 289 ILE A C 1
ATOM 2330 O O . ILE A 1 289 ? 1.931 -21.844 -27.641 1 95.31 289 ILE A O 1
ATOM 2334 N N . MET B 1 1 ? 11.461 19.141 26.953 1 91.75 1 MET B N 1
ATOM 2335 C CA . MET B 1 1 ? 10.492 18.328 26.219 1 91.75 1 MET B CA 1
ATOM 2336 C C . MET B 1 1 ? 10.281 18.875 24.812 1 91.75 1 MET B C 1
ATOM 2338 O O . MET B 1 1 ? 10.266 20.094 24.609 1 91.75 1 MET B O 1
ATOM 2342 N N . VAL B 1 2 ? 10.273 18.062 23.828 1 98.31 2 VAL B N 1
ATOM 2343 C CA . VAL B 1 2 ? 10.062 18.469 22.438 1 98.31 2 VAL B CA 1
ATOM 2344 C C . VAL B 1 2 ? 8.781 17.844 21.906 1 98.31 2 VAL B C 1
ATOM 2346 O O . VAL B 1 2 ? 8.578 16.625 22.047 1 98.31 2 VAL B O 1
ATOM 2349 N N . LEU B 1 3 ? 7.875 18.688 21.375 1 98.81 3 LEU B N 1
ATOM 2350 C CA . LEU B 1 3 ? 6.617 18.266 20.766 1 98.81 3 LEU B CA 1
ATOM 2351 C C . LEU B 1 3 ? 6.625 18.562 19.266 1 98.81 3 LEU B C 1
ATOM 2353 O O . LEU B 1 3 ? 6.742 19.719 18.859 1 98.81 3 LEU B O 1
ATOM 2357 N N . ASP B 1 4 ? 6.605 17.516 18.453 1 98.94 4 ASP B N 1
ATOM 2358 C CA . ASP B 1 4 ? 6.457 17.703 17.016 1 98.94 4 ASP B CA 1
ATOM 2359 C C . ASP B 1 4 ? 4.988 17.906 16.641 1 98.94 4 ASP B C 1
ATOM 2361 O O . ASP B 1 4 ? 4.188 16.969 16.734 1 98.94 4 ASP B O 1
ATOM 2365 N N . THR B 1 5 ? 4.652 19.062 16.094 1 98.94 5 THR B N 1
ATOM 2366 C CA . THR B 1 5 ? 3.25 19.438 15.938 1 98.94 5 THR B CA 1
ATOM 2367 C C . THR B 1 5 ? 2.707 18.969 14.586 1 98.94 5 THR B C 1
ATOM 2369 O O . THR B 1 5 ? 1.54 19.203 14.266 1 98.94 5 THR B O 1
ATOM 2372 N N . HIS B 1 6 ? 3.578 18.297 13.805 1 98.94 6 HIS B N 1
ATOM 2373 C CA . HIS B 1 6 ? 3.121 17.844 12.492 1 98.94 6 HIS B CA 1
ATOM 2374 C C . HIS B 1 6 ? 3.875 16.609 12.039 1 98.94 6 HIS B C 1
ATOM 2376 O O . HIS B 1 6 ? 4.945 16.703 11.438 1 98.94 6 HIS B O 1
ATOM 2382 N N . THR B 1 7 ? 3.283 15.492 12.234 1 98.94 7 THR B N 1
ATOM 2383 C CA . THR B 1 7 ? 3.793 14.211 11.758 1 98.94 7 THR B CA 1
ATOM 2384 C C . THR B 1 7 ? 2.682 13.398 11.094 1 98.94 7 THR B C 1
ATOM 2386 O O . THR B 1 7 ? 1.521 13.812 11.086 1 98.94 7 THR B O 1
ATOM 2389 N N . HIS B 1 8 ? 3.094 12.328 10.562 1 98.81 8 HIS B N 1
ATOM 2390 C CA . HIS B 1 8 ? 2.125 11.391 10.008 1 98.81 8 HIS B CA 1
ATOM 2391 C C . HIS B 1 8 ? 2.439 9.961 10.43 1 98.81 8 HIS B C 1
ATOM 2393 O O . HIS B 1 8 ? 3.6 9.617 10.672 1 98.81 8 HIS B O 1
ATOM 2399 N N . ALA B 1 9 ? 1.456 9.203 10.492 1 98.75 9 ALA B N 1
ATOM 2400 C CA . ALA B 1 9 ? 1.5 7.762 10.703 1 98.75 9 ALA B CA 1
ATOM 2401 C C . ALA B 1 9 ? 0.31 7.074 10.039 1 98.75 9 ALA B C 1
ATOM 2403 O O . ALA B 1 9 ? -0.791 7.629 10 1 98.75 9 ALA B O 1
ATOM 2404 N N . TRP B 1 10 ? 0.544 5.953 9.477 1 98.12 10 TRP B N 1
ATOM 2405 C CA . TRP B 1 10 ? -0.522 5.152 8.883 1 98.12 10 TRP B CA 1
ATOM 2406 C C . TRP B 1 10 ? -0.234 3.664 9.039 1 98.12 10 TRP B C 1
ATOM 2408 O O . TRP B 1 10 ? 0.923 3.26 9.172 1 98.12 10 TRP B O 1
ATOM 2418 N N . THR B 1 11 ? -1.264 2.859 9.078 1 97.69 11 THR B N 1
ATOM 2419 C CA . THR B 1 11 ? -1.116 1.416 9.234 1 97.69 11 THR B CA 1
ATOM 2420 C C . THR B 1 11 ? -1.499 0.692 7.945 1 97.69 11 THR B C 1
ATOM 2422 O O . THR B 1 11 ? -1.822 1.329 6.941 1 97.69 11 THR B O 1
ATOM 2425 N N . ARG B 1 12 ? -1.369 -0.584 7.984 1 96.94 12 ARG B N 1
ATOM 2426 C CA . ARG B 1 12 ? -1.607 -1.406 6.805 1 96.94 12 ARG B CA 1
ATOM 2427 C C . ARG B 1 12 ? -3.066 -1.329 6.371 1 96.94 12 ARG B C 1
ATOM 2429 O O . ARG B 1 12 ? -3.955 -1.106 7.195 1 96.94 12 ARG B O 1
ATOM 2436 N N . PRO B 1 13 ? -3.352 -1.548 5.055 1 97.81 13 PRO B N 1
ATOM 2437 C CA . PRO B 1 13 ? -4.738 -1.554 4.586 1 97.81 13 PRO B CA 1
ATOM 2438 C C . PRO B 1 13 ? -5.516 -2.783 5.055 1 97.81 13 PRO B C 1
ATOM 2440 O O . PRO B 1 13 ? -4.91 -3.791 5.434 1 97.81 13 PRO B O 1
ATOM 2443 N N . SER B 1 14 ? -6.777 -2.695 5.074 1 97.44 14 SER B N 1
ATOM 2444 C CA . SER B 1 14 ? -7.746 -3.762 5.301 1 97.44 14 SER B CA 1
ATOM 2445 C C . SER B 1 14 ? -9 -3.557 4.461 1 97.44 14 SER B C 1
ATOM 2447 O O . SER B 1 14 ? -9.156 -2.521 3.809 1 97.44 14 SER B O 1
ATOM 2449 N N . ARG B 1 15 ? -9.859 -4.488 4.441 1 96.5 15 ARG B N 1
ATOM 2450 C CA . ARG B 1 15 ? -11.109 -4.363 3.695 1 96.5 15 ARG B CA 1
ATOM 2451 C C . ARG B 1 15 ? -11.961 -3.223 4.242 1 96.5 15 ARG B C 1
ATOM 2453 O O . ARG B 1 15 ? -12.656 -2.537 3.484 1 96.5 15 ARG B O 1
ATOM 2460 N N . ASP B 1 16 ? -11.906 -3.033 5.535 1 97.31 16 ASP B N 1
ATOM 2461 C CA . ASP B 1 16 ? -12.695 -1.979 6.164 1 97.31 16 ASP B CA 1
ATOM 2462 C C . ASP B 1 16 ? -12.047 -0.611 5.961 1 97.31 16 ASP B C 1
ATOM 2464 O O . ASP B 1 16 ? -12.734 0.411 5.945 1 97.31 16 ASP B O 1
ATOM 2468 N N . HIS B 1 17 ? -10.742 -0.582 5.848 1 98.25 17 HIS B N 1
ATOM 2469 C CA . HIS B 1 17 ? -9.969 0.645 5.684 1 98.25 17 HIS B CA 1
ATOM 2470 C C . HIS B 1 17 ? -8.93 0.502 4.578 1 98.25 17 HIS B C 1
ATOM 2472 O O . HIS B 1 17 ? -7.727 0.511 4.844 1 98.25 17 HIS B O 1
ATOM 2478 N N . PRO B 1 18 ? -9.398 0.469 3.365 1 98.62 18 PRO B N 1
ATOM 2479 C CA . PRO B 1 18 ? -8.508 0.172 2.24 1 98.62 18 PRO B CA 1
ATOM 2480 C C . PRO B 1 18 ? -7.664 1.372 1.823 1 98.62 18 PRO B C 1
ATOM 2482 O O . PRO B 1 18 ? -8.07 2.52 2.023 1 98.62 18 PRO B O 1
ATOM 2485 N N . TRP B 1 19 ? -6.48 1.113 1.356 1 98.5 19 TRP B N 1
ATOM 2486 C CA . TRP B 1 19 ? -5.707 2.172 0.712 1 98.5 19 TRP B CA 1
ATOM 2487 C C . TRP B 1 19 ? -6.27 2.488 -0.671 1 98.5 19 TRP B C 1
ATOM 2489 O O . TRP B 1 19 ? -6.52 1.581 -1.468 1 98.5 19 TRP B O 1
ATOM 2499 N N . VAL B 1 20 ? -6.48 3.771 -0.956 1 98.19 20 VAL B N 1
ATOM 2500 C CA . VAL B 1 20 ? -7.16 4.109 -2.201 1 98.19 20 VAL B CA 1
ATOM 2501 C C . VAL B 1 20 ? -6.363 5.176 -2.951 1 98.19 20 VAL B C 1
ATOM 2503 O O . VAL B 1 20 ? -6.652 5.473 -4.113 1 98.19 20 VAL B O 1
ATOM 2506 N N . ASN B 1 21 ? -5.398 5.781 -2.254 1 97.06 21 ASN B N 1
ATOM 2507 C CA . ASN B 1 21 ? -4.66 6.902 -2.826 1 97.06 21 ASN B CA 1
ATOM 2508 C C . ASN B 1 21 ? -3.391 6.438 -3.531 1 97.06 21 ASN B C 1
ATOM 2510 O O . ASN B 1 21 ? -2.307 6.449 -2.943 1 97.06 21 ASN B O 1
ATOM 2514 N N . GLY B 1 22 ? -3.533 6.098 -4.777 1 95.31 22 GLY B N 1
ATOM 2515 C CA . GLY B 1 22 ? -2.457 5.531 -5.574 1 95.31 22 GLY B CA 1
ATOM 2516 C C . GLY B 1 22 ? -1.236 6.426 -5.652 1 95.31 22 GLY B C 1
ATOM 2517 O O . GLY B 1 22 ? -0.124 5.996 -5.34 1 95.31 22 GLY B O 1
ATOM 2518 N N . PRO B 1 23 ? -1.422 7.625 -6.035 1 94.62 23 PRO B N 1
ATOM 2519 C CA . PRO B 1 23 ? -0.286 8.547 -6.117 1 94.62 23 PRO B CA 1
ATOM 2520 C C . PRO B 1 23 ? 0.469 8.672 -4.797 1 94.62 23 PRO B C 1
ATOM 2522 O O . PRO B 1 23 ? 1.702 8.719 -4.789 1 94.62 23 PRO B O 1
ATOM 2525 N N . LEU B 1 24 ? -0.221 8.695 -3.742 1 96.12 24 LEU B N 1
ATOM 2526 C CA . LEU B 1 24 ? 0.437 8.797 -2.445 1 96.12 24 LEU B CA 1
ATOM 2527 C C . LEU B 1 24 ? 1.229 7.531 -2.135 1 96.12 24 LEU B C 1
ATOM 2529 O O . LEU B 1 24 ? 2.332 7.602 -1.586 1 96.12 24 LEU B O 1
ATOM 2533 N N . VAL B 1 25 ? 0.67 6.383 -2.438 1 95.81 25 VAL B N 1
ATOM 2534 C CA . VAL B 1 25 ? 1.364 5.117 -2.223 1 95.81 25 VAL B CA 1
ATOM 2535 C C . VAL B 1 25 ? 2.689 5.121 -2.982 1 95.81 25 VAL B C 1
ATOM 2537 O O . VAL B 1 25 ? 3.713 4.672 -2.459 1 95.81 25 VAL B O 1
ATOM 2540 N N . GLU B 1 26 ? 2.719 5.59 -4.145 1 93.75 26 GLU B N 1
ATOM 2541 C CA . GLU B 1 26 ? 3.945 5.684 -4.93 1 93.75 26 GLU B CA 1
ATOM 2542 C C . GLU B 1 26 ? 4.934 6.656 -4.293 1 93.75 26 GLU B C 1
ATOM 2544 O O . GLU B 1 26 ? 6.145 6.414 -4.305 1 93.75 26 GLU B O 1
ATOM 2549 N N . THR B 1 27 ? 4.371 7.734 -3.738 1 94.38 27 THR B N 1
ATOM 2550 C CA . THR B 1 27 ? 5.215 8.719 -3.068 1 94.38 27 THR B CA 1
ATOM 2551 C C . THR B 1 27 ? 5.891 8.109 -1.843 1 94.38 27 THR B C 1
ATOM 2553 O O . THR B 1 27 ? 7.059 8.391 -1.565 1 94.38 27 THR B O 1
ATOM 2556 N N . VAL B 1 28 ? 5.195 7.301 -1.152 1 94.56 28 VAL B N 1
ATOM 2557 C CA . VAL B 1 28 ? 5.684 6.66 0.064 1 94.56 28 VAL B CA 1
ATOM 2558 C C . VAL B 1 28 ? 6.898 5.793 -0.259 1 94.56 28 VAL B C 1
ATOM 2560 O O . VAL B 1 28 ? 7.805 5.648 0.568 1 94.56 28 VAL B O 1
ATOM 2563 N N . ASP B 1 29 ? 6.988 5.324 -1.46 1 91.38 29 ASP B N 1
ATOM 2564 C CA . ASP B 1 29 ? 8.102 4.492 -1.897 1 91.38 29 ASP B CA 1
ATOM 2565 C C . ASP B 1 29 ? 9.414 5.273 -1.868 1 91.38 29 ASP B C 1
ATOM 2567 O O . ASP B 1 29 ? 10.5 4.68 -1.806 1 91.38 29 ASP B O 1
ATOM 2571 N N . ASP B 1 30 ? 9.312 6.531 -1.935 1 94.38 30 ASP B N 1
ATOM 2572 C CA . ASP B 1 30 ? 10.508 7.375 -1.964 1 94.38 30 ASP B CA 1
ATOM 2573 C C . ASP B 1 30 ? 10.961 7.738 -0.551 1 94.38 30 ASP B C 1
ATOM 2575 O O . ASP B 1 30 ? 12.031 8.305 -0.364 1 94.38 30 ASP B O 1
ATOM 2579 N N . PHE B 1 31 ? 10.109 7.484 0.421 1 96.56 31 PHE B N 1
ATOM 2580 C CA . PHE B 1 31 ? 10.453 7.824 1.799 1 96.56 31 PHE B CA 1
ATOM 2581 C C . PHE B 1 31 ? 11.555 6.91 2.326 1 96.56 31 PHE B C 1
ATOM 2583 O O . PHE B 1 31 ? 11.812 5.852 1.755 1 96.56 31 PHE B O 1
ATOM 2590 N N . SER B 1 32 ? 12.258 7.305 3.357 1 95.81 32 SER B N 1
ATOM 2591 C CA . SER B 1 32 ? 13.328 6.527 3.967 1 95.81 32 SER B CA 1
ATOM 2592 C C . SER B 1 32 ? 12.789 5.566 5.02 1 95.81 32 SER B C 1
ATOM 2594 O O . SER B 1 32 ? 13.547 5.055 5.848 1 95.81 32 SER B O 1
ATOM 2596 N N . VAL B 1 33 ? 11.461 5.383 5.023 1 95.62 33 VAL B N 1
ATOM 2597 C CA . VAL B 1 33 ? 10.797 4.527 6.004 1 95.62 33 VAL B CA 1
ATOM 2598 C C . VAL B 1 33 ? 10.07 3.391 5.289 1 95.62 33 VAL B C 1
ATOM 2600 O O . VAL B 1 33 ? 9.977 3.375 4.059 1 95.62 33 VAL B O 1
ATOM 2603 N N . ASP B 1 34 ? 9.594 2.428 6.082 1 94.62 34 ASP B N 1
ATOM 2604 C CA . ASP B 1 34 ? 8.82 1.316 5.531 1 94.62 34 ASP B CA 1
ATOM 2605 C C . ASP B 1 34 ? 7.496 1.8 4.945 1 94.62 34 ASP B C 1
ATOM 2607 O O . ASP B 1 34 ? 7.004 2.869 5.316 1 94.62 34 ASP B O 1
ATOM 2611 N N . THR B 1 35 ? 6.93 1.035 4.113 1 95.44 35 THR B N 1
ATOM 2612 C CA 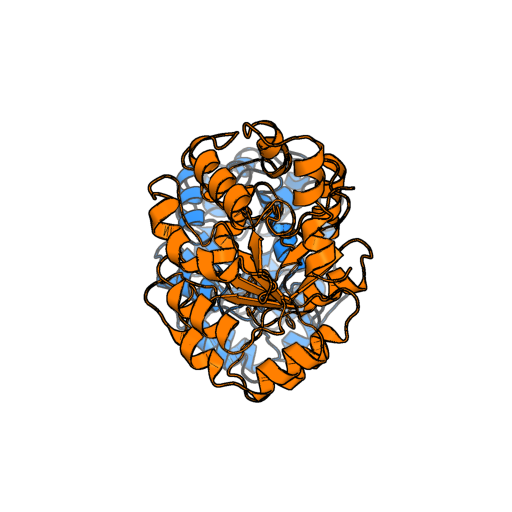. THR B 1 35 ? 5.676 1.36 3.439 1 95.44 35 THR B CA 1
ATOM 2613 C C . THR B 1 35 ? 4.566 1.601 4.457 1 95.44 35 THR B C 1
ATOM 2615 O O . THR B 1 35 ? 3.697 2.453 4.246 1 95.44 35 THR B O 1
ATOM 2618 N N . VAL B 1 36 ? 4.582 0.761 5.422 1 96.62 36 VAL B N 1
ATOM 2619 C CA . VAL B 1 36 ? 3.717 1.005 6.57 1 96.62 36 VAL B CA 1
ATOM 2620 C C . VAL B 1 36 ? 4.504 1.715 7.668 1 96.62 36 VAL B C 1
ATOM 2622 O O . VAL B 1 36 ? 5.543 1.224 8.117 1 96.62 36 VAL B O 1
ATOM 2625 N N . TYR B 1 37 ? 4.055 2.828 8.031 1 97.94 37 TYR B N 1
ATOM 2626 C CA . TYR B 1 37 ? 4.691 3.646 9.055 1 97.94 37 TYR B CA 1
ATOM 2627 C C . TYR B 1 37 ? 3.715 3.969 10.18 1 97.94 37 TYR B C 1
ATOM 2629 O O . TYR B 1 37 ? 3.148 5.062 10.219 1 97.94 37 TYR B O 1
ATOM 2637 N N . ASP B 1 38 ? 3.605 3.02 11.07 1 98.12 38 ASP B N 1
ATOM 2638 C CA . ASP B 1 38 ? 2.59 3.129 12.109 1 98.12 38 ASP B CA 1
ATOM 2639 C C . ASP B 1 38 ? 3.131 3.867 13.336 1 98.12 38 ASP B C 1
ATOM 2641 O O . ASP B 1 38 ? 4.227 4.434 13.289 1 98.12 38 ASP B O 1
ATOM 2645 N N . ALA B 1 39 ? 2.375 3.922 14.391 1 98.62 39 ALA B N 1
ATOM 2646 C CA . ALA B 1 39 ? 2.693 4.676 15.602 1 98.62 39 ALA B CA 1
ATOM 2647 C C . ALA B 1 39 ? 3.967 4.148 16.25 1 98.62 39 ALA B C 1
ATOM 2649 O O . ALA B 1 39 ? 4.758 4.922 16.797 1 98.62 39 ALA B O 1
ATOM 2650 N N . ASP B 1 40 ? 4.191 2.83 16.203 1 98.38 40 ASP B N 1
ATOM 2651 C CA . ASP B 1 40 ? 5.406 2.25 16.766 1 98.38 40 ASP B CA 1
ATOM 2652 C C . ASP B 1 40 ? 6.645 2.732 16.016 1 98.38 40 ASP B C 1
ATOM 2654 O O . ASP B 1 40 ? 7.668 3.047 16.625 1 98.38 40 ASP B O 1
ATOM 2658 N N . ALA B 1 41 ? 6.531 2.734 14.75 1 98.31 41 ALA B N 1
ATOM 2659 C CA . ALA B 1 41 ? 7.637 3.23 13.93 1 98.31 41 ALA B CA 1
ATOM 2660 C C . ALA B 1 41 ? 7.91 4.703 14.211 1 98.31 41 ALA B C 1
ATOM 2662 O O . ALA B 1 41 ? 9.062 5.109 14.375 1 98.31 41 ALA B O 1
ATOM 2663 N N . LEU B 1 42 ? 6.867 5.516 14.258 1 98.75 42 LEU B N 1
ATOM 2664 C CA . LEU B 1 42 ? 7.004 6.93 14.578 1 98.75 42 LEU B CA 1
ATOM 2665 C C . LEU B 1 42 ? 7.648 7.113 15.953 1 98.75 42 LEU B C 1
ATOM 2667 O O . LEU B 1 42 ? 8.57 7.918 16.109 1 98.75 42 LEU B O 1
ATOM 2671 N N . HIS B 1 43 ? 7.234 6.34 16.891 1 98.19 43 HIS B N 1
ATOM 2672 C CA . HIS B 1 43 ? 7.773 6.402 18.234 1 98.19 43 HIS B CA 1
ATOM 2673 C C . HIS B 1 43 ? 9.266 6.113 18.25 1 98.19 43 HIS B C 1
ATOM 2675 O O . HIS B 1 43 ? 10.039 6.809 18.922 1 98.19 43 HIS B O 1
ATOM 2681 N N . ALA B 1 44 ? 9.609 5.086 17.547 1 98.25 44 ALA B N 1
ATOM 2682 C CA . ALA B 1 44 ? 11.023 4.723 17.469 1 98.25 44 ALA B CA 1
ATOM 2683 C C . ALA B 1 44 ? 11.859 5.863 16.891 1 98.25 44 ALA B C 1
ATOM 2685 O O . ALA B 1 44 ? 12.938 6.176 17.406 1 98.25 44 ALA B O 1
ATOM 2686 N N . ASP B 1 45 ? 11.359 6.48 15.898 1 98.62 45 ASP B N 1
ATOM 2687 C CA . ASP B 1 45 ? 12.078 7.578 15.258 1 98.62 45 ASP B CA 1
ATOM 2688 C C . ASP B 1 45 ? 12.125 8.805 16.172 1 98.62 45 ASP B C 1
ATOM 2690 O O . ASP B 1 45 ? 13.141 9.508 16.219 1 98.62 45 ASP B O 1
ATOM 2694 N N . MET B 1 46 ? 11.055 9.078 16.844 1 98.75 46 MET B N 1
ATOM 2695 C CA . MET B 1 46 ? 11.023 10.156 17.828 1 98.75 46 MET B CA 1
ATOM 2696 C C . MET B 1 46 ? 12.102 9.961 18.891 1 98.75 46 MET B C 1
ATOM 2698 O O . MET B 1 46 ? 12.883 10.875 19.172 1 98.75 46 MET B O 1
ATOM 2702 N N . GLU B 1 47 ? 12.125 8.766 19.438 1 98.12 47 GLU B N 1
ATOM 2703 C CA . GLU B 1 47 ? 13.094 8.445 20.484 1 98.12 47 GLU B CA 1
ATOM 2704 C C . GLU B 1 47 ? 14.523 8.648 20 1 98.12 47 GLU B C 1
ATOM 2706 O O . GLU B 1 47 ? 15.367 9.156 20.734 1 98.12 47 GLU B O 1
ATOM 2711 N N . ALA B 1 48 ? 14.766 8.297 18.828 1 98.06 48 ALA B N 1
ATOM 2712 C CA . ALA B 1 48 ? 16.109 8.359 18.25 1 98.06 48 ALA B CA 1
ATOM 2713 C C . ALA B 1 48 ? 16.641 9.789 18.25 1 98.06 48 ALA B C 1
ATOM 2715 O O . ALA B 1 48 ? 17.844 10.016 18.312 1 98.06 48 ALA B O 1
ATOM 2716 N N . ILE B 1 49 ? 15.742 10.82 18.219 1 98.19 49 ILE B N 1
ATOM 2717 C CA . ILE B 1 49 ? 16.25 12.18 18.062 1 98.19 49 ILE B CA 1
ATOM 2718 C C . ILE B 1 49 ? 15.773 13.039 19.234 1 98.19 49 ILE B C 1
ATOM 2720 O O . ILE B 1 49 ? 15.938 14.266 19.219 1 98.19 49 ILE B O 1
ATOM 2724 N N . GLY B 1 50 ? 15.102 12.461 20.141 1 98.06 50 GLY B N 1
ATOM 2725 C CA . GLY B 1 50 ? 14.734 13.156 21.375 1 98.06 50 GLY B CA 1
ATOM 2726 C C . GLY B 1 50 ? 13.438 13.938 21.25 1 98.06 50 GLY B C 1
ATOM 2727 O O . GLY B 1 50 ? 13.281 14.984 21.891 1 98.06 50 GLY B O 1
ATOM 2728 N N . VAL B 1 51 ? 12.516 13.57 20.453 1 98.81 51 VAL B N 1
ATOM 2729 C CA . VAL B 1 51 ? 11.156 14.102 20.406 1 98.81 51 VAL B CA 1
ATOM 2730 C C . VAL B 1 51 ? 10.273 13.352 21.406 1 98.81 51 VAL B C 1
ATOM 2732 O O . VAL B 1 51 ? 10.219 12.117 21.375 1 98.81 51 VAL B O 1
ATOM 2735 N N . ASP B 1 52 ? 9.562 14.07 22.203 1 98.75 52 ASP B N 1
ATOM 2736 C CA . ASP B 1 52 ? 8.852 13.453 23.312 1 98.75 52 ASP B CA 1
ATOM 2737 C C . ASP B 1 52 ? 7.391 13.188 22.969 1 98.75 52 ASP B C 1
ATOM 2739 O O . ASP B 1 52 ? 6.809 12.195 23.406 1 98.75 52 ASP B O 1
ATOM 2743 N N . GLU B 1 53 ? 6.742 14.055 22.312 1 98.81 53 GLU B N 1
ATOM 2744 C CA . GLU B 1 53 ? 5.34 13.984 21.906 1 98.81 53 GLU B CA 1
ATOM 2745 C C . GLU B 1 53 ? 5.172 14.414 20.438 1 98.81 53 GLU B C 1
ATOM 2747 O O . GLU 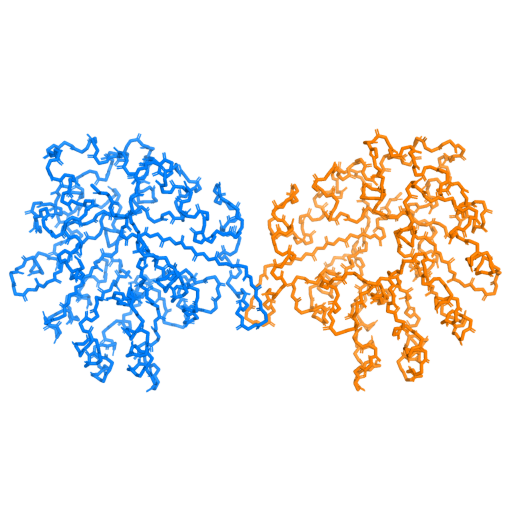B 1 53 ? 6.023 15.117 19.891 1 98.81 53 GLU B O 1
ATOM 2752 N N . ALA B 1 54 ? 4.07 13.969 19.859 1 98.94 54 ALA B N 1
ATOM 2753 C CA . ALA B 1 54 ? 3.834 14.359 18.484 1 98.94 54 ALA B CA 1
ATOM 2754 C C . ALA B 1 54 ? 2.342 14.438 18.172 1 98.94 54 ALA B C 1
ATOM 2756 O O . ALA B 1 54 ? 1.528 13.82 18.859 1 98.94 54 ALA B O 1
ATOM 2757 N N . VAL B 1 55 ? 2.047 15.258 17.203 1 98.94 55 VAL B N 1
ATOM 2758 C CA . VAL B 1 55 ? 0.699 15.32 16.656 1 98.94 55 VAL B CA 1
ATOM 2759 C C . VAL B 1 55 ? 0.646 14.547 15.336 1 98.94 55 VAL B C 1
ATOM 2761 O O . VAL B 1 55 ? 1.386 14.859 14.398 1 98.94 55 VAL B O 1
ATOM 2764 N N . VAL B 1 56 ? -0.18 13.5 15.297 1 98.94 56 VAL B N 1
ATOM 2765 C CA . VAL B 1 56 ? -0.427 12.75 14.07 1 98.94 56 VAL B CA 1
ATOM 2766 C C . VAL B 1 56 ? -1.526 13.43 13.258 1 98.94 56 VAL B C 1
ATOM 2768 O O . VAL B 1 56 ? -2.699 13.391 13.641 1 98.94 56 VAL B O 1
ATOM 2771 N N . VAL B 1 57 ? -1.099 14.055 12.172 1 98.88 57 VAL B N 1
ATOM 2772 C CA . VAL B 1 57 ? -2.047 14.672 11.25 1 98.88 57 VAL B CA 1
ATOM 2773 C C . VAL B 1 57 ? -2.494 13.656 10.203 1 98.88 57 VAL B C 1
ATOM 2775 O O . VAL B 1 57 ? -1.67 12.938 9.633 1 98.88 57 VAL B O 1
ATOM 2778 N N . GLY B 1 58 ? -3.783 13.609 9.984 1 97.94 58 GLY B N 1
ATOM 2779 C CA . GLY B 1 58 ? -4.316 12.648 9.023 1 97.94 58 GLY B CA 1
ATOM 2780 C C . GLY B 1 58 ? -3.51 12.57 7.746 1 97.94 58 GLY B C 1
ATOM 2781 O O . GLY B 1 58 ? -3.111 13.602 7.195 1 97.94 58 GLY B O 1
ATOM 2782 N N . TYR B 1 59 ? -3.178 11.398 7.359 1 96 59 TYR B N 1
ATOM 2783 C CA . TYR B 1 59 ? -2.504 11.117 6.094 1 96 59 TYR B CA 1
ATOM 2784 C C . TYR B 1 59 ? -3.443 10.422 5.121 1 96 59 TYR B C 1
ATOM 2786 O O . TYR B 1 59 ? -4.016 9.375 5.441 1 96 59 TYR B O 1
ATOM 2794 N N . PRO B 1 60 ? -3.68 10.992 3.953 1 96.94 60 PRO B N 1
ATOM 2795 C CA . PRO B 1 60 ? -4.793 10.547 3.109 1 96.94 60 PRO B CA 1
ATOM 2796 C C . PRO B 1 60 ? -4.434 9.344 2.24 1 96.94 60 PRO B C 1
ATOM 2798 O O . PRO B 1 60 ? -4.703 9.344 1.037 1 96.94 60 PRO B O 1
ATOM 2801 N N . ILE B 1 61 ? -3.902 8.297 2.91 1 97.12 61 ILE B N 1
ATOM 2802 C CA . ILE B 1 61 ? -3.568 7.09 2.164 1 97.12 61 ILE B CA 1
ATOM 2803 C C . ILE B 1 61 ? -4.828 6.254 1.946 1 97.12 61 ILE B C 1
ATOM 2805 O O . ILE B 1 61 ? -4.988 5.617 0.9 1 97.12 61 ILE B O 1
ATOM 2809 N N . CYS B 1 62 ? -5.738 6.164 2.924 1 97.81 62 CYS B N 1
ATOM 2810 C CA . CYS B 1 62 ? -7.113 5.703 2.756 1 97.81 62 CYS B CA 1
ATOM 2811 C C . CYS B 1 62 ? -8.008 6.828 2.244 1 97.81 62 CYS B C 1
ATOM 2813 O O . CYS B 1 62 ? -7.512 7.832 1.724 1 97.81 62 CYS B O 1
ATOM 2815 N N . GLU B 1 63 ? -9.305 6.582 2.24 1 97 63 GLU B N 1
ATOM 2816 C CA . GLU B 1 63 ? -10.18 7.734 2.051 1 97 63 GLU B CA 1
ATOM 2817 C C . GLU B 1 63 ? -9.828 8.859 3.018 1 97 63 GLU B C 1
ATOM 2819 O O . GLU B 1 63 ? -9.602 8.617 4.207 1 97 63 GLU B O 1
ATOM 2824 N N . TRP B 1 64 ? -9.711 10.062 2.518 1 97.44 64 TRP B N 1
ATOM 2825 C CA . TRP B 1 64 ? -9.141 11.156 3.301 1 97.44 64 TRP B CA 1
ATOM 2826 C C . TRP B 1 64 ? -9.992 11.445 4.531 1 97.44 64 TRP B C 1
ATOM 2828 O O . TRP B 1 64 ? -9.508 12.031 5.504 1 97.44 64 TRP B O 1
ATOM 2838 N N . THR B 1 65 ? -11.297 11.039 4.504 1 97.69 65 THR B N 1
ATOM 2839 C CA . THR B 1 65 ? -12.164 11.25 5.66 1 97.69 65 THR B CA 1
ATOM 2840 C C . THR B 1 65 ? -12.125 10.039 6.59 1 97.69 65 THR B C 1
ATOM 2842 O O . THR B 1 65 ? -12.859 9.992 7.578 1 97.69 65 THR B O 1
ATOM 2845 N N . ASP B 1 66 ? -11.344 9.008 6.234 1 98.12 66 ASP B N 1
ATOM 2846 C CA . ASP B 1 66 ? -11.148 7.875 7.133 1 98.12 66 ASP B CA 1
ATOM 2847 C C . ASP B 1 66 ? -10.164 8.227 8.25 1 98.12 66 ASP B C 1
ATOM 2849 O O . ASP B 1 66 ? -8.953 8.195 8.047 1 98.12 66 ASP B O 1
ATOM 2853 N N . ASN B 1 67 ? -10.648 8.492 9.461 1 98.56 67 ASN B N 1
ATOM 2854 C CA . ASN B 1 67 ? -9.852 8.977 10.578 1 98.56 67 ASN B CA 1
ATOM 2855 C C . ASN B 1 67 ? -9.516 7.859 11.562 1 98.56 67 ASN B C 1
ATOM 2857 O O . ASN B 1 67 ? -8.953 8.109 12.633 1 98.56 67 ASN B O 1
ATOM 2861 N N . ARG B 1 68 ? -9.844 6.629 11.188 1 98.25 68 ARG B N 1
ATOM 2862 C CA . ARG B 1 68 ? -9.773 5.523 12.141 1 98.25 68 ARG B CA 1
ATOM 2863 C C . ARG B 1 68 ? -8.383 5.434 12.773 1 98.25 68 ARG B C 1
ATOM 2865 O O . ARG B 1 68 ? -8.258 5.336 13.992 1 98.25 68 ARG B O 1
ATOM 2872 N N . TYR B 1 69 ? -7.34 5.496 11.977 1 98.69 69 TYR B N 1
ATOM 2873 C CA . TYR B 1 69 ? -6.008 5.258 12.523 1 98.69 69 TYR B CA 1
ATOM 2874 C C . TYR B 1 69 ? -5.52 6.465 13.32 1 98.69 69 TYR B C 1
ATOM 2876 O O . TYR B 1 69 ? -4.816 6.312 14.32 1 98.69 69 TYR B O 1
ATOM 2884 N N . THR B 1 70 ? -5.848 7.652 12.898 1 98.88 70 THR B N 1
ATOM 2885 C CA . THR B 1 70 ? -5.527 8.844 13.672 1 98.88 70 THR B CA 1
ATOM 2886 C C . THR B 1 70 ? -6.152 8.773 15.062 1 98.88 70 THR B C 1
ATOM 2888 O O . THR B 1 70 ? -5.488 9.055 16.062 1 98.88 70 THR B O 1
ATOM 2891 N N . LEU B 1 71 ? -7.441 8.383 15.094 1 98.88 71 LEU B N 1
ATOM 2892 C CA . LEU B 1 71 ? -8.117 8.203 16.375 1 98.88 71 LEU B CA 1
ATOM 2893 C C . LEU B 1 71 ? -7.426 7.137 17.219 1 98.88 71 LEU B C 1
ATOM 2895 O O . LEU B 1 71 ? -7.223 7.324 18.406 1 98.88 71 LEU B O 1
ATOM 2899 N N . GLU B 1 72 ? -7.039 6.047 16.578 1 98.62 72 GLU B N 1
ATOM 2900 C CA . GLU B 1 72 ? -6.359 4.953 17.266 1 98.62 72 GLU B CA 1
ATOM 2901 C C . GLU B 1 72 ? -5.043 5.414 17.875 1 98.62 72 GLU B C 1
ATOM 2903 O O . GLU B 1 72 ? -4.703 5.027 19 1 98.62 72 GLU B O 1
ATOM 2908 N N . CYS B 1 73 ? -4.273 6.176 17.156 1 98.75 73 CYS B N 1
ATOM 2909 C CA . CYS B 1 73 ? -3.008 6.695 17.656 1 98.75 73 CYS B CA 1
ATOM 2910 C C . CYS B 1 73 ? -3.219 7.5 18.938 1 98.75 73 CYS B C 1
ATOM 2912 O O . CYS B 1 73 ? -2.518 7.289 19.938 1 98.75 73 CYS B O 1
ATOM 2914 N N . ALA B 1 74 ? -4.211 8.398 18.938 1 98.44 74 ALA B N 1
ATOM 2915 C CA . ALA B 1 74 ? -4.48 9.258 20.094 1 98.44 74 ALA B CA 1
ATOM 2916 C C . ALA B 1 74 ? -4.988 8.438 21.266 1 98.44 74 ALA B C 1
ATOM 2918 O O . ALA B 1 74 ? -4.676 8.742 22.422 1 98.44 74 ALA B O 1
ATOM 2919 N N . GLU B 1 75 ? -5.758 7.418 20.984 1 98.06 75 GLU B N 1
ATOM 2920 C CA . GLU B 1 75 ? -6.363 6.598 22.031 1 98.06 75 GLU B CA 1
ATOM 2921 C C . GLU B 1 75 ? -5.336 5.672 22.672 1 98.06 75 GLU B C 1
ATOM 2923 O O . GLU B 1 75 ? -5.371 5.438 23.875 1 98.06 75 GLU B O 1
ATOM 2928 N N . GLN B 1 76 ? -4.445 5.195 21.922 1 97.56 76 GLN B N 1
ATOM 2929 C CA . GLN B 1 76 ? -3.602 4.098 22.375 1 97.56 76 GLN B CA 1
ATOM 2930 C C . GLN B 1 76 ? -2.268 4.613 22.906 1 97.56 76 GLN B C 1
ATOM 2932 O O . GLN B 1 76 ? -1.582 3.92 23.656 1 97.56 76 GLN B O 1
ATOM 2937 N N . TYR B 1 77 ? -1.878 5.805 22.484 1 97.5 77 TYR B N 1
ATOM 2938 C CA . TYR B 1 77 ? -0.585 6.352 22.875 1 97.5 77 TYR B CA 1
ATOM 2939 C C . TYR B 1 77 ? -0.755 7.676 23.609 1 97.5 77 TYR B C 1
ATOM 2941 O O . TYR B 1 77 ? -1.271 8.648 23.047 1 97.5 77 TYR B O 1
ATOM 2949 N N . ASP B 1 78 ? -0.209 7.828 24.781 1 96.69 78 ASP B N 1
ATOM 2950 C CA . ASP B 1 78 ? -0.399 9.008 25.609 1 96.69 78 ASP B CA 1
ATOM 2951 C C . ASP B 1 78 ? 0.419 10.188 25.094 1 96.69 78 ASP B C 1
ATOM 2953 O O . ASP B 1 78 ? 0.136 11.344 25.422 1 96.69 78 ASP B O 1
ATOM 2957 N N . ASP B 1 79 ? 1.437 9.852 24.328 1 98.19 79 ASP B N 1
ATOM 2958 C CA . ASP B 1 79 ? 2.332 10.906 23.875 1 98.19 79 ASP B CA 1
ATOM 2959 C C . ASP B 1 79 ? 2.043 11.273 22.422 1 98.19 79 ASP B C 1
ATOM 2961 O O . ASP B 1 79 ? 2.828 11.984 21.781 1 98.19 79 ASP B O 1
ATOM 2965 N N . LEU B 1 80 ? 0.921 10.742 21.844 1 98.81 80 LEU B N 1
ATOM 2966 C CA . LEU B 1 80 ? 0.491 11.102 20.484 1 98.81 80 LEU B CA 1
ATOM 2967 C C . LEU B 1 80 ? -0.874 11.781 20.516 1 98.81 80 LEU B C 1
ATOM 2969 O O . LEU B 1 80 ? -1.796 11.305 21.188 1 98.81 80 LEU B O 1
ATOM 2973 N N . TYR B 1 81 ? -0.975 12.914 19.875 1 98.88 81 TYR B N 1
ATOM 2974 C CA . TYR B 1 81 ? -2.229 13.625 19.641 1 98.88 81 TYR B CA 1
ATOM 2975 C C . TYR B 1 81 ? -2.676 13.484 18.203 1 98.88 81 TYR B C 1
ATOM 2977 O O . TYR B 1 81 ? -1.928 12.977 17.359 1 98.88 81 TYR B O 1
ATOM 2985 N N . GLY B 1 82 ? -3.945 13.859 17.922 1 98.94 82 GLY B N 1
ATOM 2986 C CA . GLY B 1 82 ? -4.441 13.672 16.562 1 98.94 82 GLY B CA 1
ATOM 2987 C C . GLY B 1 82 ? -5.105 14.914 15.992 1 98.94 82 GLY B C 1
ATOM 2988 O O . GLY B 1 82 ? -5.75 15.664 16.719 1 98.94 82 GLY B O 1
ATOM 2989 N N . ILE B 1 83 ? -4.93 15.172 14.758 1 98.94 83 ILE B N 1
ATOM 2990 C CA . ILE B 1 83 ? -5.688 16.094 13.93 1 98.94 83 ILE B CA 1
ATOM 2991 C C . ILE B 1 83 ? -6.422 15.328 12.828 1 98.94 83 ILE B C 1
ATOM 2993 O O . ILE B 1 83 ? -5.793 14.648 12.016 1 98.94 83 ILE B O 1
ATOM 2997 N N . VAL B 1 84 ? -7.754 15.383 12.781 1 98.88 84 VAL B N 1
ATOM 2998 C CA . VAL B 1 84 ? -8.555 14.609 11.844 1 98.88 84 VAL B CA 1
ATOM 2999 C C . VAL B 1 84 ? -8.875 15.461 10.617 1 98.88 84 VAL B C 1
ATOM 3001 O O . VAL B 1 84 ? -8.57 16.656 10.578 1 98.88 84 VAL B O 1
ATOM 3004 N N . MET B 1 85 ? -9.359 14.82 9.586 1 98.75 85 MET B N 1
ATOM 3005 C CA . MET B 1 85 ? -9.828 15.469 8.359 1 98.75 85 MET B CA 1
ATOM 3006 C C . MET B 1 85 ? -11.289 15.133 8.086 1 98.75 85 MET B C 1
ATOM 3008 O O . MET B 1 85 ? -11.664 13.961 8.07 1 98.75 85 MET B O 1
ATOM 3012 N N . LEU B 1 86 ? -12.086 16.188 7.902 1 97.88 86 LEU B N 1
ATOM 3013 C CA . LEU B 1 86 ? -13.516 16.016 7.688 1 97.88 86 LEU B CA 1
ATOM 3014 C C . LEU B 1 86 ? -13.984 16.844 6.488 1 97.88 86 LEU B C 1
ATOM 3016 O O . LEU B 1 86 ? -13.352 17.844 6.125 1 97.88 86 LEU B O 1
ATOM 3020 N N . ASP B 1 87 ? -15.055 16.359 5.883 1 98.25 87 ASP B N 1
ATOM 3021 C CA . ASP B 1 87 ? -15.75 17.141 4.867 1 98.25 87 ASP B CA 1
ATOM 3022 C C . ASP B 1 87 ? -16.734 18.125 5.512 1 98.25 87 ASP B C 1
ATOM 3024 O O . ASP B 1 87 ? -17.844 17.75 5.875 1 98.25 87 ASP B O 1
ATOM 3028 N N . GLN B 1 88 ? -16.328 19.359 5.574 1 97.44 88 GLN B N 1
ATOM 3029 C CA . GLN B 1 88 ? -17.109 20.375 6.277 1 97.44 88 GLN B CA 1
ATOM 3030 C C . GLN B 1 88 ? -18.453 20.594 5.594 1 97.44 88 GLN B C 1
ATOM 3032 O O . GLN B 1 88 ? -19.375 21.188 6.184 1 97.44 88 GLN B O 1
ATOM 3037 N N . PHE B 1 89 ? -18.609 20.156 4.348 1 98.19 89 PHE B N 1
ATOM 3038 C CA . PHE B 1 89 ? -19.844 20.375 3.604 1 98.19 89 PHE B CA 1
ATOM 3039 C C . PHE B 1 89 ? -20.781 19.172 3.752 1 98.19 89 PHE B C 1
ATOM 3041 O O . PHE B 1 89 ? -21.922 19.203 3.293 1 98.19 89 PHE B O 1
ATOM 3048 N N . ALA B 1 90 ? -20.312 18.031 4.324 1 98.06 90 ALA B N 1
ATOM 3049 C CA . ALA B 1 90 ? -21.172 16.859 4.512 1 98.06 90 ALA B CA 1
ATOM 3050 C C . ALA B 1 90 ? -22.344 17.188 5.434 1 98.06 90 ALA B C 1
ATOM 3052 O O . ALA B 1 90 ? -22.219 17.984 6.359 1 98.06 90 ALA B O 1
ATOM 3053 N N . ASP B 1 91 ? -23.453 16.5 5.254 1 97.38 91 ASP B N 1
ATOM 3054 C CA . ASP B 1 91 ? -24.656 16.719 6.047 1 97.38 91 ASP B CA 1
ATOM 3055 C C . ASP B 1 91 ? -24.406 16.422 7.523 1 97.38 91 ASP B C 1
ATOM 3057 O O . ASP B 1 91 ? -25 17.062 8.398 1 97.38 91 ASP B O 1
ATOM 3061 N N . ASP B 1 92 ? -23.516 15.531 7.777 1 98.25 92 ASP B N 1
ATOM 3062 C CA . ASP B 1 92 ? -23.297 15.117 9.156 1 98.25 92 ASP B CA 1
ATOM 3063 C C . ASP B 1 92 ? -21.938 15.602 9.656 1 98.25 92 ASP B C 1
ATOM 3065 O O . ASP B 1 92 ? -21.375 15.031 10.594 1 98.25 92 ASP B O 1
ATOM 3069 N N . ALA B 1 93 ? -21.375 16.656 9.039 1 98.5 93 ALA B N 1
ATOM 3070 C CA . ALA B 1 93 ? -20.031 17.141 9.359 1 98.5 93 ALA B CA 1
ATOM 3071 C C . ALA B 1 93 ? -19.922 17.516 10.828 1 98.5 93 ALA B C 1
ATOM 3073 O O . ALA B 1 93 ? -18.938 17.156 11.492 1 98.5 93 ALA B O 1
ATOM 3074 N N . ALA B 1 94 ? -20.891 18.203 11.352 1 98.75 94 ALA B N 1
ATOM 3075 C CA . ALA B 1 94 ? -20.875 18.641 12.75 1 98.75 94 ALA B CA 1
ATOM 3076 C C . ALA B 1 94 ? -20.859 17.438 13.695 1 98.75 94 ALA B C 1
ATOM 3078 O O . ALA B 1 94 ? -20.078 17.406 14.648 1 98.75 94 ALA B O 1
ATOM 3079 N N . ALA B 1 95 ? -21.75 16.516 13.375 1 98.75 95 ALA B N 1
ATOM 3080 C CA . ALA B 1 95 ? -21.828 15.312 14.203 1 98.75 95 ALA B CA 1
ATOM 3081 C C . ALA B 1 95 ? -20.516 14.531 14.148 1 98.75 95 ALA B C 1
ATOM 3083 O O . ALA B 1 95 ? -20.062 14 15.172 1 98.75 95 ALA B O 1
ATOM 3084 N N . GLN B 1 96 ? -19.906 14.414 13.023 1 98.75 96 GLN B N 1
ATOM 3085 C CA . GLN B 1 96 ? -18.641 13.719 12.867 1 98.75 96 GLN B CA 1
ATOM 3086 C C . GLN B 1 96 ? -17.531 14.406 13.664 1 98.75 96 GLN B C 1
ATOM 3088 O O . GLN B 1 96 ? -16.734 13.742 14.32 1 98.75 96 GLN B O 1
ATOM 3093 N N . LEU B 1 97 ? -17.5 15.742 13.594 1 98.88 97 LEU B N 1
ATOM 3094 C CA . LEU B 1 97 ? -16.484 16.484 14.344 1 98.88 97 LEU B CA 1
ATOM 3095 C C . LEU B 1 97 ? -16.641 16.234 15.844 1 98.88 97 LEU B C 1
ATOM 3097 O O . LEU B 1 97 ? -15.672 15.922 16.531 1 98.88 97 LEU B O 1
ATOM 3101 N N . ARG B 1 98 ? -17.891 16.344 16.328 1 98.88 98 ARG B N 1
ATOM 3102 C CA . ARG B 1 98 ? -18.141 16.109 17.75 1 98.88 98 ARG B CA 1
ATOM 3103 C C . ARG B 1 98 ? -17.703 14.703 18.141 1 98.88 98 ARG B C 1
ATOM 3105 O O . ARG B 1 98 ? -17.125 14.508 19.219 1 98.88 98 ARG B O 1
ATOM 3112 N N . SER B 1 99 ? -18.047 13.781 17.266 1 98.81 99 SER B N 1
ATOM 3113 C CA . SER B 1 99 ? -17.672 12.398 17.531 1 98.81 99 SER B CA 1
ATOM 3114 C C . SER B 1 99 ? -16.156 12.242 17.609 1 98.81 99 SER B C 1
ATOM 3116 O O . SER B 1 99 ? -15.641 11.602 18.531 1 98.81 99 SER B O 1
ATOM 3118 N N . CYS B 1 100 ? -15.406 12.742 16.703 1 98.81 100 CYS B N 1
ATOM 3119 C CA . CYS B 1 100 ? -13.953 12.664 16.719 1 98.81 100 CYS B CA 1
ATOM 3120 C C . CYS B 1 100 ? -13.375 13.359 17.938 1 98.81 100 CYS B C 1
ATOM 3122 O O . CYS B 1 100 ? -12.5 12.812 18.609 1 98.81 100 CYS B O 1
ATOM 3124 N N . MET B 1 101 ? -13.906 14.547 18.297 1 98.75 101 MET B N 1
ATOM 3125 C CA . MET B 1 101 ? -13.383 15.375 19.391 1 98.75 101 MET B CA 1
ATOM 3126 C C . MET B 1 101 ? -13.68 14.734 20.734 1 98.75 101 MET B C 1
ATOM 3128 O O . MET B 1 101 ? -13.094 15.125 21.75 1 98.75 101 MET B O 1
ATOM 3132 N N . ALA B 1 102 ? -14.586 13.766 20.734 1 98.56 102 ALA B N 1
ATOM 3133 C CA . ALA B 1 102 ? -14.891 13.047 21.969 1 98.56 102 ALA B CA 1
ATOM 3134 C C . ALA B 1 102 ? -13.758 12.086 22.344 1 98.56 102 ALA B C 1
ATOM 3136 O O . ALA B 1 102 ? -13.68 11.625 23.484 1 98.56 102 ALA B O 1
ATOM 3137 N N . THR B 1 103 ? -12.906 11.812 21.406 1 98.25 103 THR B N 1
ATOM 3138 C CA . THR B 1 103 ? -11.727 10.984 21.672 1 98.25 103 THR B CA 1
ATOM 3139 C C . THR B 1 103 ? -10.617 11.812 22.312 1 98.25 103 THR B C 1
ATOM 3141 O O . THR B 1 103 ? -10.156 12.789 21.734 1 98.25 103 THR B O 1
ATOM 3144 N N . ASP B 1 104 ? -10.18 11.375 23.5 1 97.44 104 ASP B N 1
ATOM 3145 C CA . ASP B 1 104 ? -9.102 12.086 24.172 1 97.44 104 ASP B CA 1
ATOM 3146 C C . ASP B 1 104 ? -7.852 12.141 23.297 1 97.44 104 ASP B C 1
ATOM 3148 O O . ASP B 1 104 ? -7.461 11.141 22.703 1 97.44 104 ASP B O 1
ATOM 3152 N N . GLY B 1 105 ? -7.332 13.281 23.172 1 98.31 105 GLY B N 1
ATOM 3153 C CA . GLY B 1 105 ? -6.105 13.438 22.406 1 98.31 105 GLY B CA 1
ATOM 3154 C C . GLY B 1 105 ? -6.336 13.992 21.016 1 98.31 105 GLY B C 1
ATOM 3155 O O . GLY B 1 105 ? -5.395 14.438 20.359 1 98.31 105 GLY B O 1
ATOM 3156 N N . ILE B 1 106 ? -7.562 13.922 20.531 1 98.88 106 ILE B N 1
ATOM 3157 C CA . ILE B 1 106 ? -7.855 14.602 19.281 1 98.88 106 ILE B CA 1
ATOM 3158 C C . ILE B 1 106 ? -7.977 16.109 19.516 1 98.88 106 ILE B C 1
ATOM 3160 O O . ILE B 1 106 ? -8.773 16.547 20.359 1 98.88 106 ILE B O 1
ATOM 3164 N N . LEU B 1 107 ? -7.191 16.875 18.797 1 98.94 107 LEU B N 1
ATOM 3165 C CA . LEU B 1 107 ? -7.047 18.297 19.109 1 98.94 107 LEU B CA 1
ATOM 3166 C C . LEU B 1 107 ? -7.922 19.141 18.188 1 98.94 107 LEU B C 1
ATOM 3168 O O . LEU B 1 107 ? -8.203 20.312 18.484 1 98.94 107 LEU B O 1
ATOM 3172 N N . GLY B 1 108 ? -8.258 18.625 17.078 1 98.94 108 GLY B N 1
ATOM 3173 C CA . GLY B 1 108 ? -9 19.391 16.094 1 98.94 108 GLY B CA 1
ATOM 3174 C C . GLY B 1 108 ? -8.992 18.766 14.711 1 98.94 108 GLY B C 1
ATOM 3175 O O . GLY B 1 108 ? -9 17.531 14.586 1 98.94 108 GLY B O 1
ATOM 3176 N N . PHE B 1 109 ? -9.172 19.578 13.633 1 98.94 109 PHE B N 1
ATOM 3177 C CA . PHE B 1 109 ? -9.266 19.094 12.258 1 98.94 109 PHE B CA 1
ATOM 3178 C C . PHE B 1 109 ? -8.461 19.984 11.312 1 98.94 109 PHE B C 1
ATOM 3180 O O . PHE B 1 109 ? -8.125 21.125 11.656 1 98.94 109 PHE B O 1
ATOM 3187 N N . ARG B 1 110 ? -8.094 19.375 10.164 1 98.88 110 ARG B N 1
ATOM 3188 C CA . ARG B 1 110 ? -7.34 20.078 9.141 1 98.88 110 ARG B CA 1
ATOM 3189 C C . ARG B 1 110 ? -8.18 20.297 7.883 1 98.88 110 ARG B C 1
ATOM 3191 O O . ARG B 1 110 ? -8.883 19.375 7.438 1 98.88 110 ARG B O 1
ATOM 3198 N N . LEU B 1 111 ? -8.133 21.531 7.418 1 98.75 111 LEU B N 1
ATOM 3199 C CA . LEU B 1 111 ? -8.727 21.891 6.141 1 98.75 111 LEU B CA 1
ATOM 3200 C C . LEU B 1 111 ? -7.668 21.984 5.051 1 98.75 111 LEU B C 1
ATOM 3202 O O . LEU B 1 111 ? -6.652 22.672 5.23 1 98.75 111 LEU B O 1
ATOM 3206 N N . GLY B 1 112 ? -7.891 21.266 3.963 1 98.44 112 GLY B N 1
ATOM 3207 C CA . GLY B 1 112 ? -6.984 21.344 2.826 1 98.44 112 GLY B CA 1
ATOM 3208 C C . GLY B 1 112 ? -7.387 22.406 1.819 1 98.44 112 GLY B C 1
ATOM 3209 O O . GLY B 1 112 ? -7.723 22.094 0.677 1 98.44 112 GLY B O 1
ATOM 3210 N N . ALA B 1 113 ? -7.207 23.625 2.209 1 98.62 113 ALA B N 1
ATOM 3211 C CA . ALA B 1 113 ? -7.68 24.75 1.401 1 98.62 113 ALA B CA 1
ATOM 3212 C C . ALA B 1 113 ? -7.016 24.766 0.029 1 98.62 113 ALA B C 1
ATOM 3214 O O . ALA B 1 113 ? -7.629 25.156 -0.964 1 98.62 113 ALA B O 1
ATOM 3215 N N . ILE B 1 114 ? -5.805 24.297 -0.05 1 98.56 114 ILE B N 1
ATOM 3216 C CA . ILE B 1 114 ? -5.016 24.391 -1.275 1 98.56 114 ILE B CA 1
ATOM 3217 C C . ILE B 1 114 ? -5.484 23.328 -2.266 1 98.56 114 ILE B C 1
ATOM 3219 O O . ILE B 1 114 ? -5.109 23.344 -3.439 1 98.56 114 ILE B O 1
ATOM 3223 N N . CYS B 1 115 ? -6.297 22.391 -1.841 1 98.12 115 CYS B N 1
ATOM 3224 C CA . CYS B 1 115 ? -6.766 21.297 -2.682 1 98.12 115 CYS B CA 1
ATOM 3225 C C . CYS B 1 115 ? -8.109 21.625 -3.324 1 98.12 115 CYS B C 1
ATOM 3227 O O . CYS B 1 115 ? -9 22.156 -2.662 1 98.12 115 CYS B O 1
ATOM 3229 N N . PRO B 1 116 ? -8.266 21.344 -4.66 1 97.94 116 PRO B N 1
ATOM 3230 C CA . PRO B 1 116 ? -9.641 21.375 -5.168 1 97.94 116 PRO B CA 1
ATOM 3231 C C . PRO B 1 116 ? -10.594 20.484 -4.375 1 97.94 116 PRO B C 1
ATOM 3233 O O . PRO B 1 116 ? -10.242 19.344 -4.043 1 97.94 116 PRO B O 1
ATOM 3236 N N . TYR B 1 117 ? -11.766 21.016 -4.117 1 97.31 117 TYR B N 1
ATOM 3237 C CA . TYR B 1 117 ? -12.688 20.312 -3.23 1 97.31 117 TYR B CA 1
ATOM 3238 C C . TYR B 1 117 ? -13.023 18.938 -3.771 1 97.31 117 TYR B C 1
ATOM 3240 O O . TYR B 1 117 ? -13.148 17.969 -3.006 1 97.31 117 TYR B O 1
ATOM 3248 N N . ASP B 1 118 ? -13.156 18.766 -5.109 1 94.94 118 ASP B N 1
ATOM 3249 C CA . ASP B 1 118 ? -13.547 17.516 -5.738 1 94.94 118 ASP B CA 1
ATOM 3250 C C . ASP B 1 118 ? -12.359 16.562 -5.848 1 94.94 118 ASP B C 1
ATOM 3252 O O . ASP B 1 118 ? -12.516 15.406 -6.25 1 94.94 118 ASP B O 1
ATOM 3256 N N . ARG B 1 119 ? -11.195 17.031 -5.527 1 95.25 119 ARG B N 1
ATOM 3257 C CA . ARG B 1 119 ? -9.969 16.25 -5.523 1 95.25 119 ARG B CA 1
ATOM 3258 C C . ARG B 1 119 ? -9.164 16.5 -4.25 1 95.25 119 ARG B C 1
ATOM 3260 O O . ARG B 1 119 ? -7.961 16.766 -4.312 1 95.25 119 ARG B O 1
ATOM 3267 N N . MET B 1 120 ? -9.82 16.484 -3.143 1 96.44 120 MET B N 1
ATOM 3268 C CA . MET B 1 120 ? -9.25 16.797 -1.834 1 96.44 120 MET B CA 1
ATOM 3269 C C . MET B 1 120 ? -8.094 15.867 -1.508 1 96.44 120 MET B C 1
ATOM 3271 O O . MET B 1 120 ? -8.234 14.641 -1.578 1 96.44 120 MET B O 1
ATOM 3275 N N . TRP B 1 121 ? -6.879 16.422 -1.269 1 94.44 121 TRP B N 1
ATOM 3276 C CA . TRP B 1 121 ? -5.633 15.797 -0.853 1 94.44 121 TRP B CA 1
ATOM 3277 C C . TRP B 1 121 ? -5.039 14.961 -1.983 1 94.44 121 TRP B C 1
ATOM 3279 O O . TRP B 1 121 ? -4.18 14.109 -1.749 1 94.44 121 TRP B O 1
ATOM 3289 N N . GLU B 1 122 ? -5.496 15.156 -3.209 1 91.06 122 GLU B N 1
ATOM 3290 C CA . GLU B 1 122 ? -4.949 14.477 -4.379 1 91.06 122 GLU B CA 1
ATOM 3291 C C . GLU B 1 122 ? -4.062 15.414 -5.199 1 91.06 122 GLU B C 1
ATOM 3293 O O . GLU B 1 122 ? -3.043 14.992 -5.746 1 91.06 122 GLU B O 1
ATOM 3298 N N . THR B 1 123 ? -4.52 16.594 -5.27 1 93.5 123 THR B N 1
ATOM 3299 C CA . THR B 1 123 ? -3.771 17.594 -6.02 1 93.5 123 THR B CA 1
ATOM 3300 C C . THR B 1 123 ? -3.871 18.953 -5.348 1 93.5 123 THR B C 1
ATOM 3302 O O . THR B 1 123 ? -4.734 19.172 -4.492 1 93.5 123 THR B O 1
ATOM 3305 N N . PHE B 1 124 ? -2.904 19.812 -5.688 1 96.31 124 PHE B N 1
ATOM 3306 C CA . PHE B 1 124 ? -2.906 21.188 -5.18 1 96.31 124 PHE B CA 1
ATOM 3307 C C . PHE B 1 124 ? -3.26 22.172 -6.285 1 96.31 124 PHE B C 1
ATOM 3309 O O . PHE B 1 124 ? -2.826 22.016 -7.43 1 96.31 124 PHE B O 1
ATOM 3316 N N . ASP B 1 125 ? -4.129 23.109 -5.973 1 97.88 125 ASP B N 1
ATOM 3317 C CA . ASP B 1 125 ? -4.52 24.219 -6.844 1 97.88 125 ASP B CA 1
ATOM 3318 C C . ASP B 1 125 ? -4.859 25.469 -6.031 1 97.88 125 ASP B C 1
ATOM 3320 O O . ASP B 1 125 ? -6.004 25.641 -5.605 1 97.88 125 ASP B O 1
ATOM 3324 N N . PRO B 1 126 ? -3.889 26.344 -5.918 1 96.88 126 PRO B N 1
ATOM 3325 C CA . PRO B 1 126 ? -4.105 27.5 -5.062 1 96.88 126 PRO B CA 1
ATOM 3326 C C . PRO B 1 126 ? -5.156 28.469 -5.625 1 96.88 126 PRO B C 1
ATOM 3328 O O . PRO B 1 126 ? -5.512 29.453 -4.973 1 96.88 126 PRO B O 1
ATOM 3331 N N . ASP B 1 127 ? -5.711 28.188 -6.797 1 97.69 127 ASP B N 1
ATOM 3332 C CA . ASP B 1 127 ? -6.703 29.078 -7.41 1 97.69 127 ASP B CA 1
ATOM 3333 C C . ASP B 1 127 ? -8.102 28.781 -6.863 1 97.69 127 ASP B C 1
ATOM 3335 O O . ASP B 1 127 ? -9.023 29.578 -7.062 1 97.69 127 ASP B O 1
ATOM 3339 N N . VAL B 1 128 ? -8.281 27.656 -6.234 1 98.06 128 VAL B N 1
ATOM 3340 C CA . VAL B 1 128 ? -9.602 27.297 -5.738 1 98.06 128 VAL B CA 1
ATOM 3341 C C . VAL B 1 128 ? -9.961 28.172 -4.535 1 98.06 128 VAL B C 1
ATOM 3343 O O . VAL B 1 128 ? -9.07 28.703 -3.867 1 98.06 128 VAL B O 1
ATOM 3346 N N . ASP B 1 129 ? -11.297 28.297 -4.188 1 97.81 129 ASP B N 1
ATOM 3347 C CA . ASP B 1 129 ? -11.703 29.266 -3.166 1 97.81 129 ASP B CA 1
ATOM 3348 C C . ASP B 1 129 ? -12.82 28.703 -2.291 1 97.81 129 ASP B C 1
ATOM 3350 O O . ASP B 1 129 ? -13.57 29.453 -1.671 1 97.81 129 ASP B O 1
ATOM 3354 N N . TRP B 1 130 ? -12.898 27.359 -2.266 1 98.19 130 TRP B N 1
ATOM 3355 C CA . TRP B 1 130 ? -14.008 26.734 -1.552 1 98.19 130 TRP B CA 1
ATOM 3356 C C . TRP B 1 130 ? -13.961 27.062 -0.065 1 98.19 130 TRP B C 1
ATOM 3358 O O . TRP B 1 130 ? -14.945 26.875 0.653 1 98.19 130 TRP B O 1
ATOM 3368 N N . LEU B 1 131 ? -12.812 27.5 0.45 1 98.31 131 LEU B N 1
ATOM 3369 C CA . LEU B 1 131 ? -12.703 27.875 1.854 1 98.31 131 LEU B CA 1
ATOM 3370 C C . LEU B 1 131 ? -13.695 28.969 2.203 1 98.31 131 LEU B C 1
ATOM 3372 O O . LEU B 1 131 ? -14.234 29 3.314 1 98.31 131 LEU B O 1
ATOM 3376 N N . ARG B 1 132 ? -14 29.875 1.286 1 97.75 132 ARG B N 1
ATOM 3377 C CA . ARG B 1 132 ? -14.992 30.938 1.499 1 97.75 132 ARG B CA 1
ATOM 3378 C C . ARG B 1 132 ? -16.391 30.344 1.647 1 97.75 132 ARG B C 1
ATOM 3380 O O . ARG B 1 132 ? -17.188 30.812 2.467 1 97.75 132 ARG B O 1
ATOM 3387 N N . ASP B 1 133 ? -16.625 29.328 0.822 1 98.12 133 ASP B N 1
ATOM 3388 C CA . ASP B 1 133 ? -17.906 28.656 0.922 1 98.12 133 ASP B CA 1
ATOM 3389 C C . ASP B 1 133 ? -18.047 27.938 2.266 1 98.12 133 ASP B C 1
ATOM 3391 O O . ASP B 1 133 ? -19.156 27.828 2.805 1 98.12 133 ASP B O 1
ATOM 3395 N N . ALA B 1 134 ? -16.938 27.469 2.768 1 98.38 134 ALA B N 1
ATOM 3396 C CA . ALA B 1 134 ? -16.938 26.734 4.039 1 98.38 134 ALA B CA 1
ATOM 3397 C C . ALA B 1 134 ? -17.406 27.641 5.18 1 98.38 134 ALA B C 1
ATOM 3399 O O . ALA B 1 134 ? -17.938 27.172 6.184 1 98.38 134 ALA B O 1
ATOM 3400 N N . ILE B 1 135 ? -17.219 28.969 5.062 1 98.25 135 ILE B N 1
ATOM 3401 C CA . ILE B 1 135 ? -17.625 29.938 6.07 1 98.25 135 ILE B CA 1
ATOM 3402 C C . ILE B 1 135 ? -19.141 29.844 6.301 1 98.25 135 ILE B C 1
ATOM 3404 O O . ILE B 1 135 ? -19.609 30.047 7.418 1 98.25 135 ILE B O 1
ATOM 3408 N N . ASP B 1 136 ? -19.859 29.375 5.25 1 97.81 136 ASP B N 1
ATOM 3409 C CA . ASP B 1 136 ? -21.328 29.344 5.293 1 97.81 136 ASP B CA 1
ATOM 3410 C C . ASP B 1 136 ? -21.828 27.984 5.805 1 97.81 136 ASP B C 1
ATOM 3412 O O . ASP B 1 136 ? -22.938 27.562 5.461 1 97.81 136 ASP B O 1
ATOM 3416 N N . GLU B 1 137 ? -21.031 27.281 6.582 1 98.25 137 GLU B N 1
ATOM 3417 C CA . GLU B 1 137 ? -21.422 26.047 7.25 1 98.25 137 GLU B CA 1
ATOM 3418 C C . GLU B 1 137 ? -21.531 26.25 8.758 1 98.25 137 GLU B C 1
ATOM 3420 O O . GLU B 1 137 ? -20.766 25.641 9.523 1 98.25 137 GLU B O 1
ATOM 3425 N N . PRO B 1 138 ? -22.5 27.016 9.266 1 97.25 138 PRO B N 1
ATOM 3426 C CA . PRO B 1 138 ? -22.547 27.453 10.664 1 97.25 138 PRO B CA 1
ATOM 3427 C C . PRO B 1 138 ? -22.609 26.297 11.648 1 97.25 138 PRO B C 1
ATOM 3429 O O . PRO B 1 138 ? -22.031 26.375 12.734 1 97.25 138 PRO B O 1
ATOM 3432 N N . GLU B 1 139 ? -23.359 25.219 11.266 1 98.12 139 GLU B N 1
ATOM 3433 C CA . GLU B 1 139 ? -23.453 24.078 12.18 1 98.12 139 GLU B CA 1
ATOM 3434 C C . GLU B 1 139 ? -22.094 23.438 12.414 1 98.12 139 GLU B C 1
ATOM 3436 O O . GLU B 1 139 ? -21.797 23.016 13.531 1 98.12 139 GLU B O 1
ATOM 3441 N N . PHE B 1 140 ? -21.359 23.328 11.406 1 98.69 140 PHE B N 1
ATOM 3442 C CA . PHE B 1 140 ? -20.016 22.766 11.5 1 98.69 140 PHE B CA 1
ATOM 3443 C C . PHE B 1 140 ? -19.125 23.625 12.398 1 98.69 140 PHE B C 1
ATOM 3445 O O . PHE B 1 140 ? -18.438 23.109 13.273 1 98.69 140 PHE B O 1
ATOM 3452 N N . TRP B 1 141 ? -19.141 24.922 12.211 1 98.75 141 TRP B N 1
ATOM 3453 C CA . TRP B 1 141 ? -18.312 25.844 12.984 1 98.75 141 TRP B CA 1
ATOM 3454 C C . TRP B 1 141 ? -18.812 25.938 14.43 1 98.75 141 TRP B C 1
ATOM 3456 O O . TRP B 1 141 ? -18.016 26.125 15.352 1 98.75 141 TRP B O 1
ATOM 3466 N N . ASP B 1 142 ? -20.094 25.781 14.648 1 98.5 142 ASP B N 1
ATOM 3467 C CA . ASP B 1 142 ? -20.625 25.672 16.016 1 98.5 142 ASP B CA 1
ATOM 3468 C C . ASP B 1 142 ? -20.047 24.469 16.734 1 98.5 142 ASP B C 1
ATOM 3470 O O . ASP B 1 142 ? -19.688 24.547 17.922 1 98.5 142 ASP B O 1
ATOM 3474 N N . ALA B 1 143 ? -19.984 23.359 16 1 98.81 143 ALA B N 1
ATOM 3475 C CA . ALA B 1 143 ? -19.375 22.156 16.578 1 98.81 143 ALA B CA 1
ATOM 3476 C C . ALA B 1 143 ? -17.922 22.406 16.938 1 98.81 143 ALA B C 1
ATOM 3478 O O . ALA B 1 143 ? -17.453 21.953 18 1 98.81 143 ALA B O 1
ATOM 3479 N N . ALA B 1 144 ? -17.188 23.109 16.094 1 98.88 144 ALA B N 1
ATOM 3480 C CA . ALA B 1 144 ? -15.797 23.438 16.375 1 98.88 144 ALA B CA 1
ATOM 3481 C C . ALA B 1 144 ? -15.672 24.281 17.641 1 98.88 144 ALA B C 1
ATOM 3483 O O . ALA B 1 144 ? -14.805 24.016 18.484 1 98.88 144 ALA B O 1
ATOM 3484 N N . ARG B 1 145 ? -16.547 25.203 17.781 1 98.44 145 ARG B N 1
ATOM 3485 C CA . ARG B 1 145 ? -16.562 26.062 18.953 1 98.44 145 ARG B CA 1
ATOM 3486 C C . ARG B 1 145 ? -16.906 25.266 20.219 1 98.44 145 ARG B C 1
ATOM 3488 O O . ARG B 1 145 ? -16.203 25.359 21.219 1 98.44 145 ARG B O 1
ATOM 3495 N N . ASP B 1 146 ? -17.953 24.469 20.078 1 98.25 146 ASP B N 1
ATOM 3496 C CA . ASP B 1 146 ? -18.438 23.688 21.219 1 98.25 146 ASP B CA 1
ATOM 3497 C C . ASP B 1 146 ? -17.375 22.734 21.734 1 98.25 146 ASP B C 1
ATOM 3499 O O . ASP B 1 146 ? -17.359 22.406 22.922 1 98.25 146 ASP B O 1
ATOM 3503 N N . THR B 1 147 ? -16.531 22.281 20.891 1 98.62 147 THR B N 1
ATOM 3504 C CA . THR B 1 147 ? -15.562 21.25 21.266 1 98.62 147 THR B CA 1
ATOM 3505 C C . THR B 1 147 ? -14.18 21.859 21.453 1 98.62 147 THR B C 1
ATOM 3507 O O . THR B 1 147 ? -13.211 21.141 21.719 1 98.62 147 THR B O 1
ATOM 3510 N N . ASP B 1 148 ? -14.016 23.219 21.219 1 98.25 148 ASP B N 1
ATOM 3511 C CA . ASP B 1 148 ? -12.734 23.906 21.281 1 98.25 148 ASP B CA 1
ATOM 3512 C C . ASP B 1 148 ? -11.727 23.297 20.312 1 98.25 148 ASP B C 1
ATOM 3514 O O . ASP B 1 148 ? -10.562 23.109 20.656 1 98.25 148 ASP B O 1
ATOM 3518 N N . ALA B 1 149 ? -12.227 22.906 19.156 1 98.88 149 ALA B N 1
ATOM 3519 C CA . ALA B 1 149 ? -11.383 22.266 18.156 1 98.88 149 ALA B CA 1
ATOM 3520 C C . ALA B 1 149 ? -10.352 23.234 17.594 1 98.88 149 ALA B C 1
ATOM 3522 O O . ALA B 1 149 ? -10.688 24.375 17.281 1 98.88 149 ALA B O 1
ATOM 3523 N N . LEU B 1 150 ? -9.094 22.812 17.531 1 98.94 150 LEU B N 1
ATOM 3524 C CA . LEU B 1 150 ? -8.078 23.547 16.781 1 98.94 150 LEU B CA 1
ATOM 3525 C C . LEU B 1 150 ? -8.328 23.422 15.281 1 98.94 150 LEU B C 1
ATOM 3527 O O . LEU B 1 150 ? -8.547 22.328 14.766 1 98.94 150 LEU B O 1
ATOM 3531 N N . VAL B 1 151 ? -8.328 24.531 14.57 1 98.94 151 VAL B N 1
ATOM 3532 C CA . VAL B 1 151 ? -8.508 24.547 13.125 1 98.94 151 VAL B CA 1
ATOM 3533 C C . VAL B 1 151 ? -7.156 24.672 12.43 1 98.94 151 VAL B C 1
ATOM 3535 O O . VAL B 1 151 ? -6.539 25.734 12.438 1 98.94 151 VAL B O 1
ATOM 3538 N N . GLN B 1 152 ? -6.723 23.594 11.891 1 98.94 152 GLN B N 1
ATOM 3539 C CA . GLN B 1 152 ? -5.508 23.578 11.086 1 98.94 152 GLN B CA 1
ATOM 3540 C C . GLN B 1 152 ? -5.828 23.797 9.609 1 98.94 152 GLN B C 1
ATOM 3542 O O . GLN B 1 152 ? -6.797 23.234 9.094 1 98.94 152 GLN B O 1
ATOM 3547 N N . ILE B 1 153 ? -5.07 24.656 8.898 1 98.88 153 ILE B N 1
ATOM 3548 C CA . ILE B 1 153 ? -5.387 25 7.516 1 98.88 153 ILE B CA 1
ATOM 3549 C C . ILE B 1 153 ? -4.133 24.859 6.652 1 98.88 153 ILE B C 1
ATOM 3551 O O . ILE B 1 153 ? -3.105 25.469 6.941 1 98.88 153 ILE B O 1
ATOM 3555 N N . LEU B 1 154 ? -4.211 24.031 5.684 1 98.81 154 LEU B N 1
ATOM 3556 C CA . LEU B 1 154 ? -3.211 24.016 4.621 1 98.81 154 LEU B CA 1
ATOM 3557 C C . LEU B 1 154 ? -3.604 24.953 3.486 1 98.81 154 LEU B C 1
ATOM 3559 O O . LEU B 1 154 ? -4.402 24.594 2.621 1 98.81 154 LEU B O 1
ATOM 3563 N N . ALA B 1 155 ? -2.992 26.125 3.479 1 98.56 155 ALA B N 1
ATOM 3564 C CA . ALA B 1 155 ? -3.295 27.141 2.477 1 98.56 155 ALA B CA 1
ATOM 3565 C C . ALA B 1 155 ? -2.023 27.641 1.787 1 98.56 155 ALA B C 1
ATOM 3567 O O . ALA B 1 155 ? -0.934 27.562 2.361 1 98.56 155 ALA B O 1
ATOM 3568 N N . HIS B 1 156 ? -2.186 28.031 0.577 1 98.69 156 HIS B N 1
ATOM 3569 C CA . HIS B 1 156 ? -1.159 28.766 -0.159 1 98.69 156 HIS B CA 1
ATOM 3570 C C . HIS B 1 156 ? -1.2 30.25 0.17 1 98.69 156 HIS B C 1
ATOM 3572 O O . HIS B 1 156 ? -2.262 30.797 0.481 1 98.69 156 HIS B O 1
ATOM 3578 N N . TYR B 1 157 ? -0.049 30.875 0.066 1 98.5 157 TYR B N 1
ATOM 3579 C CA . TYR B 1 157 ? 0.006 32.312 0.384 1 98.5 157 TYR B CA 1
ATOM 3580 C C . TYR B 1 157 ? -0.907 33.094 -0.537 1 98.5 157 TYR B C 1
ATOM 3582 O O . TYR B 1 157 ? -1.396 34.156 -0.161 1 98.5 157 TYR B O 1
ATOM 3590 N N . ASP B 1 158 ? -1.254 32.594 -1.691 1 98.25 158 ASP B N 1
ATOM 3591 C CA . ASP B 1 158 ? -2.178 33.25 -2.607 1 98.25 158 ASP B CA 1
ATOM 3592 C C . ASP B 1 158 ? -3.615 33.156 -2.098 1 98.25 158 ASP B C 1
ATOM 3594 O O . ASP B 1 158 ? -4.508 33.844 -2.615 1 98.25 158 ASP B O 1
ATOM 3598 N N . GLN B 1 159 ? -3.844 32.375 -1.066 1 98.69 159 GLN B N 1
ATOM 3599 C CA . GLN B 1 159 ? -5.191 32.156 -0.555 1 98.69 159 GLN B CA 1
ATOM 3600 C C . GLN B 1 159 ? -5.387 32.812 0.797 1 98.69 159 GLN B C 1
ATOM 3602 O O . GLN B 1 159 ? -6.402 32.625 1.466 1 98.69 159 GLN B O 1
ATOM 3607 N N . LEU B 1 160 ? -4.461 33.625 1.223 1 98.62 160 LEU B N 1
ATOM 3608 C CA . LEU B 1 160 ? -4.48 34.156 2.584 1 98.62 160 LEU B CA 1
ATOM 3609 C C . LEU B 1 160 ? -5.668 35.094 2.793 1 98.62 160 LEU B C 1
ATOM 3611 O O . LEU B 1 160 ? -6.152 35.25 3.916 1 98.62 160 LEU B O 1
ATOM 3615 N N . ASP B 1 161 ? -6.188 35.75 1.713 1 98.06 161 ASP B N 1
ATOM 3616 C CA . ASP B 1 161 ? -7.402 36.531 1.857 1 98.06 161 ASP B CA 1
ATOM 3617 C C . ASP B 1 161 ? -8.57 35.656 2.318 1 98.06 161 ASP B C 1
ATOM 3619 O O . ASP B 1 161 ? -9.383 36.094 3.141 1 98.06 161 ASP B O 1
ATOM 3623 N N . GLN B 1 162 ? -8.695 34.438 1.815 1 98.5 162 GLN B N 1
ATOM 3624 C CA . GLN B 1 162 ? -9.734 33.5 2.238 1 98.5 162 GLN B CA 1
ATOM 3625 C C . GLN B 1 162 ? -9.547 33.094 3.699 1 98.5 162 GLN B C 1
ATOM 3627 O O . GLN B 1 162 ? -10.523 32.969 4.441 1 98.5 162 GLN B O 1
ATOM 3632 N N . VAL B 1 163 ? -8.305 32.875 4.062 1 98.75 163 VAL B N 1
ATOM 3633 C CA . VAL B 1 163 ? -7.973 32.5 5.438 1 98.75 163 VAL B CA 1
ATOM 3634 C C . VAL B 1 163 ? -8.383 33.625 6.387 1 98.75 163 VAL B C 1
ATOM 3636 O O . VAL B 1 163 ? -9.023 33.344 7.41 1 98.75 163 VAL B O 1
ATOM 3639 N N . VAL B 1 164 ? -8.031 34.844 6.027 1 98.56 164 VAL B N 1
ATOM 3640 C CA . VAL B 1 164 ? -8.375 36 6.836 1 98.56 164 VAL B CA 1
ATOM 3641 C C . VAL B 1 164 ? -9.891 36.094 6.973 1 98.56 164 VAL B C 1
ATOM 3643 O O . VAL B 1 164 ? -10.406 36.312 8.07 1 98.56 164 VAL B O 1
ATOM 3646 N N . ASP B 1 165 ? -10.648 35.875 5.863 1 98.44 165 ASP B N 1
ATOM 3647 C CA . ASP B 1 165 ? -12.109 35.938 5.887 1 98.44 165 ASP B CA 1
ATOM 3648 C C . ASP B 1 165 ? -12.672 34.938 6.895 1 98.44 165 ASP B C 1
ATOM 3650 O O . ASP B 1 165 ? -13.57 35.281 7.668 1 98.44 165 ASP B O 1
ATOM 3654 N N . LEU B 1 166 ? -12.156 33.75 6.887 1 98.69 166 LEU B N 1
ATOM 3655 C CA . LEU B 1 166 ? -12.633 32.719 7.777 1 98.69 166 LEU B CA 1
ATOM 3656 C C . LEU B 1 166 ? -12.367 33.062 9.234 1 98.69 166 LEU B C 1
ATOM 3658 O O . LEU B 1 166 ? -13.273 33 10.07 1 98.69 166 LEU B O 1
ATOM 3662 N N . ILE B 1 167 ? -11.148 33.5 9.539 1 98.69 167 ILE B N 1
ATOM 3663 C CA . ILE B 1 167 ? -10.727 33.781 10.906 1 98.69 167 ILE B CA 1
ATOM 3664 C C . ILE B 1 167 ? -11.484 34.969 11.461 1 98.69 167 ILE B C 1
ATOM 3666 O O . ILE B 1 167 ? -11.891 34.969 12.625 1 98.69 167 ILE B O 1
ATOM 3670 N N . GLU B 1 168 ? -11.727 35.938 10.609 1 98.12 168 GLU B N 1
ATOM 3671 C CA . GLU B 1 168 ? -12.477 37.125 11.039 1 98.12 168 GLU B CA 1
ATOM 3672 C C . GLU B 1 168 ? -13.938 36.781 11.312 1 98.12 168 GLU B C 1
ATOM 3674 O O . GLU B 1 168 ? -14.578 37.375 12.172 1 98.12 168 GLU B O 1
ATOM 3679 N N . THR B 1 169 ? -14.453 35.844 10.562 1 98.31 169 THR B N 1
ATOM 3680 C CA . THR B 1 169 ? -15.836 35.406 10.758 1 98.31 169 THR B CA 1
ATOM 3681 C C . THR B 1 169 ? -15.977 34.594 12.039 1 98.31 169 THR B C 1
ATOM 3683 O O . THR B 1 169 ? -17 34.656 12.719 1 98.31 169 THR B O 1
ATOM 3686 N N . TYR B 1 170 ? -14.977 33.781 12.383 1 98.44 170 TYR B N 1
ATOM 3687 C CA . TYR B 1 170 ? -14.984 32.938 13.578 1 98.44 170 TYR B CA 1
ATOM 3688 C C . TYR B 1 170 ? -13.758 33.219 14.445 1 98.44 170 TYR B C 1
ATOM 3690 O O . TYR B 1 170 ? -12.93 32.312 14.641 1 98.44 170 TYR B O 1
ATOM 3698 N N . PRO B 1 171 ? -13.68 34.344 15.094 1 97.88 171 PRO B N 1
ATOM 3699 C CA . PRO B 1 171 ? -12.469 34.812 15.789 1 97.88 171 PRO B CA 1
ATOM 3700 C C . PRO B 1 171 ? -12.242 34.062 17.109 1 97.88 171 PRO B C 1
ATOM 3702 O O . PRO B 1 171 ? -11.156 34.156 17.688 1 97.88 171 PRO B O 1
ATOM 3705 N N . ASP B 1 172 ? -13.25 33.375 17.578 1 97.06 172 ASP B N 1
ATOM 3706 C CA . ASP B 1 172 ? -13.156 32.75 18.891 1 97.06 172 ASP B CA 1
ATOM 3707 C C . ASP B 1 172 ? -12.477 31.391 18.797 1 97.06 172 ASP B C 1
ATOM 3709 O O . ASP B 1 172 ? -12.188 30.766 19.828 1 97.06 172 ASP B O 1
ATOM 3713 N N . LEU B 1 173 ? -12.211 30.922 17.609 1 98.5 173 LEU B N 1
ATOM 3714 C CA . LEU B 1 173 ? -11.555 29.625 17.406 1 98.5 173 LEU B CA 1
ATOM 3715 C C . LEU B 1 173 ? -10.031 29.797 17.375 1 98.5 173 LEU B C 1
ATOM 3717 O O . LEU B 1 173 ? -9.531 30.906 17.172 1 98.5 173 LEU B O 1
ATOM 3721 N N . SER B 1 174 ? -9.297 28.75 17.703 1 98.81 174 SER B N 1
ATOM 3722 C CA . SER B 1 174 ? -7.844 28.703 17.562 1 98.81 174 SER B CA 1
ATOM 3723 C C . SER B 1 174 ? -7.434 28.141 16.203 1 98.81 174 SER B C 1
ATOM 3725 O O . SER B 1 174 ? -8.039 27.188 15.719 1 98.81 174 SER B O 1
ATOM 3727 N N . TYR B 1 175 ? -6.426 28.719 15.578 1 98.94 175 TYR B N 1
ATOM 3728 C CA . TYR B 1 175 ? -6.023 28.344 14.227 1 98.94 175 TYR B CA 1
ATOM 3729 C C . TYR B 1 175 ? -4.527 28.062 14.156 1 98.94 175 TYR B C 1
ATOM 3731 O O . TYR B 1 175 ? -3.736 28.719 14.836 1 98.94 175 TYR B O 1
ATOM 3739 N N . ALA B 1 176 ? -4.137 27.125 13.383 1 98.94 176 ALA B N 1
ATOM 3740 C CA . ALA B 1 176 ? -2.748 26.875 13 1 98.94 176 ALA B CA 1
ATOM 3741 C C . ALA B 1 176 ? -2.596 26.844 11.484 1 98.94 176 ALA B C 1
ATOM 3743 O O . ALA B 1 176 ? -3.258 26.062 10.797 1 98.94 176 ALA B O 1
ATOM 3744 N N . LEU B 1 177 ? -1.778 27.688 10.914 1 98.94 177 LEU B N 1
ATOM 3745 C CA . LEU B 1 177 ? -1.54 27.75 9.477 1 98.94 177 LEU B CA 1
ATOM 3746 C C . LEU B 1 177 ? -0.308 26.938 9.086 1 98.94 177 LEU B C 1
ATOM 3748 O O . LEU B 1 177 ? 0.794 27.203 9.57 1 98.94 177 LEU B O 1
ATOM 3752 N N . ASP B 1 178 ? -0.507 25.984 8.156 1 98.75 178 ASP B N 1
ATOM 3753 C CA . ASP B 1 178 ? 0.475 24.938 7.902 1 98.75 178 ASP B CA 1
ATOM 3754 C C . ASP B 1 178 ? 1.606 25.453 7.012 1 98.75 178 ASP B C 1
ATOM 3756 O O . ASP B 1 178 ? 1.365 26.188 6.055 1 98.75 178 ASP B O 1
ATOM 3760 N N . HIS B 1 179 ? 2.832 25.062 7.207 1 98.69 179 HIS B N 1
ATOM 3761 C CA . HIS B 1 179 ? 3.963 24.969 6.289 1 98.69 179 HIS B CA 1
ATOM 3762 C C . HIS B 1 179 ? 4.262 26.328 5.66 1 98.69 179 HIS B C 1
ATOM 3764 O O . HIS B 1 179 ? 4.348 26.453 4.438 1 98.69 179 HIS B O 1
ATOM 3770 N N . PHE B 1 180 ? 4.371 27.359 6.406 1 98.5 180 PHE B N 1
ATOM 3771 C CA . PHE B 1 180 ? 4.719 28.672 5.891 1 98.5 180 PHE B CA 1
ATOM 3772 C C . PHE B 1 180 ? 3.68 29.156 4.887 1 98.5 180 PHE B C 1
ATOM 3774 O O . PHE B 1 180 ? 4.012 29.859 3.932 1 98.5 180 PHE B O 1
ATOM 3781 N N . CYS B 1 181 ? 2.432 28.625 5.023 1 98.44 181 CYS B N 1
ATOM 3782 C CA . CYS B 1 181 ? 1.414 28.922 4.02 1 98.44 181 CYS B CA 1
ATOM 3783 C C . CYS B 1 181 ? 1.943 28.656 2.615 1 98.44 181 CYS B C 1
ATOM 3785 O O . CYS B 1 181 ? 1.634 29.406 1.685 1 98.44 181 CYS B O 1
ATOM 3787 N N . HIS B 1 182 ? 2.828 27.734 2.531 1 98.38 182 HIS B N 1
ATOM 3788 C CA . HIS B 1 182 ? 3.408 27.219 1.297 1 98.38 182 HIS B CA 1
ATOM 3789 C C . HIS B 1 182 ? 4.285 28.281 0.623 1 98.38 182 HIS B C 1
ATOM 3791 O O . HIS B 1 182 ? 4.52 28.203 -0.586 1 98.38 182 HIS B O 1
ATOM 3797 N N . ALA B 1 183 ? 4.738 29.297 1.312 1 98.5 183 ALA B N 1
ATOM 3798 C CA . ALA B 1 183 ? 5.723 30.219 0.779 1 98.5 183 ALA B CA 1
ATOM 3799 C C . ALA B 1 183 ? 7.098 29.578 0.675 1 98.5 183 ALA B C 1
ATOM 3801 O O . ALA B 1 183 ? 7.492 28.797 1.55 1 98.5 183 ALA B O 1
ATOM 3802 N N . GLY B 1 184 ? 7.832 29.844 -0.376 1 97.88 184 GLY B N 1
ATOM 3803 C CA . GLY B 1 184 ? 9.172 29.328 -0.595 1 97.88 184 GLY B CA 1
ATOM 3804 C C . GLY B 1 184 ? 10.234 30.422 -0.608 1 97.88 184 GLY B C 1
ATOM 3805 O O . GLY B 1 184 ? 9.938 31.594 -0.375 1 97.88 184 GLY B O 1
ATOM 3806 N N . PRO B 1 185 ? 11.438 29.984 -0.893 1 97.81 185 PRO B N 1
ATOM 3807 C CA . PRO B 1 185 ? 12.562 30.922 -0.796 1 97.81 185 PRO B CA 1
ATOM 3808 C C . PRO B 1 185 ? 12.531 31.984 -1.879 1 97.81 185 PRO B C 1
ATOM 3810 O O . PRO B 1 185 ? 13.18 33.031 -1.736 1 97.81 185 PRO B O 1
ATOM 3813 N N . ASP B 1 186 ? 11.797 31.719 -2.898 1 97.31 186 ASP B N 1
ATOM 3814 C CA . ASP B 1 186 ? 11.742 32.656 -4.008 1 97.31 186 ASP B CA 1
ATOM 3815 C C . ASP B 1 186 ? 10.742 33.781 -3.732 1 97.31 186 ASP B C 1
ATOM 3817 O O . ASP B 1 186 ? 10.617 34.719 -4.523 1 97.31 186 ASP B O 1
ATOM 3821 N N . THR B 1 187 ? 10.062 33.719 -2.629 1 98.31 187 THR B N 1
ATOM 3822 C CA . THR B 1 187 ? 9.094 34.75 -2.271 1 98.31 187 THR B CA 1
ATOM 3823 C C . THR B 1 187 ? 9.695 35.719 -1.266 1 98.31 187 THR B C 1
ATOM 3825 O O . THR B 1 187 ? 10.617 35.375 -0.529 1 98.31 187 THR B O 1
ATOM 3828 N N . ASP B 1 188 ? 9.195 36.938 -1.278 1 98.25 188 ASP B N 1
ATOM 3829 C CA . ASP B 1 188 ? 9.5 37.938 -0.257 1 98.25 188 ASP B CA 1
ATOM 3830 C C . ASP B 1 188 ? 8.508 37.844 0.905 1 98.25 188 ASP B C 1
ATOM 3832 O O . ASP B 1 188 ? 7.32 38.125 0.735 1 98.25 188 ASP B O 1
ATOM 3836 N N . PRO B 1 189 ? 9.023 37.5 2.051 1 98.31 189 PRO B N 1
ATOM 3837 C CA . PRO B 1 189 ? 8.094 37.344 3.174 1 98.31 189 PRO B CA 1
ATOM 3838 C C . PRO B 1 189 ? 7.285 38.594 3.467 1 98.31 189 PRO B C 1
ATOM 3840 O O . PRO B 1 189 ? 6.133 38.531 3.891 1 98.31 189 PRO B O 1
ATOM 3843 N N . ASP B 1 190 ? 7.824 39.812 3.254 1 97.94 190 ASP B N 1
ATOM 3844 C CA . ASP B 1 190 ? 7.098 41.062 3.475 1 97.94 190 ASP B CA 1
ATOM 3845 C C . ASP B 1 190 ? 5.879 41.156 2.559 1 97.94 190 ASP B C 1
ATOM 3847 O O . ASP B 1 190 ? 4.875 41.75 2.914 1 97.94 190 ASP B O 1
ATOM 3851 N N . GLU B 1 191 ? 5.984 40.531 1.469 1 98.25 191 GLU B N 1
ATOM 3852 C CA . GLU B 1 191 ? 4.91 40.594 0.482 1 98.25 191 GLU B CA 1
ATOM 3853 C C . GLU B 1 191 ? 3.922 39.438 0.671 1 98.25 191 GLU B C 1
ATOM 3855 O O . GLU B 1 191 ? 2.727 39.688 0.861 1 98.25 191 GLU B O 1
ATOM 3860 N N . VAL B 1 192 ? 4.367 38.25 0.739 1 98.19 192 VAL B N 1
ATOM 3861 C CA . VAL B 1 192 ? 3.477 37.094 0.678 1 98.19 192 VAL B CA 1
ATOM 3862 C C . VAL B 1 192 ? 2.752 36.906 2.012 1 98.19 192 VAL B C 1
ATOM 3864 O O . VAL B 1 192 ? 1.625 36.406 2.055 1 98.19 192 VAL B O 1
ATOM 3867 N N . PHE B 1 193 ? 3.377 37.375 3.117 1 98.44 193 PHE B N 1
ATOM 3868 C CA . PHE B 1 193 ? 2.771 37.188 4.43 1 98.44 193 PHE B CA 1
ATOM 3869 C C . PHE B 1 193 ? 2.012 38.438 4.867 1 98.44 193 PHE B C 1
ATOM 3871 O O . PHE B 1 193 ? 1.384 38.438 5.93 1 98.44 193 PHE B O 1
ATOM 3878 N N . ALA B 1 194 ? 1.961 39.469 4.113 1 98.06 194 ALA B N 1
ATOM 3879 C CA . ALA B 1 194 ? 1.327 40.75 4.461 1 98.06 194 ALA B CA 1
ATOM 3880 C C . ALA B 1 194 ? -0.111 40.531 4.926 1 98.06 194 ALA B C 1
ATOM 3882 O O . ALA B 1 194 ? -0.544 41.125 5.918 1 98.06 194 ALA B O 1
ATOM 3883 N N . PRO B 1 195 ? -0.848 39.688 4.254 1 98.06 195 PRO B N 1
ATOM 3884 C CA . PRO B 1 195 ? -2.24 39.5 4.672 1 98.06 195 PRO B CA 1
ATOM 3885 C C . PRO B 1 195 ? -2.359 38.875 6.07 1 98.06 195 PRO B C 1
ATOM 3887 O O . PRO B 1 195 ? -3.438 38.938 6.672 1 98.06 195 PRO B O 1
ATOM 3890 N N . LEU B 1 196 ? -1.29 38.344 6.617 1 98.12 196 LEU B N 1
ATOM 3891 C CA . LEU B 1 196 ? -1.331 37.688 7.922 1 98.12 196 LEU B CA 1
ATOM 3892 C C . LEU B 1 196 ? -1.178 38.719 9.039 1 98.12 196 LEU B C 1
ATOM 3894 O O . LEU B 1 196 ? -1.474 38.438 10.203 1 98.12 196 LEU B O 1
ATOM 3898 N N . GLU B 1 197 ? -0.653 39.875 8.781 1 97.94 197 GLU B N 1
ATOM 3899 C CA . GLU B 1 197 ? -0.294 40.875 9.797 1 97.94 197 GLU B CA 1
ATOM 3900 C C . GLU B 1 197 ? -1.474 41.188 10.711 1 97.94 197 GLU B C 1
ATOM 3902 O O . GLU B 1 197 ? -1.328 41.188 11.938 1 97.94 197 GLU B O 1
ATOM 3907 N N . PRO B 1 198 ? -2.678 41.375 10.156 1 97.31 198 PRO B N 1
ATOM 3908 C CA . PRO B 1 198 ? -3.807 41.656 11.047 1 97.31 198 PRO B CA 1
ATOM 3909 C C . PRO B 1 198 ? -4.109 40.5 11.992 1 97.31 198 PRO B C 1
ATOM 3911 O O . PRO B 1 198 ? -4.648 40.719 13.086 1 97.31 198 PRO B O 1
ATOM 3914 N N . LEU B 1 199 ? -3.799 39.281 11.633 1 98.19 199 LEU B N 1
ATOM 3915 C CA . LEU B 1 199 ? -4.125 38.094 12.414 1 98.19 199 LEU B CA 1
ATOM 3916 C C . LEU B 1 199 ? -3.193 37.969 13.617 1 98.19 199 LEU B C 1
ATOM 3918 O O . LEU B 1 199 ? -3.434 37.125 14.508 1 98.19 199 LEU B O 1
ATOM 3922 N N . ALA B 1 200 ? -2.135 38.812 13.602 1 97.69 200 ALA B N 1
ATOM 3923 C CA . ALA B 1 200 ? -1.196 38.812 14.727 1 97.69 200 ALA B CA 1
ATOM 3924 C C . ALA B 1 200 ? -1.747 39.594 15.898 1 97.69 200 ALA B C 1
ATOM 3926 O O . ALA B 1 200 ? -1.171 39.594 16.984 1 97.69 200 ALA B O 1
ATOM 3927 N N . ALA B 1 201 ? -2.883 40.25 15.742 1 96.81 201 ALA B N 1
ATOM 3928 C CA . ALA B 1 201 ? -3.537 41 16.812 1 96.81 201 ALA B CA 1
ATOM 3929 C C . ALA B 1 201 ? -4.023 40.062 17.922 1 96.81 201 ALA B C 1
ATOM 3931 O O . ALA B 1 201 ? -4.289 38.875 17.656 1 96.81 201 ALA B O 1
ATOM 3932 N N . ASP B 1 202 ? -4.254 40.562 19.125 1 94.38 202 ASP B N 1
ATOM 3933 C CA . ASP B 1 202 ? -4.582 39.781 20.312 1 94.38 202 ASP B CA 1
ATOM 3934 C C . ASP B 1 202 ? -6 39.219 20.219 1 94.38 202 ASP B C 1
ATOM 3936 O O . ASP B 1 202 ? -6.344 38.25 20.938 1 94.38 202 ASP B O 1
ATOM 3940 N N . GLU B 1 203 ? -6.699 39.75 19.359 1 96.56 203 GLU B N 1
ATOM 3941 C CA . GLU B 1 203 ? -8.094 39.312 19.281 1 96.56 203 GLU B CA 1
ATOM 3942 C C . GLU B 1 203 ? -8.211 37.969 18.594 1 96.56 203 GLU B C 1
ATOM 3944 O O . GLU B 1 203 ? -9.25 37.312 18.688 1 96.56 203 GLU B O 1
ATOM 3949 N N . TYR B 1 204 ? -7.199 37.562 17.859 1 98.25 204 TYR B N 1
ATOM 3950 C CA . TYR B 1 204 ? -7.203 36.281 17.172 1 98.25 204 TYR B CA 1
ATOM 3951 C C . TYR B 1 204 ? -6.211 35.312 17.797 1 98.25 204 TYR B C 1
ATOM 3953 O O . TYR B 1 204 ? -5.137 35.719 18.25 1 98.25 204 TYR B O 1
ATOM 3961 N N . ASP B 1 205 ? -6.566 34.094 17.922 1 98.44 205 ASP B N 1
ATOM 3962 C CA . ASP B 1 205 ? -5.695 33.031 18.391 1 98.44 205 ASP B CA 1
ATOM 3963 C C . ASP B 1 205 ? -5.152 32.219 17.219 1 98.44 205 ASP B C 1
ATOM 3965 O O . ASP B 1 205 ? -5.652 31.125 16.938 1 98.44 205 ASP B O 1
ATOM 3969 N N . VAL B 1 206 ? -4.117 32.75 16.547 1 98.81 206 VAL B N 1
ATOM 3970 C CA . VAL B 1 206 ? -3.574 32.188 15.312 1 98.81 206 VAL B CA 1
ATOM 3971 C C . VAL B 1 206 ? -2.078 31.938 15.477 1 98.81 206 VAL B C 1
ATOM 3973 O O . VAL B 1 206 ? -1.338 32.812 15.922 1 98.81 206 VAL B O 1
ATOM 3976 N N . ALA B 1 207 ? -1.691 30.781 15.219 1 98.81 207 ALA B N 1
ATOM 3977 C CA . ALA B 1 207 ? -0.272 30.453 15.117 1 98.81 207 ALA B CA 1
ATOM 3978 C C . ALA B 1 207 ? 0.099 30.031 13.695 1 98.81 207 ALA B C 1
ATOM 3980 O O . ALA B 1 207 ? -0.763 29.609 12.922 1 98.81 207 ALA B O 1
ATOM 3981 N N . VAL B 1 208 ? 1.328 30.156 13.344 1 98.81 208 VAL B N 1
ATOM 3982 C CA . VAL B 1 208 ? 1.853 29.703 12.062 1 98.81 208 VAL B CA 1
ATOM 3983 C C . VAL B 1 208 ? 2.854 28.562 12.289 1 98.81 208 VAL B C 1
ATOM 3985 O O . VAL B 1 208 ? 3.734 28.672 13.148 1 98.81 208 VAL B O 1
ATOM 3988 N N . LYS B 1 209 ? 2.691 27.516 11.523 1 98.81 209 LYS B N 1
ATOM 3989 C CA . LYS B 1 209 ? 3.611 26.391 11.609 1 98.81 209 LYS B CA 1
ATOM 3990 C C . LYS B 1 209 ? 4.773 26.547 10.633 1 98.81 209 LYS B C 1
ATOM 3992 O O . LYS B 1 209 ? 4.57 26.641 9.422 1 98.81 209 LYS B O 1
ATOM 3997 N N . ILE B 1 210 ? 5.957 26.594 11.219 1 98.81 210 ILE B N 1
ATOM 3998 C CA . ILE B 1 210 ? 7.16 26.5 10.398 1 98.81 210 ILE B CA 1
ATOM 3999 C C . ILE B 1 210 ? 7.531 25.031 10.195 1 98.81 210 ILE B C 1
ATOM 4001 O O . ILE B 1 210 ? 8.664 24.625 10.461 1 98.81 210 ILE B O 1
ATOM 4005 N N . SER B 1 211 ? 6.617 24.297 9.641 1 98.75 211 SER B N 1
ATOM 4006 C CA . SER B 1 211 ? 6.719 22.875 9.367 1 98.75 211 SER B CA 1
ATOM 4007 C C . SER B 1 211 ? 7.117 22.609 7.918 1 98.75 211 SER B C 1
ATOM 4009 O O . SER B 1 211 ? 7.023 23.5 7.07 1 98.75 211 SER B O 1
ATOM 4011 N N . GLU B 1 212 ? 7.664 21.438 7.672 1 98.62 212 GLU B N 1
ATOM 4012 C CA . GLU B 1 212 ? 8.016 20.969 6.332 1 98.62 212 GLU B CA 1
ATOM 4013 C C . GLU B 1 212 ? 9.023 21.906 5.672 1 98.62 212 GLU B C 1
ATOM 4015 O O . GLU B 1 212 ? 8.938 22.188 4.473 1 98.62 212 GLU B O 1
ATOM 4020 N N . ILE B 1 213 ? 9.891 22.469 6.402 1 98.75 213 ILE B N 1
ATOM 4021 C CA . ILE B 1 213 ? 10.875 23.391 5.848 1 98.75 213 ILE B CA 1
ATOM 4022 C C . ILE B 1 213 ? 11.742 22.656 4.82 1 98.75 213 ILE B C 1
ATOM 4024 O O . ILE B 1 213 ? 12.195 23.25 3.84 1 98.75 213 ILE B O 1
ATOM 4028 N N . VAL B 1 214 ? 11.953 21.359 4.961 1 98.56 214 VAL B N 1
ATOM 4029 C CA . VAL B 1 214 ? 12.773 20.516 4.094 1 98.56 214 VAL B CA 1
ATOM 4030 C C . VAL B 1 214 ? 12.273 20.625 2.656 1 98.56 214 VAL B C 1
ATOM 4032 O O . VAL B 1 214 ? 13.062 20.812 1.729 1 98.56 214 VAL B O 1
ATOM 4035 N N . HIS B 1 215 ? 10.992 20.562 2.531 1 98.06 215 HIS B N 1
ATOM 4036 C CA . HIS B 1 215 ? 10.43 20.609 1.188 1 98.06 215 HIS B CA 1
ATOM 4037 C C . HIS B 1 215 ? 10.227 22.047 0.723 1 98.06 215 HIS B C 1
ATOM 4039 O O . HIS B 1 215 ? 10.102 22.297 -0.476 1 98.06 215 HIS B O 1
ATOM 4045 N N . ARG B 1 216 ? 10.172 22.969 1.654 1 98.06 216 ARG B N 1
ATOM 4046 C CA . ARG B 1 216 ? 10.039 24.375 1.284 1 98.06 216 ARG B CA 1
ATOM 4047 C C . ARG B 1 216 ? 11.359 24.922 0.742 1 98.06 216 ARG B C 1
ATOM 4049 O O . ARG B 1 216 ? 11.367 25.703 -0.211 1 98.06 216 ARG B O 1
ATOM 4056 N N . SER B 1 217 ? 12.422 24.5 1.289 1 98.62 217 SER B N 1
ATOM 4057 C CA . SER B 1 217 ? 13.758 24.984 0.967 1 98.62 217 SER B CA 1
ATOM 4058 C C . SER B 1 217 ? 14.234 24.453 -0.377 1 98.62 217 SER B C 1
ATOM 4060 O O . SER B 1 217 ? 13.836 23.359 -0.79 1 98.62 217 SER B O 1
ATOM 4062 N N . GLU B 1 218 ? 15 25.188 -0.996 1 97.56 218 GLU B N 1
ATOM 4063 C CA . GLU B 1 218 ? 15.672 24.75 -2.217 1 97.56 218 GLU B CA 1
ATOM 4064 C C . GLU B 1 218 ? 17.141 24.453 -1.964 1 97.56 218 GLU B C 1
ATOM 4066 O O . GLU B 1 218 ? 17.906 24.203 -2.902 1 97.56 218 GLU B O 1
ATOM 4071 N N . GLU B 1 219 ? 17.469 24.516 -0.729 1 96.56 219 GLU B N 1
ATOM 4072 C CA . GLU B 1 219 ? 18.844 24.219 -0.318 1 96.56 219 GLU B CA 1
ATOM 4073 C C . GLU B 1 219 ? 18.891 23.047 0.654 1 96.56 219 GLU B C 1
ATOM 4075 O O . GLU B 1 219 ? 17.859 22.625 1.188 1 96.56 219 GLU B O 1
ATOM 4080 N N . GLY B 1 220 ? 20.047 22.438 0.837 1 96 220 GLY B N 1
ATOM 4081 C CA . GLY B 1 220 ? 20.234 21.406 1.836 1 96 220 GLY B CA 1
ATOM 4082 C C . GLY B 1 220 ? 20.312 21.938 3.252 1 96 220 GLY B C 1
ATOM 4083 O O . GLY B 1 220 ? 20.234 23.156 3.467 1 96 220 GLY B O 1
ATOM 4084 N N . PHE B 1 221 ? 20.344 21.141 4.246 1 97.81 221 PHE B N 1
ATOM 4085 C CA . PHE B 1 221 ? 20.5 21.5 5.645 1 97.81 221 PHE B CA 1
ATOM 4086 C C . PHE B 1 221 ? 21.562 22.594 5.797 1 97.81 221 PHE B C 1
ATOM 4088 O O . PHE B 1 221 ? 22.641 22.5 5.195 1 97.81 221 PHE B O 1
ATOM 4095 N N . PRO B 1 222 ? 21.234 23.688 6.504 1 98.38 222 PRO B N 1
ATOM 4096 C CA . PRO B 1 222 ? 20.141 23.891 7.445 1 98.38 222 PRO B CA 1
ATOM 4097 C C . PRO B 1 222 ? 19.016 24.734 6.863 1 98.38 222 PRO B C 1
ATOM 4099 O O . PRO B 1 222 ? 18.375 25.5 7.586 1 98.38 222 PRO B O 1
ATOM 4102 N N . TYR B 1 223 ? 18.844 24.766 5.547 1 98.75 223 TYR B N 1
ATOM 4103 C CA . TYR B 1 223 ? 17.719 25.391 4.855 1 98.75 223 TYR B CA 1
ATOM 4104 C C . TYR B 1 223 ? 17.766 26.906 5.035 1 98.75 223 TYR B C 1
ATOM 4106 O O . TYR B 1 223 ? 16.75 27.531 5.395 1 98.75 223 TYR B O 1
ATOM 4114 N N . ALA B 1 224 ? 18.922 27.484 4.832 1 98.56 224 ALA B N 1
ATOM 4115 C CA . ALA B 1 224 ? 19.188 28.875 5.164 1 98.56 224 ALA B CA 1
ATOM 4116 C C . ALA B 1 224 ? 18.344 29.812 4.312 1 98.56 224 ALA B C 1
ATOM 4118 O O . ALA B 1 224 ? 18 30.922 4.746 1 98.56 224 ALA B O 1
ATOM 4119 N N . ASP B 1 225 ? 17.938 29.359 3.133 1 98.62 225 ASP B N 1
ATOM 4120 C CA . ASP B 1 225 ? 17.172 30.203 2.209 1 98.62 225 ASP B CA 1
ATOM 4121 C C . ASP B 1 225 ? 15.758 30.438 2.729 1 98.62 225 ASP B C 1
ATOM 4123 O O . ASP B 1 225 ? 15.047 31.312 2.219 1 98.62 225 ASP B O 1
ATOM 4127 N N . MET B 1 226 ? 15.359 29.766 3.82 1 98.69 226 MET B N 1
ATOM 4128 C CA . MET B 1 226 ? 14.031 29.938 4.398 1 98.69 226 MET B CA 1
ATOM 4129 C C . MET B 1 226 ? 14.102 30.734 5.699 1 98.69 226 MET B C 1
ATOM 4131 O O . MET B 1 226 ? 13.07 31.078 6.281 1 98.69 226 MET B O 1
ATOM 4135 N N . HIS B 1 227 ? 15.312 31.094 6.188 1 98.56 227 HIS B N 1
ATOM 4136 C CA . HIS B 1 227 ? 15.469 31.672 7.516 1 98.56 227 HIS B CA 1
ATOM 4137 C C . HIS B 1 227 ? 14.844 33.062 7.594 1 98.56 227 HIS B C 1
ATOM 4139 O O . HIS B 1 227 ? 14.336 33.469 8.641 1 98.56 227 HIS B O 1
ATOM 4145 N N . ASP B 1 228 ? 14.82 33.812 6.512 1 98.19 228 ASP B N 1
ATOM 4146 C CA . ASP B 1 228 ? 14.172 35.125 6.504 1 98.19 228 ASP B CA 1
ATOM 4147 C C . ASP B 1 228 ? 12.664 34.969 6.746 1 98.19 228 ASP B C 1
ATOM 4149 O O . ASP B 1 228 ? 12.062 35.812 7.406 1 98.19 228 ASP B O 1
ATOM 4153 N N . HIS B 1 229 ? 12.086 33.969 6.164 1 98.69 229 HIS B N 1
ATOM 4154 C CA . HIS B 1 229 ? 10.672 33.688 6.398 1 98.69 229 HIS B CA 1
ATOM 4155 C C . HIS B 1 229 ? 10.406 33.406 7.871 1 98.69 229 HIS B C 1
ATOM 4157 O O . HIS B 1 229 ? 9.43 33.875 8.445 1 98.69 229 HIS B O 1
ATOM 4163 N N . VAL B 1 230 ? 11.273 32.594 8.5 1 98.56 230 VAL B N 1
ATOM 4164 C CA . VAL B 1 230 ? 11.148 32.281 9.914 1 98.56 230 VAL B CA 1
ATOM 4165 C C . VAL B 1 230 ? 11.242 33.562 10.75 1 98.56 230 VAL B C 1
ATOM 4167 O O . VAL B 1 230 ? 10.406 33.781 11.625 1 98.56 230 VAL B O 1
ATOM 4170 N N . ARG B 1 231 ? 12.211 34.375 10.469 1 97.75 231 ARG B N 1
ATOM 4171 C CA . ARG B 1 231 ? 12.422 35.594 11.234 1 97.75 231 ARG B CA 1
ATOM 4172 C C . ARG B 1 231 ? 11.242 36.531 11.078 1 97.75 231 ARG B C 1
ATOM 4174 O O . ARG B 1 231 ? 10.812 37.156 12.047 1 97.75 231 ARG B O 1
ATOM 4181 N N . TRP B 1 232 ? 10.711 36.656 9.922 1 98.06 232 TRP B N 1
ATOM 4182 C CA . TRP B 1 232 ? 9.547 37.531 9.703 1 98.06 232 TRP B CA 1
ATOM 4183 C C . TRP B 1 232 ? 8.367 37.062 10.562 1 98.06 232 TRP B C 1
ATOM 4185 O O . TRP B 1 232 ? 7.723 37.906 11.219 1 98.06 232 TRP B O 1
ATOM 4195 N N . LEU B 1 233 ? 8.117 35.812 10.547 1 98.44 233 LEU B N 1
ATOM 4196 C CA . LEU B 1 233 ? 7.004 35.25 11.32 1 98.44 233 LEU B CA 1
ATOM 4197 C C . LEU B 1 233 ? 7.215 35.469 12.812 1 98.44 233 LEU B C 1
ATOM 4199 O O . LEU B 1 233 ? 6.27 35.812 13.531 1 98.44 233 LEU B O 1
ATOM 4203 N N . LEU B 1 234 ? 8.461 35.281 13.258 1 98 234 LEU B N 1
ATOM 4204 C CA . LEU B 1 234 ? 8.781 35.5 14.664 1 98 234 LEU B CA 1
ATOM 4205 C C . LEU B 1 234 ? 8.578 36.969 15.047 1 98 234 LEU B C 1
ATOM 4207 O O . LEU B 1 234 ? 8.07 37.281 16.125 1 98 234 LEU B O 1
ATOM 4211 N N . GLU B 1 235 ? 8.969 37.812 14.18 1 97.31 235 GLU B N 1
ATOM 4212 C CA . GLU B 1 235 ? 8.82 39.25 14.438 1 97.31 235 GLU B CA 1
ATOM 4213 C C . GLU B 1 235 ? 7.352 39.656 14.461 1 97.31 235 GLU B C 1
ATOM 4215 O O . GLU B 1 235 ? 6.957 40.531 15.242 1 97.31 235 GLU B O 1
ATOM 4220 N N . THR B 1 236 ? 6.562 39.062 13.672 1 98.06 236 THR B N 1
ATOM 4221 C CA . THR B 1 236 ? 5.168 39.469 13.5 1 98.06 236 THR B CA 1
ATOM 4222 C C . THR B 1 236 ? 4.281 38.781 14.539 1 98.06 236 THR B C 1
ATOM 4224 O O . THR B 1 236 ? 3.453 39.438 15.172 1 98.06 236 THR B O 1
ATOM 4227 N N . PHE B 1 237 ? 4.43 37.531 14.781 1 98.19 237 PHE B N 1
ATOM 4228 C CA . PHE B 1 237 ? 3.52 36.75 15.617 1 98.19 237 PHE B CA 1
ATOM 4229 C C . PHE B 1 237 ? 4.113 36.531 17 1 98.19 237 PHE B C 1
ATOM 4231 O O . PHE B 1 237 ? 3.391 36.219 17.953 1 98.19 237 PHE B O 1
ATOM 4238 N N . GLY B 1 238 ? 5.453 36.688 17.141 1 97.19 238 GLY B N 1
ATOM 4239 C CA . GLY B 1 238 ? 6.125 36.344 18.391 1 97.19 238 GLY B CA 1
ATOM 4240 C C . GLY B 1 238 ? 6.355 34.875 18.547 1 97.19 238 GLY B C 1
ATOM 4241 O O . GLY B 1 238 ? 5.711 34.062 17.875 1 97.19 238 GLY B O 1
ATOM 4242 N N . ARG B 1 239 ? 7.301 34.5 19.422 1 97.12 239 ARG B N 1
ATOM 4243 C CA . ARG B 1 239 ? 7.676 33.094 19.641 1 97.12 239 ARG B CA 1
ATOM 4244 C C . ARG B 1 239 ? 6.492 32.312 20.188 1 97.12 239 ARG B C 1
ATOM 4246 O O . ARG B 1 239 ? 6.465 31.078 20.062 1 97.12 239 ARG B O 1
ATOM 4253 N N . GLU B 1 240 ? 5.5 32.938 20.75 1 97.69 240 GLU B N 1
ATOM 4254 C CA . GLU B 1 240 ? 4.359 32.281 21.375 1 97.69 240 GLU B CA 1
ATOM 4255 C C . GLU B 1 240 ? 3.381 31.766 20.312 1 97.69 240 GLU B C 1
ATOM 4257 O O . GLU B 1 240 ? 2.512 30.938 20.609 1 97.69 240 GLU B O 1
ATOM 4262 N N . ARG B 1 241 ? 3.541 32.25 19.078 1 98.62 241 ARG B N 1
ATOM 4263 C CA . ARG B 1 241 ? 2.555 31.891 18.062 1 98.62 241 ARG B CA 1
ATOM 4264 C C . ARG B 1 241 ? 3.232 31.375 16.797 1 98.62 241 ARG B C 1
ATOM 4266 O O . ARG B 1 241 ? 2.623 31.344 15.719 1 98.62 241 ARG B O 1
ATOM 4273 N N . VAL B 1 242 ? 4.492 31.062 16.859 1 98.69 242 VAL B N 1
ATOM 4274 C CA . VAL B 1 242 ? 5.215 30.312 15.836 1 98.69 242 VAL B CA 1
ATOM 4275 C C . VAL B 1 242 ? 5.566 28.922 16.359 1 98.69 242 VAL B C 1
ATOM 4277 O O . VAL B 1 242 ? 6.195 28.797 17.422 1 98.69 242 VAL B O 1
ATOM 4280 N N . VAL B 1 243 ? 5.074 27.906 15.633 1 98.81 243 VAL B N 1
ATOM 4281 C CA . VAL B 1 243 ? 5.227 26.547 16.156 1 98.81 243 VAL B CA 1
ATOM 4282 C C . VAL B 1 243 ? 5.957 25.688 15.133 1 98.81 243 VAL B C 1
ATOM 4284 O O . VAL B 1 243 ? 5.711 25.781 13.93 1 98.81 243 VAL B O 1
ATOM 4287 N N . TRP B 1 244 ? 6.836 24.828 15.578 1 98.88 244 TRP B N 1
ATOM 4288 C CA . TRP B 1 244 ? 7.609 23.922 14.727 1 98.88 244 TRP B CA 1
ATOM 4289 C C . TRP B 1 244 ? 6.852 22.625 14.469 1 98.88 244 TRP B C 1
ATOM 4291 O O . TRP B 1 244 ? 6.086 22.172 15.32 1 98.88 244 TRP B O 1
ATOM 4301 N N . GLY B 1 245 ? 7.082 22.016 13.352 1 98.88 245 GLY B N 1
ATOM 4302 C CA . GLY B 1 245 ? 6.672 20.672 12.953 1 98.88 245 GLY B CA 1
ATOM 4303 C C . GLY B 1 245 ? 7.551 20.078 11.867 1 98.88 245 GLY B C 1
ATOM 4304 O O . GLY B 1 245 ? 7.969 20.781 10.945 1 98.88 245 GLY B O 1
ATOM 4305 N N . SER B 1 246 ? 7.777 18.859 11.906 1 98.88 246 SER B N 1
ATOM 4306 C CA . SER B 1 246 ? 8.711 18.25 10.969 1 98.88 246 SER B CA 1
ATOM 4307 C C . SER B 1 246 ? 8.023 17.875 9.656 1 98.88 246 SER B C 1
ATOM 4309 O O . SER B 1 246 ? 8.586 18.062 8.578 1 98.88 246 SER B O 1
ATOM 4311 N N . ASP B 1 247 ? 6.816 17.391 9.711 1 98.81 247 ASP B N 1
ATOM 4312 C CA . ASP B 1 247 ? 6.086 16.75 8.625 1 98.81 247 ASP B CA 1
ATOM 4313 C C . ASP B 1 247 ? 6.672 15.375 8.305 1 98.81 247 ASP B C 1
ATOM 4315 O O . ASP B 1 247 ? 6.582 14.906 7.168 1 98.81 247 ASP B O 1
ATOM 4319 N N . PHE B 1 248 ? 7.328 14.766 9.273 1 98.62 248 PHE B N 1
ATOM 4320 C CA . PHE B 1 248 ? 7.895 13.43 9.102 1 98.62 248 PHE B CA 1
ATOM 4321 C C . PHE B 1 248 ? 6.797 12.367 9.133 1 98.62 248 PHE B C 1
ATOM 4323 O O . PHE B 1 248 ? 5.82 12.5 9.875 1 98.62 248 PHE B O 1
ATOM 4330 N N . PRO B 1 249 ? 6.867 11.359 8.266 1 98.5 249 PRO B N 1
ATOM 4331 C CA . PRO B 1 249 ? 8.008 11.023 7.406 1 98.5 249 PRO B CA 1
ATOM 4332 C C . PRO B 1 249 ? 7.879 11.602 6 1 98.5 249 PRO B C 1
ATOM 4334 O O . PRO B 1 249 ? 8.664 11.25 5.113 1 98.5 249 PRO B O 1
ATOM 4337 N N . ASN B 1 250 ? 6.926 12.461 5.773 1 98.19 250 ASN B N 1
ATOM 4338 C CA . ASN B 1 250 ? 6.668 13.023 4.453 1 98.19 250 ASN B CA 1
ATOM 4339 C C . ASN B 1 250 ? 7.906 13.703 3.879 1 98.19 250 ASN B C 1
ATOM 4341 O O . ASN B 1 250 ? 8.055 13.812 2.66 1 98.19 250 ASN B O 1
ATOM 4345 N N . VAL B 1 251 ? 8.852 14.125 4.652 1 98.31 251 VAL B N 1
ATOM 4346 C CA . VAL B 1 251 ? 10.031 14.852 4.207 1 98.31 251 VAL B CA 1
ATOM 4347 C C . VAL B 1 251 ? 11.234 13.914 4.18 1 98.31 251 VAL B C 1
ATOM 4349 O O . VAL B 1 251 ? 12.352 14.336 3.875 1 98.31 251 VAL B O 1
ATOM 4352 N N . SER B 1 252 ? 11.07 12.625 4.469 1 98.31 252 SER B N 1
ATOM 4353 C CA . SER B 1 252 ? 12.172 11.695 4.684 1 98.31 252 SER B CA 1
ATOM 4354 C C . SER B 1 252 ? 12.836 11.312 3.363 1 98.31 252 SER B C 1
ATOM 4356 O O . SER B 1 252 ? 13.922 10.727 3.354 1 98.31 252 SER B O 1
ATOM 4358 N N . ASP B 1 253 ? 12.18 11.664 2.287 1 97.44 253 ASP B N 1
ATOM 4359 C CA . ASP B 1 253 ? 12.82 11.469 0.99 1 97.44 253 ASP B CA 1
ATOM 4360 C C . ASP B 1 253 ? 14.023 12.391 0.823 1 97.44 253 ASP B C 1
ATOM 4362 O O . ASP B 1 253 ? 14.93 12.109 0.031 1 97.44 253 ASP B O 1
ATOM 4366 N N . GLU B 1 254 ? 14.078 13.492 1.636 1 97.69 254 GLU B N 1
ATOM 4367 C CA . GLU B 1 254 ? 15.102 14.5 1.389 1 97.69 254 GLU B CA 1
ATOM 4368 C C . GLU B 1 254 ? 15.953 14.734 2.629 1 97.69 254 GLU B C 1
ATOM 4370 O O . GLU B 1 254 ? 17.078 15.25 2.531 1 97.69 254 GLU B O 1
ATOM 4375 N N . ALA B 1 255 ? 15.422 14.398 3.75 1 98.31 255 ALA B N 1
ATOM 4376 C CA . ALA B 1 255 ? 16.172 14.719 4.965 1 98.31 255 ALA B CA 1
ATOM 4377 C C . ALA B 1 255 ? 15.867 13.711 6.074 1 98.31 255 ALA B C 1
ATOM 4379 O O . ALA B 1 255 ? 14.797 13.094 6.086 1 98.31 255 ALA B O 1
ATOM 4380 N N . SER B 1 256 ? 16.797 13.586 6.988 1 98.5 256 SER B N 1
ATOM 4381 C CA . SER B 1 256 ? 16.562 12.789 8.188 1 98.5 256 SER B CA 1
ATOM 4382 C C . SER B 1 256 ? 15.609 13.5 9.141 1 98.5 256 SER B C 1
ATOM 4384 O O . SER B 1 256 ? 15.406 14.711 9.039 1 98.5 256 SER B O 1
ATOM 4386 N N . TYR B 1 257 ? 15.031 12.75 10.039 1 98.75 257 TYR B N 1
ATOM 4387 C CA . TYR B 1 257 ? 14.188 13.336 11.078 1 98.75 257 TYR B CA 1
ATOM 4388 C C . TYR B 1 257 ? 14.969 14.344 11.906 1 98.75 257 TYR B C 1
ATOM 4390 O O . TYR B 1 257 ? 14.461 15.422 12.242 1 98.75 257 TYR B O 1
ATOM 4398 N N . GLU B 1 258 ? 16.203 14.023 12.148 1 98.56 258 GLU B N 1
ATOM 4399 C CA . GLU B 1 258 ? 17.078 14.891 12.938 1 98.56 258 GLU B CA 1
ATOM 4400 C C . GLU B 1 258 ? 17.281 16.234 12.242 1 98.56 258 GLU B C 1
ATOM 4402 O O . GLU B 1 258 ? 17.219 17.281 12.883 1 98.56 258 GLU B O 1
ATOM 4407 N N . GLU B 1 259 ? 17.5 16.188 10.992 1 98.62 259 GLU B N 1
ATOM 4408 C CA . GLU B 1 259 ? 17.719 17.406 10.211 1 98.62 259 GLU B CA 1
ATOM 4409 C C . GLU B 1 259 ? 16.453 18.266 10.172 1 98.62 259 GLU B C 1
ATOM 4411 O O . GLU B 1 259 ? 16.531 19.484 10 1 98.62 259 GLU B O 1
ATOM 4416 N N . SER B 1 260 ? 15.289 17.625 10.312 1 98.69 260 SER B N 1
ATOM 4417 C CA . SER B 1 260 ? 14.016 18.328 10.305 1 98.69 260 SER B CA 1
ATOM 4418 C C . SER B 1 260 ? 13.781 19.078 11.617 1 98.69 260 SER B C 1
ATOM 4420 O O . SER B 1 260 ? 12.852 19.875 11.727 1 98.69 260 SER B O 1
ATOM 4422 N N . LEU B 1 261 ? 14.617 18.875 12.609 1 98.69 261 LEU B N 1
ATOM 4423 C CA . LEU B 1 261 ? 14.523 19.547 13.898 1 98.69 261 LEU B CA 1
ATOM 4424 C C . LEU B 1 261 ? 15.734 20.453 14.133 1 98.69 261 LEU B C 1
ATOM 4426 O O . LEU B 1 261 ? 15.586 21.609 14.5 1 98.69 261 LEU B O 1
ATOM 4430 N N . GLN B 1 262 ? 16.922 20.016 13.82 1 98.25 262 GLN B N 1
ATOM 4431 C CA . GLN B 1 262 ? 18.188 20.625 14.25 1 98.25 262 GLN B CA 1
ATOM 4432 C C . GLN B 1 262 ? 18.422 21.938 13.516 1 98.25 262 GLN B C 1
ATOM 4434 O O . GLN B 1 262 ? 19.234 22.766 13.953 1 98.25 262 GLN B O 1
ATOM 4439 N N . TRP B 1 263 ? 17.734 22.094 12.398 1 98.62 263 TRP B N 1
ATOM 4440 C CA . TRP B 1 263 ? 17.938 23.312 11.625 1 98.62 263 TRP B CA 1
ATOM 4441 C C . TRP B 1 263 ? 17.609 24.547 12.445 1 98.62 263 TRP B C 1
ATOM 4443 O O . TRP B 1 263 ? 18.156 25.625 12.211 1 98.62 263 TRP B O 1
ATOM 4453 N N . LEU B 1 264 ? 16.75 24.469 13.453 1 98.62 264 LEU B N 1
ATOM 4454 C CA . LEU B 1 264 ? 16.359 25.578 14.297 1 98.62 264 LEU B CA 1
ATOM 4455 C C . LEU B 1 264 ? 17.562 26.203 14.984 1 98.62 264 LEU B C 1
ATOM 4457 O O . LEU B 1 264 ? 17.594 27.406 15.25 1 98.62 264 LEU B O 1
ATOM 4461 N N . GLU B 1 265 ? 18.625 25.422 15.242 1 97.94 265 GLU B N 1
ATOM 4462 C CA . GLU B 1 265 ? 19.812 25.891 15.938 1 97.94 265 GLU B CA 1
ATOM 4463 C C . GLU B 1 265 ? 20.641 26.812 15.047 1 97.94 265 GLU B C 1
ATOM 4465 O O . GLU B 1 265 ? 21.516 27.547 15.539 1 97.94 265 GLU B O 1
ATOM 4470 N N . HIS B 1 266 ? 20.281 26.812 13.812 1 97.94 266 HIS B N 1
ATOM 4471 C CA . HIS B 1 266 ? 21.109 27.547 12.859 1 97.94 266 HIS B CA 1
ATOM 4472 C C . HIS B 1 266 ? 20.453 28.875 12.477 1 97.94 266 HIS B C 1
ATOM 4474 O O . HIS B 1 266 ? 21.016 29.641 11.703 1 97.94 266 HIS B O 1
ATOM 4480 N N . VAL B 1 267 ? 19.266 29.094 12.969 1 98 267 VAL B N 1
ATOM 4481 C CA . VAL B 1 267 ? 18.578 30.359 12.656 1 98 267 VAL B CA 1
ATOM 4482 C C . VAL B 1 267 ? 19.109 31.469 13.562 1 98 267 VAL B C 1
ATOM 4484 O O . VAL B 1 267 ? 18.969 31.406 14.789 1 98 267 VAL B O 1
ATOM 4487 N N . ASP B 1 268 ? 19.703 32.469 12.938 1 94.75 268 ASP B N 1
ATOM 4488 C CA . ASP B 1 268 ? 20.266 33.594 13.688 1 94.75 268 ASP B CA 1
ATOM 4489 C C . ASP B 1 268 ? 19.188 34.312 14.516 1 94.75 268 ASP B C 1
ATOM 4491 O O . ASP B 1 268 ? 18.094 34.562 14.023 1 94.75 268 ASP B O 1
ATOM 4495 N N . GLY B 1 269 ? 19.516 34.5 15.797 1 91.25 269 GLY B N 1
ATOM 4496 C CA . GLY B 1 269 ? 18.609 35.281 16.641 1 91.25 269 GLY B CA 1
ATOM 4497 C C . GLY B 1 269 ? 17.641 34.406 17.422 1 91.25 269 GLY B C 1
ATOM 4498 O O . GLY B 1 269 ? 16.938 34.906 18.312 1 91.25 269 GLY B O 1
ATOM 4499 N N . LEU B 1 270 ? 17.641 33.188 17.094 1 95.56 270 LEU B N 1
ATOM 4500 C CA . LEU B 1 270 ? 16.781 32.281 17.828 1 95.56 270 LEU B CA 1
ATOM 4501 C C . LEU B 1 270 ? 17.5 31.703 19.047 1 95.56 270 LEU B C 1
ATOM 4503 O O . LEU B 1 270 ? 18.312 30.781 18.922 1 95.56 270 LEU B O 1
ATOM 4507 N N . SER B 1 271 ? 17.172 32.125 20.234 1 95.19 271 SER B N 1
ATOM 4508 C CA . SER B 1 271 ? 17.797 31.641 21.453 1 95.19 271 SER B CA 1
ATOM 4509 C C . SER B 1 271 ? 17.312 30.234 21.812 1 95.19 271 SER B C 1
ATOM 4511 O O . SER B 1 271 ? 16.375 29.719 21.203 1 95.19 271 SER B O 1
ATOM 4513 N N . GLN B 1 272 ? 18.031 29.672 22.75 1 94.88 272 GLN B N 1
ATOM 4514 C CA . GLN B 1 272 ? 17.594 28.375 23.266 1 94.88 272 GLN B CA 1
ATOM 4515 C C . GLN B 1 272 ? 16.188 28.453 23.828 1 94.88 272 GLN B C 1
ATOM 4517 O O . GLN B 1 272 ? 15.375 27.547 23.641 1 94.88 272 GLN B O 1
ATOM 4522 N N . LYS B 1 273 ? 15.945 29.469 24.484 1 95.44 273 LYS B N 1
ATOM 4523 C CA . LYS B 1 273 ? 14.617 29.688 25.047 1 95.44 273 LYS B CA 1
ATOM 4524 C C . LYS B 1 273 ? 13.562 29.812 23.938 1 95.44 273 LYS B C 1
ATOM 4526 O O . LYS B 1 273 ? 12.461 29.281 24.078 1 95.44 273 LYS B O 1
ATOM 4531 N N . ASP B 1 274 ? 13.898 30.562 22.938 1 96.44 274 ASP B N 1
ATOM 4532 C CA . ASP B 1 274 ? 12.992 30.672 21.797 1 96.44 274 ASP B CA 1
ATOM 4533 C C . ASP B 1 274 ? 12.688 29.312 21.188 1 96.44 274 ASP B C 1
ATOM 4535 O O . ASP B 1 274 ? 11.531 28.984 20.922 1 96.44 274 ASP B O 1
ATOM 4539 N N . ARG B 1 275 ? 13.68 28.516 21.031 1 97.44 275 ARG B N 1
ATOM 4540 C CA . ARG B 1 275 ? 13.508 27.188 20.438 1 97.44 275 ARG B CA 1
ATOM 4541 C C . ARG B 1 275 ? 12.625 26.312 21.312 1 97.44 275 ARG B C 1
ATOM 4543 O O . ARG B 1 275 ? 11.836 25.516 20.812 1 97.44 275 ARG B O 1
ATOM 4550 N N . GLU B 1 276 ? 12.766 26.453 22.562 1 97.12 276 GLU B N 1
ATOM 4551 C CA . GLU B 1 276 ? 11.906 25.703 23.484 1 97.12 276 GLU B CA 1
ATOM 4552 C C . GLU B 1 276 ? 10.445 26.109 23.328 1 97.12 276 GLU B C 1
ATOM 4554 O O . GLU B 1 276 ? 9.555 25.266 23.438 1 97.12 276 GLU B O 1
ATOM 4559 N N . TRP B 1 277 ? 10.211 27.344 23.094 1 97.75 277 TRP B N 1
ATOM 4560 C CA . TRP B 1 277 ? 8.852 27.797 22.828 1 97.75 277 TRP B CA 1
ATOM 4561 C C . TRP B 1 277 ? 8.32 27.203 21.531 1 97.75 277 TRP B C 1
ATOM 4563 O O . TRP B 1 277 ? 7.238 26.609 21.516 1 97.75 277 TRP B O 1
ATOM 4573 N N . LEU B 1 278 ? 9.109 27.281 20.5 1 98.75 278 LEU B N 1
ATOM 4574 C CA . LEU B 1 278 ? 8.68 26.859 19.172 1 98.75 278 LEU B CA 1
ATOM 4575 C C . LEU B 1 278 ? 8.422 25.359 19.125 1 98.75 278 LEU B C 1
ATOM 4577 O O . LEU B 1 278 ? 7.578 24.891 18.359 1 98.75 278 LEU B O 1
ATOM 4581 N N . THR B 1 279 ? 9.141 24.594 20.031 1 98.75 279 THR B N 1
ATOM 4582 C CA . THR B 1 279 ? 9.102 23.141 19.906 1 98.75 279 THR B CA 1
ATOM 4583 C C . THR B 1 279 ? 8.234 22.547 21 1 98.75 279 THR B C 1
ATOM 4585 O O . THR B 1 279 ? 8.219 21.328 21.188 1 98.75 279 THR B O 1
ATOM 4588 N N . GLU B 1 280 ? 7.508 23.344 21.719 1 98.12 280 GLU B N 1
ATOM 4589 C CA . GLU B 1 280 ? 6.672 22.781 22.766 1 98.12 280 GLU B CA 1
ATOM 4590 C C . GLU B 1 280 ? 5.594 23.766 23.219 1 98.12 280 GLU B C 1
ATOM 4592 O O . GLU B 1 280 ? 4.434 23.641 22.828 1 98.12 280 GLU B O 1
ATOM 4597 N N . ARG B 1 281 ? 5.977 24.828 23.906 1 97.38 281 ARG B N 1
ATOM 4598 C CA . ARG B 1 281 ? 5.082 25.656 24.703 1 97.38 281 ARG B CA 1
ATOM 4599 C C . ARG B 1 281 ? 4.055 26.359 23.828 1 97.38 281 ARG B C 1
ATOM 4601 O O . ARG B 1 281 ? 2.877 26.438 24.188 1 97.38 281 ARG B O 1
ATOM 4608 N N . SER B 1 282 ? 4.535 26.906 22.766 1 98.56 282 SER B N 1
ATOM 4609 C CA . SER B 1 282 ? 3.65 27.672 21.891 1 98.56 282 SER B CA 1
ATOM 4610 C C . SER B 1 282 ? 2.469 26.828 21.422 1 98.56 282 SER B C 1
ATOM 4612 O O . SER B 1 282 ? 1.318 27.266 21.5 1 98.56 282 SER B O 1
ATOM 4614 N N . PHE B 1 283 ? 2.719 25.609 21.031 1 98.75 283 PHE B N 1
ATOM 4615 C CA . PHE B 1 283 ? 1.644 24.766 20.531 1 98.75 283 PHE B CA 1
ATOM 4616 C C . PHE B 1 283 ? 0.761 24.266 21.672 1 98.75 283 PHE B C 1
ATOM 4618 O O . PHE B 1 283 ? -0.454 24.141 21.5 1 98.75 283 PHE B O 1
ATOM 4625 N N . LYS B 1 284 ? 1.361 23.953 22.75 1 98.44 284 LYS B N 1
ATOM 4626 C CA . LYS B 1 284 ? 0.57 23.5 23.891 1 98.44 284 LYS B CA 1
ATOM 4627 C C . LYS B 1 284 ? -0.426 24.562 24.328 1 98.44 284 LYS B C 1
ATOM 4629 O O . LYS B 1 284 ? -1.57 24.266 24.672 1 98.44 284 LYS B O 1
ATOM 4634 N N . ASP B 1 285 ? 0.052 25.766 24.359 1 98.12 285 ASP B N 1
ATOM 4635 C CA . ASP B 1 285 ? -0.844 26.875 24.688 1 98.12 285 ASP B CA 1
ATOM 4636 C C . ASP B 1 285 ? -1.962 27 23.656 1 98.12 285 ASP B C 1
ATOM 4638 O O . ASP B 1 285 ? -3.131 27.156 24.016 1 98.12 285 ASP B O 1
ATOM 4642 N N . LEU B 1 286 ? -1.602 26.906 22.375 1 98.5 286 LEU B N 1
ATOM 4643 C CA . LEU B 1 286 ? -2.559 27.031 21.281 1 98.5 286 LEU B CA 1
ATOM 4644 C C . LEU B 1 286 ? -3.621 25.938 21.359 1 98.5 286 LEU B C 1
ATOM 4646 O O . LEU B 1 286 ? -4.812 26.219 21.188 1 98.5 286 LEU B O 1
ATOM 4650 N N . ALA B 1 287 ? -3.191 24.688 21.609 1 98.31 287 ALA B N 1
ATOM 4651 C CA . ALA B 1 287 ? -4.066 23.516 21.562 1 98.31 287 ALA B CA 1
ATOM 4652 C C . ALA B 1 287 ? -4.707 23.25 22.906 1 98.31 287 ALA B C 1
ATOM 4654 O O . ALA B 1 287 ? -5.602 22.406 23.031 1 98.31 287 ALA B O 1
ATOM 4655 N N . GLY B 1 288 ? -4.277 23.859 23.969 1 96.56 288 GLY B N 1
ATOM 4656 C CA . GLY B 1 288 ? -4.824 23.688 25.297 1 96.56 288 GLY B CA 1
ATOM 4657 C C . GLY B 1 288 ? -4.426 22.359 25.938 1 96.56 288 GLY B C 1
ATOM 4658 O O . GLY B 1 288 ? -5.254 21.688 26.562 1 96.56 288 GLY B O 1
ATOM 4659 N N . ILE B 1 289 ? -3.283 22 25.719 1 95.38 289 ILE B N 1
ATOM 4660 C CA . ILE B 1 289 ? -2.838 20.734 26.281 1 95.38 289 ILE B CA 1
ATOM 4661 C C . ILE B 1 289 ? -1.64 20.969 27.188 1 95.38 289 ILE B C 1
ATOM 4663 O O . ILE B 1 289 ? -0.938 21.969 27.062 1 95.38 289 ILE B O 1
#

Radius of gyration: 29.1 Å; Cα contacts (8 Å, |Δi|>4): 1195; chains: 2; bounding box: 48×83×53 Å

Sequence (578 aa):
MVLDTHTHAWTRPSRDHPWVNGPLVETVDDFSVDTVYDADALHADMEAIGVDEAVVVGYPICEWTDNRYTLECAEQYDDLYGIVMLDQFADDAAAQLRSCMATDGILGFRLGAICPYDRMWETFDPDVDWLRDAIDEPEFWDAARDTDALVQILAHYDQLDQVVDLIETYPDLSYALDHFCHAGPDTDPDEVFAPLEPLAADEYDVAVKISEIVHRSEEGFPYADMHDHVRWLLETFGRERVVWGSDFPNVSDEASYEESLQWLEHVDGLSQKDREWLTERSFKDLAGIMVLDTHTHAWTRPSRDHPWVNGPLVETVDDFSVDTVYDADALHADMEAIGVDEAVVVGYPICEWTDNRYTLECAEQYDDLYGIVMLDQFADDAAAQLRSCMATDGILGFRLGAICPYDRMWETFDPDVDWLRDAIDEPEFWDAARDTDALVQILAHYDQLDQVVDLIETYPDLSYALDHFCHAGPDTDPDEVFAPLEPLAADEYDVAVKISEIVHRSEEGFPYADMHDHVRWLLETFGRERVVWGSDFPNVSDEASYEESLQWLEHVDGLSQKDREWLTERSFKDLAGI